Protein 2AVT (pdb70)

Foldseek 3Di:
DWKKKAFLVVVLVQLVLQCLAADPDAPLVQQQKWKWWDDPFFIWIWHHRVFKIKIFTDGVVMGTDDTDMWIDRRVVVSVVSVPADARMWIWAADPQRKIWIDHPPDIDIGHTGHCVSPDDDPDFDPPFWDKDWLVVLLLLLLQALVAAAPDPVDQQLQFWKWWDPPQFWIKTKHHRVFKIKIFIDGHPDGGDIDIFTFRSVLSVSSNVNDDNVFTMWIWTDDPQWIWTGGPGMIMIGGTGDDDRDDCVVQDDDAFQKKFKAFLVQVLVLLVVLCVQLVVDVVRKWKWWFADVWIWIWGADPPPGIDTGTGDTDDMDGHIAIAIAHSVNSNSNSVSAPARMKMWGHHHNQGWIWIDHPVPPTPMIMTGGTDDD/DKKKAFLVVVLVLLVLQCLAADPDAPPVLQQKWKWWDDQFFIWIWHHRPFKIKIFTDGAVMHGDDTDMWIGRRVVVSVVSVPADARMWIWDADPQGKIWIDHDPDIDIDHTHDCVPPDDDDDFDPDQFDKDWLVVLLLLLLQALVAQAPDCPPVLQQFWKWWDPPQFWIKTKHHHVFKIKIFIDGHPDGDDIDIFTFHSSLSVSVNVNDDNVFTIWGWTDDQFKIWTHGDGMIMMGTTRDDDDDDCVVQDDDDFQKKFKAQLVQVLVVLVVQLVQQVVDPQRKWKWWFDVVWIWIWGDDPPGDIDIGTGDTDDMDGHTAIAMAHSVNSNSNSVSAPARMKMKGHHHRQGWIKIDHPVPPGDMIMTGGTDHD

CATH classification: 3.10.150.10 (+1 more: 3.70.10.10)

InterPro domains:
  IPR001001 DNA polymerase III, beta sliding clamp [PIRSF000804] (3-377)
  IPR001001 DNA polymerase III, beta sliding clamp [PTHR30478] (3-377)
  IPR001001 DNA polymerase III, beta sliding clamp [SM00480] (18-373)
  IPR001001 DNA polymerase III, beta sliding clamp [TIGR00663] (3-377)
  IPR001001 DNA polymerase III, beta sliding clamp [cd00140] (3-376)
  IPR022634 DNA polymerase III, beta sliding clamp, N-terminal [PF00712] (3-126)
  IPR022635 DNA polymerase III, beta sliding clamp, C-terminal [PF02768] (254-376)
  IPR022637 DNA polymerase III, beta sliding clamp, central [PF02767] (137-251)
  IPR046938 DNA clamp superfamily [SSF55979] (3-129)
  IPR046938 DNA clamp superfamily [SSF55979] (133-251)
  IPR046938 DNA clamp superfamily [SSF55979] (253-377)

Sequence (743 aa):
MIQFSINRTLFIHALNTTKRAISTKNAIPILSSIKIEVTSTGVTLTGSNGQISIENTIPVGLLITSPGAILLEASFFINIISSLPDISINVKEIEQHQVVLTSGKSEITLKGKDVDQYPRLQEVSTENPLILKTKLLKSIIAETAFAASLQESRPILTGVHIVLSNHKDFKAVATDSHRMSQRLITLDNTSADFMVVLPSKSLREFSAVFTDDIETVEVFFSPSQILFRSEHISFYTRLLEGNYPDTDRLLMTEFETEVVFNTQSLRHAMERAFLISNATQNGTVKLEITQNHISAHVNSPEVGKVNEDLDIVSQSGSDLTISFNPTYLIESLKAIKSETVKIHFLSPVRPFTLTPGDEEESFIQLITPVRTIQFSINRTLFIHALNTTKRAISTKNAIPILSSIKIEVTSTGVTLTGSNGQISIENTIPVGLLITSPGAILLEASFFINIISSLPDISINVKEIEQHQVVLTSGKSEITLKGKDVDQYPRLQEVSTENPLILKTKLLKSIIAETAFAASLQESRPILTGVHIVLSNHKDFKAVATDSHRMSQRLITLDNTSADFMVVLPSKSLREFSAVFTDDIETVEVFFSPSQILFRSEHISFYTRLLEGNYPDTDRLLMTEFETEVVFNTQSLRHAMERAFLISNATQNGTVKLEITQNHISAHVNSPEVGKVNEDLDIVSQSGSDLTISFNPTYLIESLKAIKSETVKIHFLSPVRPFTLTPGDEEESFIQLITPVRT

Solvent-accessible surface area: 35655 Å² total; per-residue (Å²): 134,2,35,2,35,3,39,59,75,72,0,32,118,13,0,73,30,0,46,114,0,9,41,133,182,39,109,102,102,28,13,26,3,0,38,5,51,3,64,94,106,0,0,22,0,6,0,9,49,56,61,6,18,0,49,12,39,8,66,102,76,22,120,30,96,28,81,23,31,1,1,6,78,0,61,54,2,14,77,0,0,58,29,4,49,69,124,67,1,52,6,101,17,57,120,119,63,38,0,24,0,54,1,42,101,1,71,0,7,2,93,6,87,44,36,114,94,17,70,231,45,121,152,11,80,69,134,126,56,15,110,15,136,0,133,53,12,42,14,5,6,66,7,0,7,59,1,7,10,153,127,132,106,111,68,16,11,23,0,0,14,24,23,2,48,106,92,80,46,8,31,0,0,0,8,16,80,99,23,6,0,2,17,70,36,82,24,146,121,106,28,74,74,24,127,22,6,4,9,13,130,2,9,132,21,0,33,50,3,0,78,79,122,34,129,52,2,52,3,3,59,25,128,51,18,9,5,6,65,15,161,88,18,21,0,24,0,110,10,21,142,53,137,22,38,104,4,81,83,98,72,35,132,127,81,107,3,30,0,12,1,53,10,104,52,4,51,72,3,0,58,15,0,65,45,0,3,94,52,67,163,140,11,40,0,87,4,51,4,55,150,128,92,6,2,1,36,10,95,6,120,133,24,7,105,5,70,10,72,16,86,45,84,52,55,60,61,65,73,23,62,2,9,0,40,0,35,46,2,25,54,3,2,166,13,9,171,11,141,34,0,67,1,31,0,42,44,64,64,130,39,1,10,0,34,13,17,66,136,143,57,54,3,48,2,10,0,64,12,61,187,130,19,35,2,41,3,51,55,103,77,0,29,103,6,0,71,12,0,78,116,1,19,43,141,168,29,109,94,101,27,8,34,1,0,39,3,52,4,87,95,102,4,0,27,0,6,0,10,45,37,87,10,12,0,48,12,45,7,70,93,79,19,133,28,99,38,89,26,31,1,1,5,79,0,54,39,1,10,69,0,0,55,30,3,44,70,117,53,2,52,5,103,45,64,126,120,67,40,2,20,0,51,3,47,116,1,74,0,19,2,128,6,92,47,30,126,85,13,74,200,51,118,154,16,45,135,114,140,30,9,102,11,100,3,157,45,3,42,17,2,8,60,5,0,7,56,0,3,12,162,120,146,84,152,76,23,13,27,0,0,12,15,20,4,46,114,89,74,63,5,36,0,0,0,11,21,85,95,22,8,0,2,14,71,36,91,17,130,116,94,26,62,74,24,126,19,8,1,21,7,130,2,2,106,42,0,30,47,2,0,47,124,122,29,141,57,2,57,3,8,46,29,133,46,21,6,9,5,98,16,162,78,20,15,0,21,0,106,8,40,123,60,136,19,61,103,5,79,193,95,55,42,128,130,83,104,2,37,0,11,2,51,9,112,62,5,67,67,3,0,53,13,0,62,45,0,3,94,47,61,167,122,13,39,0,78,4,58,2,59,95,123,126,5,15,1,40,7,103,4,93,159,43,10,96,4,61,8,81,21,98,48,92,51,44,50,48,65,73,22,67,3,9,1,40,0,36,46,2,10,50,2,2,116,10,8,171,8,133,32,0,47,2,48,2,49,28,61,79,107,26,2,13,1,39,7,14,74,134,139,62,50,5,49,2,8,0,60,13,70,185,144

Radius of gyration: 32.24 Å; Cα contacts (8 Å, |Δi|>4): 1764; chains: 2; bounding box: 82×56×84 Å

B-factor: mean 40.74, std 12.85, range [11.73, 91.31]

Organism: Streptococcus pyogenes (NCBI:txid1314)

Structure (mmCIF, N/CA/C/O backbone):
data_2AVT
#
_entry.id   2AVT
#
_cell.length_a   79.036
_cell.length_b   74.666
_cell.length_c   82.779
_cell.angle_alpha   90.00
_cell.angle_beta   118.57
_cell.angle_gamma   90.00
#
_symmetry.space_group_name_H-M   'P 1 21 1'
#
loop_
_entity.id
_entity.type
_entity.pdbx_description
1 polymer 'DNA polymerase III beta subunit'
2 water water
#
loop_
_atom_site.group_PDB
_atom_site.id
_atom_site.type_symbol
_atom_site.label_atom_id
_atom_site.label_alt_id
_atom_site.label_comp_id
_atom_site.label_asym_id
_atom_site.label_entity_id
_atom_site.label_seq_id
_atom_site.pdbx_PDB_ins_code
_atom_site.Cartn_x
_atom_site.Cartn_y
_atom_site.Cartn_z
_atom_site.occupancy
_atom_site.B_iso_or_equiv
_atom_site.auth_seq_id
_atom_site.auth_comp_id
_atom_site.auth_asym_id
_atom_site.auth_atom_id
_atom_site.pdbx_PDB_model_num
ATOM 1 N N . MET A 1 1 ? -39.993 22.691 37.286 1.00 44.30 1 MET A N 1
ATOM 2 C CA . MET A 1 1 ? -38.823 23.546 36.941 1.00 41.01 1 MET A CA 1
ATOM 3 C C . MET A 1 1 ? -37.922 22.879 35.912 1.00 38.12 1 MET A C 1
ATOM 4 O O . MET A 1 1 ? -37.995 21.668 35.700 1.00 37.21 1 MET A O 1
ATOM 9 N N . ILE A 1 2 ? -37.072 23.685 35.281 1.00 34.40 2 ILE A N 1
ATOM 10 C CA . ILE A 1 2 ? -36.158 23.217 34.246 1.00 31.56 2 ILE A CA 1
ATOM 11 C C . ILE A 1 2 ? -35.229 22.101 34.678 1.00 31.35 2 ILE A C 1
ATOM 12 O O . ILE A 1 2 ? -34.736 22.085 35.800 1.00 30.48 2 ILE A O 1
ATOM 17 N N . GLN A 1 3 ? -34.988 21.174 33.758 1.00 32.23 3 GLN A N 1
ATOM 18 C CA . GLN A 1 3 ? -34.066 20.075 33.987 1.00 33.89 3 GLN A CA 1
ATOM 19 C C . GLN A 1 3 ? -33.728 19.371 32.686 1.00 32.76 3 GLN A C 1
ATOM 20 O O . GLN A 1 3 ? -34.582 18.718 32.078 1.00 32.91 3 GLN A O 1
ATOM 26 N N . PHE A 1 4 ? -32.480 19.508 32.258 1.00 29.78 4 PHE A N 1
ATOM 27 C CA . PHE A 1 4 ? -32.033 18.858 31.036 1.00 27.81 4 PHE A CA 1
ATOM 28 C C . PHE A 1 4 ? -30.518 18.712 31.049 1.00 27.31 4 PHE A C 1
ATOM 29 O O . PHE A 1 4 ? -29.822 19.424 31.778 1.00 25.95 4 PHE A O 1
ATOM 37 N N . SER A 1 5 ? -30.026 17.764 30.263 1.00 25.17 5 SER A N 1
ATOM 38 C CA . SER A 1 5 ? -28.601 17.501 30.129 1.00 25.79 5 SER A CA 1
ATOM 39 C C . SER A 1 5 ? -28.299 17.737 28.666 1.00 23.99 5 SER A C 1
ATOM 40 O O . SER A 1 5 ? -29.086 17.367 27.798 1.00 26.28 5 SER A O 1
ATOM 43 N N . ILE A 1 6 ? -27.155 18.330 28.378 1.00 24.08 6 ILE A N 1
ATOM 44 C CA . ILE A 1 6 ? -26.834 18.619 26.999 1.00 23.31 6 ILE A CA 1
ATOM 45 C C . ILE A 1 6 ? -25.353 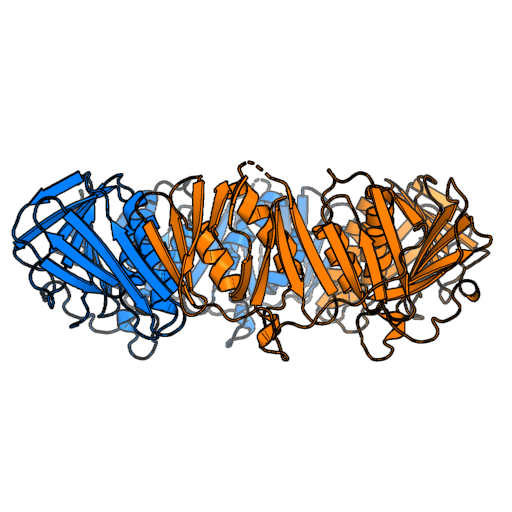18.514 26.750 1.00 24.86 6 ILE A C 1
ATOM 46 O O . ILE A 1 6 ? -24.548 18.618 27.677 1.00 27.38 6 ILE A O 1
ATOM 51 N N . ASN A 1 7 ? -25.001 18.297 25.488 1.00 25.74 7 ASN A N 1
ATOM 52 C CA . ASN A 1 7 ? -23.611 18.210 25.069 1.00 28.00 7 ASN A CA 1
ATOM 53 C C . ASN A 1 7 ? -23.075 19.648 25.116 1.00 29.47 7 ASN A C 1
ATOM 54 O O . ASN A 1 7 ? -23.706 20.561 24.576 1.00 27.70 7 ASN A O 1
ATOM 59 N N . ARG A 1 8 ? -21.923 19.842 25.759 1.00 29.68 8 ARG A N 1
ATOM 60 C CA . ARG A 1 8 ? -21.318 21.172 25.913 1.00 30.59 8 ARG A CA 1
ATOM 61 C C . ARG A 1 8 ? -21.029 21.887 24.590 1.00 30.02 8 ARG A C 1
ATOM 62 O O . ARG A 1 8 ? -21.385 23.057 24.407 1.00 29.83 8 ARG A O 1
ATOM 70 N N . THR A 1 9 ? -20.368 21.197 23.674 1.00 30.09 9 THR A N 1
ATOM 71 C CA . THR A 1 9 ? -20.048 21.788 22.382 1.00 31.78 9 THR A CA 1
ATOM 72 C C . THR A 1 9 ? -21.306 22.218 21.624 1.00 31.94 9 THR A C 1
ATOM 73 O O . THR A 1 9 ? -21.344 23.297 21.042 1.00 31.59 9 THR A O 1
ATOM 77 N N . LEU A 1 10 ? -22.340 21.383 21.645 1.00 32.34 10 LEU A N 1
ATOM 78 C CA . LEU A 1 10 ? -23.593 21.715 20.962 1.00 32.20 10 LEU A CA 1
ATOM 79 C C . LEU A 1 10 ? -24.217 22.978 21.578 1.00 31.85 10 LEU A C 1
ATOM 80 O O . LEU A 1 10 ? -24.627 23.899 20.871 1.00 30.84 10 LEU A O 1
ATOM 85 N N . PHE A 1 11 ? -24.290 22.997 22.905 1.00 28.66 11 PHE A N 1
ATOM 86 C CA . PHE A 1 11 ? -24.869 24.114 23.646 1.00 27.16 11 PHE A CA 1
ATOM 87 C C . PHE A 1 11 ? -24.162 25.424 23.316 1.00 25.63 11 PHE A C 1
ATOM 88 O O . PHE A 1 11 ? -24.811 26.423 23.007 1.00 26.17 11 PHE A O 1
ATOM 96 N N . ILE A 1 12 ? -22.834 25.411 23.381 1.00 25.93 12 ILE A N 1
ATOM 97 C CA . ILE A 1 12 ? -22.029 26.596 23.101 1.00 26.90 12 ILE A CA 1
ATOM 98 C C . ILE A 1 12 ? -22.290 27.155 21.702 1.00 27.81 12 ILE A C 1
ATOM 99 O O . ILE A 1 12 ? -22.485 28.357 21.542 1.00 27.29 12 ILE A O 1
ATOM 104 N N . HIS A 1 13 ? -22.307 26.288 20.693 1.00 28.29 13 HIS A N 1
ATOM 105 C CA . HIS A 1 13 ? -22.552 26.751 19.325 1.00 29.86 13 HIS A CA 1
ATOM 106 C C . HIS A 1 13 ? -23.888 27.479 19.206 1.00 26.41 13 HIS A C 1
ATOM 107 O O . HIS A 1 13 ? -23.952 28.562 18.633 1.00 26.81 13 HIS A O 1
ATOM 114 N N . ALA A 1 14 ? -24.945 26.895 19.761 1.00 23.50 14 ALA A N 1
ATOM 115 C CA . ALA A 1 14 ? -26.272 27.505 19.710 1.00 24.29 14 ALA A CA 1
ATOM 116 C C . ALA A 1 14 ? -26.349 28.808 20.519 1.00 22.51 14 ALA A C 1
ATOM 117 O O . ALA A 1 14 ? -27.056 29.738 20.140 1.00 23.05 14 ALA A O 1
ATOM 119 N N . LEU A 1 15 ? -25.635 28.858 21.641 1.00 22.84 15 LEU A N 1
ATOM 120 C CA . LEU A 1 15 ? -25.618 30.046 22.486 1.00 22.00 15 LEU A CA 1
ATOM 121 C C . LEU A 1 15 ? -24.933 31.208 21.782 1.00 22.12 15 LEU A C 1
ATOM 122 O O . LEU A 1 15 ? -25.424 32.333 21.811 1.00 20.46 15 LEU A O 1
ATOM 127 N N . ASN A 1 16 ? -23.793 30.939 21.156 1.00 23.33 16 ASN A N 1
ATOM 128 C CA . ASN A 1 16 ? -23.057 31.986 20.463 1.00 24.97 16 ASN A CA 1
ATOM 129 C C . ASN A 1 16 ? -23.822 32.534 19.270 1.00 26.94 16 ASN A C 1
ATOM 130 O O . ASN A 1 16 ? -23.612 33.669 18.869 1.00 26.76 16 ASN A O 1
ATOM 135 N N . THR A 1 17 ? -24.701 31.723 18.695 1.00 28.02 17 THR A N 1
ATOM 136 C CA . THR A 1 17 ? -25.497 32.170 17.557 1.00 31.41 17 THR A CA 1
ATOM 137 C C . THR A 1 17 ? -26.560 33.147 18.044 1.00 29.07 17 THR A C 1
ATOM 138 O O . THR A 1 17 ? -26.792 34.196 17.442 1.00 29.92 17 THR A O 1
ATOM 142 N N . THR A 1 18 ? -27.215 32.772 19.136 1.00 26.96 18 THR A N 1
ATOM 143 C CA . THR A 1 18 ? -28.264 33.583 19.731 1.00 26.21 18 THR A CA 1
ATOM 144 C C . THR A 1 18 ? -27.689 34.902 20.256 1.00 26.82 18 THR A C 1
ATOM 145 O O . THR A 1 18 ? -28.331 35.951 20.162 1.00 26.38 18 THR A O 1
ATOM 149 N N . LYS A 1 19 ? -26.480 34.829 20.804 1.00 24.55 19 LYS A N 1
ATOM 150 C CA . LYS A 1 19 ? -25.795 35.993 21.357 1.00 27.87 19 LYS A CA 1
ATOM 151 C C . LYS A 1 19 ? -25.564 37.081 20.294 1.00 27.54 19 LYS A C 1
ATOM 152 O O . LYS A 1 19 ? -25.268 38.230 20.630 1.00 26.27 19 LYS A O 1
ATOM 158 N N . ARG A 1 20 ? -25.692 36.719 19.018 1.00 27.33 20 ARG A N 1
ATOM 159 C CA . ARG A 1 20 ? -25.506 37.686 17.939 1.00 28.73 20 ARG A CA 1
ATOM 160 C C . ARG A 1 20 ? -26.581 38.775 18.035 1.00 27.32 20 ARG A C 1
ATOM 161 O O . ARG A 1 20 ? -26.379 39.896 17.595 1.00 28.92 20 ARG A O 1
ATOM 169 N N . ALA A 1 21 ? -27.726 38.428 18.606 1.00 24.90 21 ALA A N 1
ATOM 170 C CA . ALA A 1 21 ? -28.822 39.381 18.759 1.00 24.86 21 ALA A CA 1
ATOM 171 C C . ALA A 1 21 ? -28.802 40.070 20.123 1.00 24.88 21 ALA A C 1
ATOM 172 O O . ALA A 1 21 ? -29.759 40.759 20.476 1.00 25.00 21 ALA A O 1
ATOM 174 N N . ILE A 1 22 ? -27.723 39.891 20.883 1.00 24.43 22 ILE A N 1
ATOM 175 C CA . ILE A 1 22 ? -27.625 40.492 22.212 1.00 24.87 22 ILE A CA 1
ATOM 176 C C . ILE A 1 22 ? -26.495 41.513 22.297 1.00 26.35 22 ILE A C 1
ATOM 177 O O . ILE A 1 22 ? -25.326 41.181 22.100 1.00 26.42 22 ILE A O 1
ATOM 182 N N . SER A 1 23 ? -26.869 42.764 22.574 1.00 26.15 23 SER A N 1
ATOM 183 C CA . SER A 1 23 ? -25.926 43.876 22.676 1.00 28.34 23 SER A CA 1
ATOM 184 C C . SER A 1 23 ? -25.080 43.843 23.936 1.00 26.95 23 SER A C 1
ATOM 185 O O . SER A 1 23 ? -25.496 43.326 24.965 1.00 28.43 23 SER A O 1
ATOM 188 N N . THR A 1 24 ? -23.898 44.440 23.837 1.00 28.83 24 THR A N 1
ATOM 189 C CA . THR A 1 24 ? -22.959 44.538 24.942 1.00 30.52 24 THR A CA 1
ATOM 190 C C . THR A 1 24 ? -23.521 45.527 25.959 1.00 30.76 24 THR A C 1
ATOM 191 O O . THR A 1 24 ? -23.521 45.270 27.164 1.00 30.85 24 THR A O 1
ATOM 195 N N . LYS A 1 25 ? -23.992 46.668 25.465 1.00 30.14 25 LYS A N 1
ATOM 196 C CA . LYS A 1 25 ? -24.587 47.682 26.327 1.00 30.57 25 LYS A CA 1
ATOM 197 C C . LYS A 1 25 ? -26.089 47.701 26.049 1.00 28.26 25 LYS A C 1
ATOM 198 O O . LYS A 1 25 ? -26.515 47.569 24.905 1.00 28.70 25 LYS A O 1
ATOM 204 N N . ASN A 1 26 ? -26.885 47.860 27.099 1.00 26.99 26 ASN A N 1
ATOM 205 C CA . ASN A 1 26 ? -28.336 47.846 26.965 1.00 25.68 26 ASN A CA 1
ATOM 206 C C . ASN A 1 26 ? -29.089 48.991 27.667 1.00 25.99 26 ASN A C 1
ATOM 207 O O . ASN A 1 26 ? -28.980 49.166 28.883 1.00 24.95 26 ASN A O 1
ATOM 212 N N . ALA A 1 27 ? -29.873 49.750 26.900 1.00 24.30 27 ALA A N 1
ATOM 213 C CA . ALA A 1 27 ? -30.666 50.845 27.466 1.00 22.85 27 ALA A CA 1
ATOM 214 C C . ALA A 1 27 ? -31.793 50.218 28.266 1.00 22.13 27 ALA A C 1
ATOM 215 O O . ALA A 1 27 ? -32.173 50.716 29.329 1.00 22.37 27 ALA A O 1
ATOM 217 N N . ILE A 1 28 ? -32.344 49.133 27.724 1.00 21.26 28 ILE A N 1
ATOM 218 C CA . ILE A 1 28 ? -33.396 48.367 28.383 1.00 21.23 28 ILE A CA 1
ATOM 219 C C . ILE A 1 28 ? -32.551 47.242 28.993 1.00 22.99 28 ILE A C 1
ATOM 220 O O . ILE A 1 28 ? -32.119 46.318 28.289 1.00 21.71 28 ILE A O 1
ATOM 225 N N . PRO A 1 29 ? -32.293 47.315 30.312 1.00 23.47 29 PRO A N 1
ATOM 226 C CA . PRO A 1 29 ? -31.476 46.328 31.032 1.00 23.59 29 PRO A CA 1
ATOM 227 C C . PRO A 1 29 ? -31.749 44.842 30.818 1.00 22.04 29 PRO A C 1
ATOM 228 O O . PRO A 1 29 ? -30.811 44.068 30.657 1.00 23.10 29 PRO A O 1
ATOM 232 N N . ILE A 1 30 ? -33.013 44.441 30.828 1.00 22.05 30 ILE A N 1
ATOM 233 C CA . ILE A 1 30 ? -33.352 43.031 30.662 1.00 21.65 30 ILE A CA 1
ATOM 234 C C . ILE A 1 30 ? -32.901 42.421 29.324 1.00 20.15 30 ILE A C 1
ATOM 235 O O . ILE A 1 30 ? -32.804 41.202 29.203 1.00 20.78 30 ILE A O 1
ATOM 240 N N . LEU A 1 31 ? -32.579 43.252 28.336 1.00 16.65 31 LEU A N 1
ATOM 241 C CA . LEU A 1 31 ? -32.160 42.716 27.040 1.00 18.72 31 LEU A CA 1
ATOM 242 C C . LEU A 1 31 ? -30.743 42.155 27.046 1.00 18.70 31 LEU A C 1
ATOM 243 O O . LEU A 1 31 ? -30.298 41.591 26.049 1.00 18.30 31 LEU A O 1
ATOM 248 N N . SER A 1 32 ? -30.023 42.337 28.152 1.00 17.67 32 SER A N 1
ATOM 249 C CA . SER A 1 32 ? -28.668 41.786 28.273 1.00 18.98 32 SER A CA 1
ATOM 250 C C . SER A 1 32 ? -28.776 40.282 28.566 1.00 18.32 32 SER A C 1
ATOM 251 O O . SER A 1 32 ? -27.791 39.543 28.515 1.00 21.11 32 SER A O 1
ATOM 254 N N . SER A 1 33 ? -29.974 39.822 28.887 1.00 20.86 33 SER A N 1
ATOM 255 C CA . SER A 1 33 ? -30.124 38.419 29.215 1.00 24.96 33 SER A CA 1
ATOM 256 C C . SER A 1 33 ? -30.528 37.514 28.059 1.00 25.86 33 SER A C 1
ATOM 257 O O . SER A 1 33 ? -31.045 37.967 27.022 1.00 21.93 33 SER A O 1
ATOM 260 N N . ILE A 1 34 ? -30.230 36.229 28.218 1.00 21.60 34 ILE A N 1
ATOM 261 C CA . ILE A 1 34 ? -30.637 35.264 27.220 1.00 21.20 34 ILE A CA 1
ATOM 262 C C . ILE A 1 34 ? -31.816 34.547 27.860 1.00 21.62 34 ILE A C 1
ATOM 263 O O . ILE A 1 34 ? -31.814 34.256 29.066 1.00 21.96 34 ILE A O 1
ATOM 268 N N . LYS A 1 35 ? -32.851 34.305 27.069 1.00 20.19 35 LYS A N 1
ATOM 269 C CA . LYS A 1 35 ? -34.037 33.636 27.571 1.00 21.19 35 LYS A CA 1
ATOM 270 C C . LYS A 1 35 ? -33.961 32.175 27.170 1.00 22.11 35 LYS A C 1
ATOM 271 O O . LYS A 1 35 ? -33.698 31.852 26.016 1.00 22.51 35 LYS A O 1
ATOM 277 N N . ILE A 1 36 ? -34.172 31.293 28.138 1.00 23.29 36 ILE A N 1
ATOM 278 C CA . ILE A 1 36 ? -34.106 29.865 27.886 1.00 24.31 36 ILE A CA 1
ATOM 279 C C . ILE A 1 36 ? -35.446 29.222 28.203 1.00 26.85 36 ILE A C 1
ATOM 280 O O . ILE A 1 36 ? -35.912 29.268 29.341 1.00 25.49 36 ILE A O 1
ATOM 285 N N . GLU A 1 37 ? -36.080 28.647 27.190 1.00 26.66 37 GLU A N 1
ATOM 286 C CA . GLU A 1 37 ? -37.357 27.980 27.397 1.00 30.27 37 GLU A CA 1
ATOM 287 C C . GLU A 1 37 ? -37.173 26.513 27.065 1.00 29.28 37 GLU A C 1
ATOM 288 O O . GLU A 1 37 ? -36.756 26.167 25.965 1.00 29.66 37 GLU A O 1
ATOM 294 N N . VAL A 1 38 ? -37.488 25.656 28.024 1.00 29.33 38 VAL A N 1
ATOM 295 C CA . VAL A 1 38 ? -37.339 24.230 27.831 1.00 29.61 38 VAL A CA 1
ATOM 296 C C . VAL A 1 38 ? -38.704 23.584 27.638 1.00 31.11 38 VAL A C 1
ATOM 297 O O . VAL A 1 38 ? -39.578 23.680 28.507 1.00 30.88 38 VAL A O 1
ATOM 301 N N . THR A 1 39 ? -38.892 22.947 26.484 1.00 33.01 39 THR A N 1
ATOM 302 C CA . THR A 1 39 ? -40.151 22.270 26.186 1.00 33.83 39 THR A CA 1
ATOM 303 C C . THR A 1 39 ? -39.891 20.794 25.912 1.00 34.66 39 THR A C 1
ATOM 304 O O . THR A 1 39 ? -38.739 20.348 25.886 1.00 34.95 39 THR A O 1
ATOM 308 N N . SER A 1 40 ? -40.959 20.033 25.702 1.00 36.03 40 SER A N 1
ATOM 309 C CA . SER A 1 40 ? -40.823 18.602 25.457 1.00 36.04 40 SER A CA 1
ATOM 310 C C . SER A 1 40 ? -40.007 18.257 24.217 1.00 34.77 40 SER A C 1
ATOM 311 O O . SER A 1 40 ? -39.342 17.219 24.157 1.00 34.16 40 SER A O 1
ATOM 314 N N . THR A 1 41 ? -40.040 19.137 23.227 1.00 34.47 41 THR A N 1
ATOM 315 C CA . THR A 1 41 ? -39.338 18.866 21.989 1.00 33.42 41 THR A CA 1
ATOM 316 C C . THR A 1 41 ? -37.993 19.557 21.803 1.00 33.45 41 THR A C 1
ATOM 317 O O . THR A 1 41 ? -37.341 19.371 20.777 1.00 33.82 41 THR A O 1
ATOM 321 N N . GLY A 1 42 ? -37.563 20.354 22.776 1.00 32.05 42 GLY A N 1
ATOM 322 C CA . GLY A 1 42 ? -36.277 21.016 22.621 1.00 27.34 42 GLY A CA 1
ATOM 323 C C . GLY A 1 42 ? -36.022 22.172 23.570 1.00 26.07 42 GLY A C 1
ATOM 324 O O . GLY A 1 42 ? -36.862 22.522 24.401 1.00 23.72 42 GLY A O 1
ATOM 325 N N . VAL A 1 43 ? -34.838 22.759 23.442 1.00 25.62 43 VAL A N 1
ATOM 326 C CA . VAL A 1 43 ? -34.446 23.892 24.267 1.00 25.16 43 VAL A CA 1
ATOM 327 C C . VAL A 1 43 ? -34.381 25.114 23.362 1.00 23.49 43 VAL A C 1
ATOM 328 O O . VAL A 1 43 ? -33.557 25.191 22.455 1.00 26.07 43 VAL A O 1
ATOM 332 N N . THR A 1 44 ? -35.266 26.069 23.595 1.00 23.03 44 THR A N 1
ATOM 333 C CA . THR A 1 44 ? -35.283 27.256 22.757 1.00 24.30 44 THR A CA 1
ATOM 334 C C . THR A 1 44 ? -34.590 28.437 23.424 1.00 23.77 44 THR A C 1
ATOM 335 O O . THR A 1 44 ? -34.915 28.811 24.559 1.00 21.40 44 THR A O 1
ATOM 339 N N . LEU A 1 45 ? -33.638 29.014 22.699 1.00 24.56 45 LEU A N 1
ATOM 340 C CA . LEU A 1 45 ? -32.860 30.154 23.183 1.00 23.87 45 LEU A CA 1
ATOM 341 C C . LEU A 1 45 ? -33.296 31.415 22.457 1.00 25.09 45 LEU A C 1
ATOM 342 O O . LEU A 1 45 ? -33.400 31.422 21.221 1.00 24.94 45 LEU A O 1
ATOM 347 N N . THR A 1 46 ? -33.553 32.479 23.218 1.00 23.97 46 THR A N 1
ATOM 348 C CA . THR A 1 46 ? -33.980 33.747 22.626 1.00 24.98 46 THR A CA 1
ATOM 349 C C . THR A 1 46 ? -33.118 34.920 23.080 1.00 24.36 46 THR A C 1
ATOM 350 O O . THR A 1 46 ? -32.794 35.050 24.266 1.00 22.98 46 THR A O 1
ATOM 354 N N . GLY A 1 47 ? -32.749 35.756 22.119 1.00 20.87 47 GLY A N 1
ATOM 355 C CA . GLY A 1 47 ? -31.948 36.936 22.390 1.00 19.68 47 GLY A CA 1
ATOM 356 C C . GLY A 1 47 ? -32.469 38.065 21.512 1.00 20.81 47 GLY A C 1
ATOM 357 O O . GLY A 1 47 ? -32.990 37.805 20.412 1.00 17.02 47 GLY A O 1
ATOM 358 N N . SER A 1 48 ? -32.364 39.305 21.991 1.00 19.40 48 SER A N 1
ATOM 359 C CA . SER A 1 48 ? -32.811 40.470 21.224 1.00 22.91 48 SER A CA 1
ATOM 360 C C . SER A 1 48 ? -32.141 41.740 21.722 1.00 23.47 48 SER A C 1
ATOM 361 O O . SER A 1 48 ? -31.753 41.836 22.893 1.00 21.58 48 SER A O 1
ATOM 364 N N . ASN A 1 49 ? -32.010 42.712 20.824 1.00 22.67 49 ASN A N 1
ATOM 365 C CA . ASN A 1 49 ? -31.354 43.976 21.141 1.00 23.01 49 ASN A CA 1
ATOM 366 C C . ASN A 1 49 ? -32.178 45.183 20.700 1.00 25.53 49 ASN A C 1
ATOM 367 O O . ASN A 1 49 ? -31.630 46.268 20.534 1.00 23.34 49 ASN A O 1
ATOM 372 N N . GLY A 1 50 ? -33.478 44.987 20.498 1.00 26.82 50 GLY A N 1
ATOM 373 C CA . GLY A 1 50 ? -34.325 46.090 20.075 1.00 32.34 50 GLY A CA 1
ATOM 374 C C . GLY A 1 50 ? -34.417 46.255 18.563 1.00 33.22 50 GLY A C 1
ATOM 375 O O . GLY A 1 50 ? -35.355 46.871 18.062 1.00 33.80 50 GLY A O 1
ATOM 376 N N . GLN A 1 51 ? -33.445 45.712 17.835 1.00 33.83 51 GLN A N 1
ATOM 377 C CA . GLN A 1 51 ? -33.438 45.801 16.375 1.00 34.90 51 GLN A CA 1
ATOM 378 C C . GLN A 1 51 ? -33.758 44.414 15.807 1.00 35.25 51 GLN A C 1
ATOM 379 O O . GLN A 1 51 ? -34.625 44.276 14.934 1.00 35.91 51 GLN A O 1
ATOM 385 N N . ILE A 1 52 ? -33.053 43.393 16.301 1.00 30.35 52 ILE A N 1
ATOM 386 C CA . ILE A 1 52 ? -33.289 42.016 15.871 1.00 28.93 52 ILE A CA 1
ATOM 387 C C . ILE A 1 52 ? -33.567 41.122 17.071 1.00 30.64 52 ILE A C 1
ATOM 388 O O . ILE A 1 52 ? -33.270 41.480 18.220 1.00 28.16 52 ILE A O 1
ATOM 393 N N . SER A 1 53 ? -34.158 39.967 16.789 1.00 27.67 53 SER A N 1
ATOM 394 C CA . SER A 1 53 ? -34.461 38.963 17.792 1.00 28.74 53 SER A CA 1
ATOM 395 C C . SER A 1 53 ? -34.159 37.619 17.148 1.00 29.48 53 SER A C 1
ATOM 396 O O . SER A 1 53 ? -34.526 37.378 15.986 1.00 30.74 53 SER A O 1
ATOM 399 N N . ILE A 1 54 ? -33.485 36.755 17.892 1.00 26.67 54 ILE A N 1
ATOM 400 C CA . ILE A 1 54 ? -33.152 35.422 17.408 1.00 26.52 54 ILE A CA 1
ATOM 401 C C . ILE A 1 54 ? -33.713 34.363 18.344 1.00 26.28 54 ILE A C 1
ATOM 402 O O . ILE A 1 54 ? -33.450 34.395 19.547 1.00 26.12 54 ILE A O 1
ATOM 407 N N . GLU A 1 55 ? -34.515 33.454 17.792 1.00 24.97 55 GLU A N 1
ATOM 408 C CA . GLU A 1 55 ? -35.081 32.338 18.548 1.00 26.82 55 GLU A CA 1
ATOM 409 C C . GLU A 1 55 ? -34.451 31.101 17.924 1.00 27.89 55 GLU A C 1
ATOM 410 O O . GLU A 1 55 ? -34.762 30.728 16.789 1.00 28.65 55 GLU A O 1
ATOM 416 N N . ASN A 1 56 ? -33.545 30.483 18.668 1.00 26.91 56 ASN A N 1
ATOM 417 C CA . ASN A 1 56 ? -32.815 29.322 18.183 1.00 26.05 56 ASN A CA 1
ATOM 418 C C . ASN A 1 56 ? -33.129 28.110 19.047 1.00 26.71 56 ASN A C 1
ATOM 419 O O . ASN A 1 56 ? -32.896 28.099 20.262 1.00 23.77 56 ASN A O 1
ATOM 424 N N . THR A 1 57 ? -33.671 27.088 18.398 1.00 25.13 57 THR A N 1
ATOM 425 C CA . THR A 1 57 ? -34.075 25.877 19.077 1.00 25.93 57 THR A CA 1
ATOM 426 C C . THR A 1 57 ? -33.149 24.694 18.864 1.00 25.74 57 THR A C 1
ATOM 427 O O . THR A 1 57 ? -32.747 24.398 17.736 1.00 27.55 57 THR A O 1
ATOM 431 N N . ILE A 1 58 ? -32.810 24.031 19.963 1.00 26.98 58 ILE A N 1
ATOM 432 C CA . ILE A 1 58 ? -31.986 22.831 19.929 1.00 26.38 58 ILE A CA 1
ATOM 433 C C . ILE A 1 58 ? -33.020 21.727 20.135 1.00 27.88 58 ILE A C 1
ATOM 434 O O . ILE A 1 58 ? -33.621 21.617 21.208 1.00 26.95 58 ILE A O 1
ATOM 439 N N . PRO A 1 59 ? -33.264 20.919 19.094 1.00 29.70 59 PRO A N 1
ATOM 440 C CA . PRO A 1 59 ? -34.223 19.809 19.091 1.00 32.09 59 PRO A CA 1
ATOM 441 C C . PRO A 1 59 ? -33.797 18.576 19.882 1.00 32.45 59 PRO A C 1
ATOM 442 O O . PRO A 1 59 ? -32.626 18.217 19.904 1.00 33.67 59 PRO A O 1
ATOM 446 N N . VAL A 1 60 ? -34.755 17.931 20.533 1.00 34.23 60 VAL A N 1
ATOM 447 C CA . VAL A 1 60 ? -34.456 16.715 21.276 1.00 37.36 60 VAL A CA 1
ATOM 448 C C . VAL A 1 60 ? -34.330 15.548 20.304 1.00 37.76 60 VAL A C 1
ATOM 449 O O . VAL A 1 60 ? -33.231 15.208 19.873 1.00 39.78 60 VAL A O 1
ATOM 453 N N . GLY A 1 66 ? -25.623 15.149 22.738 1.00 37.44 66 GLY A N 1
ATOM 454 C CA . GLY A 1 66 ? -27.067 15.064 22.640 1.00 34.63 66 GLY A CA 1
ATOM 455 C C . GLY A 1 66 ? -27.781 16.004 23.590 1.00 34.25 66 GLY A C 1
ATOM 456 O O . GLY A 1 66 ? -27.185 16.916 24.156 1.00 34.40 66 GLY A O 1
ATOM 457 N N . LEU A 1 67 ? -29.075 15.775 23.759 1.00 33.47 67 LEU A N 1
ATOM 458 C CA . LEU A 1 67 ? -29.907 16.590 24.627 1.00 33.60 67 LEU A CA 1
ATOM 459 C C . LEU A 1 67 ? -31.000 15.711 25.195 1.00 34.08 67 LEU A C 1
ATOM 460 O O . LEU A 1 67 ? -31.737 15.070 24.445 1.00 33.38 67 LEU A O 1
ATOM 465 N N . LEU A 1 68 ? -31.098 15.674 26.516 1.00 33.16 68 LEU A N 1
ATOM 466 C CA . LEU A 1 68 ? -32.124 14.892 27.180 1.00 34.13 68 LEU A CA 1
ATOM 467 C C . LEU A 1 68 ? -32.849 15.841 28.117 1.00 33.31 68 LEU A C 1
ATOM 468 O O . LEU A 1 68 ? -32.238 16.433 29.011 1.00 30.32 68 LEU A O 1
ATOM 473 N N . ILE A 1 69 ? -34.150 15.986 27.899 1.00 32.16 69 ILE A N 1
ATOM 474 C CA . ILE A 1 69 ? -34.978 16.869 28.702 1.00 31.24 69 ILE A CA 1
ATOM 475 C C . ILE A 1 69 ? -35.835 16.093 29.687 1.00 32.40 69 ILE A C 1
ATOM 476 O O . ILE A 1 69 ? -36.578 15.182 29.315 1.00 33.08 69 ILE A O 1
ATOM 481 N N . THR A 1 70 ? -35.734 16.485 30.950 1.00 34.01 70 THR A N 1
ATOM 482 C CA . THR A 1 70 ? -36.449 15.844 32.043 1.00 34.47 70 THR A CA 1
ATOM 483 C C . THR A 1 70 ? -37.654 16.622 32.539 1.00 35.41 70 THR A C 1
ATOM 484 O O . THR A 1 70 ? -38.661 16.028 32.923 1.00 34.52 70 THR A O 1
ATOM 488 N N . SER A 1 71 ? -37.549 17.949 32.540 1.00 34.94 71 SER A N 1
ATOM 489 C CA . SER A 1 71 ? -38.640 18.792 33.009 1.00 33.90 71 SER A CA 1
ATOM 490 C C . SER A 1 71 ? -38.646 20.148 32.299 1.00 34.57 71 SER A C 1
ATOM 491 O O . SER A 1 71 ? -37.592 20.721 32.015 1.00 32.12 71 SER A O 1
ATOM 494 N N . PRO A 1 72 ? -39.847 20.665 31.994 1.00 34.77 72 PRO A N 1
ATOM 495 C CA . PRO A 1 72 ? -40.100 21.942 31.313 1.00 36.24 72 PRO A CA 1
ATOM 496 C C . PRO A 1 72 ? -39.802 23.142 32.208 1.00 34.74 72 PRO A C 1
ATOM 497 O O . PRO A 1 72 ? -39.721 23.008 33.426 1.00 35.90 72 PRO A O 1
ATOM 501 N N . GLY A 1 73 ? -39.647 24.314 31.600 1.00 32.79 73 GLY A N 1
ATOM 502 C CA . GLY A 1 73 ? -39.374 25.508 32.377 1.00 31.68 73 GLY A CA 1
ATOM 503 C C . GLY A 1 73 ? -38.890 26.663 31.524 1.00 30.55 73 GLY A C 1
ATOM 504 O O . GLY A 1 73 ? -38.673 26.517 30.321 1.00 29.33 73 GLY A O 1
ATOM 505 N N . ALA A 1 74 ? -38.730 27.822 32.150 1.00 28.33 74 ALA A N 1
ATOM 506 C CA . ALA A 1 74 ? -38.266 29.000 31.440 1.00 27.19 74 ALA A CA 1
ATOM 507 C C . ALA A 1 74 ? -37.516 29.915 32.408 1.00 25.50 74 ALA A C 1
ATOM 508 O O . ALA A 1 74 ? -37.952 30.133 33.538 1.00 28.08 74 ALA A O 1
ATOM 510 N N . ILE A 1 75 ? -36.380 30.443 31.971 1.00 24.56 75 ILE A N 1
ATOM 511 C CA . ILE A 1 75 ? -35.586 31.305 32.833 1.00 21.87 75 ILE A CA 1
ATOM 512 C C . ILE A 1 75 ? -34.736 32.270 32.029 1.00 21.29 75 ILE A C 1
ATOM 513 O O . ILE A 1 75 ? -34.454 32.021 30.855 1.00 21.36 75 ILE A O 1
ATOM 518 N N . LEU A 1 76 ? -34.355 33.378 32.667 1.00 20.20 76 LEU A N 1
ATOM 519 C CA . LEU A 1 76 ? -33.499 34.400 32.077 1.00 18.60 76 LEU A CA 1
ATOM 520 C C . LEU A 1 76 ? -32.163 34.442 32.841 1.00 20.65 76 LEU A C 1
ATOM 521 O O . LEU A 1 76 ? -32.142 34.437 34.072 1.00 20.22 76 LEU A O 1
ATOM 526 N N . LEU A 1 77 ? -31.061 34.519 32.105 1.00 20.58 77 LEU A N 1
ATOM 527 C CA . LEU A 1 77 ? -29.724 34.571 32.687 1.00 21.10 77 LEU A CA 1
ATOM 528 C C . LEU A 1 77 ? -28.927 35.611 31.906 1.00 22.21 77 LEU A C 1
ATOM 529 O O . LEU A 1 77 ? -29.187 35.811 30.714 1.00 22.17 77 LEU A O 1
ATOM 534 N N . GLU A 1 78 ? -27.981 36.291 32.556 1.00 21.25 78 GLU A N 1
ATOM 535 C CA . GLU A 1 78 ? -27.170 37.278 31.837 1.00 22.85 78 GLU A CA 1
ATOM 536 C C . GLU A 1 78 ? -26.435 36.493 30.764 1.00 23.85 78 GLU A C 1
ATOM 537 O O . GLU A 1 78 ? -25.682 35.570 31.069 1.00 22.33 78 GLU A O 1
ATOM 543 N N . ALA A 1 79 ? -26.651 36.863 29.508 1.00 23.37 79 ALA A N 1
ATOM 544 C CA . ALA A 1 79 ? -26.056 36.158 28.375 1.00 23.39 79 ALA A CA 1
ATOM 545 C C . ALA A 1 79 ? -24.537 35.940 28.338 1.00 25.10 79 ALA A C 1
ATOM 546 O O . ALA A 1 79 ? -24.074 34.801 28.374 1.00 22.51 79 ALA A O 1
ATOM 548 N N . SER A 1 80 ? -23.766 37.015 28.213 1.00 24.64 80 SER A N 1
ATOM 549 C CA . SER A 1 80 ? -22.312 36.897 28.142 1.00 27.98 80 SER A CA 1
ATOM 550 C C . SER A 1 80 ? -21.743 36.124 29.320 1.00 29.37 80 SER A C 1
ATOM 551 O O . SER A 1 80 ? -20.853 35.290 29.166 1.00 30.86 80 SER A O 1
ATOM 554 N N . PHE A 1 81 ? -22.274 36.402 30.500 1.00 27.78 81 PHE A N 1
ATOM 555 C CA . PHE A 1 81 ? -21.826 35.735 31.706 1.00 27.12 81 PHE A CA 1
ATOM 556 C C . PHE A 1 81 ? -22.159 34.230 31.661 1.00 26.99 81 PHE A C 1
ATOM 557 O O . PHE A 1 81 ? -21.307 33.380 31.940 1.00 23.79 81 PHE A O 1
ATOM 565 N N . PHE A 1 82 ? -23.389 33.902 31.285 1.00 23.72 82 PHE A N 1
ATOM 566 C CA . PHE A 1 82 ? -23.807 32.509 31.229 1.00 23.45 82 PHE A CA 1
ATOM 567 C C . PHE A 1 82 ? -22.978 31.709 30.243 1.00 23.79 82 PHE A C 1
ATOM 568 O O . PHE A 1 82 ? -22.557 30.585 30.533 1.00 23.38 82 PHE A O 1
ATOM 576 N N . ILE A 1 83 ? -22.757 32.291 29.068 1.00 21.48 83 ILE A N 1
ATOM 577 C CA . ILE A 1 83 ? -21.981 31.641 28.027 1.00 21.82 83 ILE A CA 1
ATOM 578 C C . ILE A 1 83 ? -20.530 31.418 28.436 1.00 21.37 83 ILE A C 1
ATOM 579 O O . ILE A 1 83 ? -19.968 30.366 28.132 1.00 20.15 83 ILE A O 1
ATOM 584 N N . ASN A 1 84 ? -19.911 32.395 29.102 1.00 20.84 84 ASN A N 1
ATOM 585 C CA . ASN A 1 84 ? -18.527 32.204 29.563 1.00 23.35 84 ASN A CA 1
ATOM 586 C C . ASN A 1 84 ? -18.482 31.051 30.583 1.00 20.97 84 ASN A C 1
ATOM 587 O O . ASN A 1 84 ? -17.542 30.261 30.604 1.00 24.21 84 ASN A O 1
ATOM 592 N N . ILE A 1 85 ? -19.494 30.963 31.434 1.00 20.35 85 ILE A N 1
ATOM 593 C CA . ILE A 1 85 ? -19.534 29.879 32.415 1.00 23.72 85 ILE A CA 1
ATOM 594 C C . ILE A 1 85 ? -19.636 28.513 31.717 1.00 24.84 85 ILE A C 1
ATOM 595 O O . ILE A 1 85 ? -18.827 27.612 31.977 1.00 25.65 85 ILE A O 1
ATOM 600 N N . ILE A 1 86 ? -20.600 28.382 30.809 1.00 23.88 86 ILE A N 1
ATOM 601 C CA . ILE A 1 86 ? -20.807 27.144 30.066 1.00 23.47 86 ILE A CA 1
ATOM 602 C C . ILE A 1 86 ? -19.539 26.756 29.324 1.00 24.79 86 ILE A C 1
ATOM 603 O O . ILE A 1 86 ? -19.128 25.596 29.339 1.00 24.14 86 ILE A O 1
ATOM 608 N N . SER A 1 87 ? -18.907 27.734 28.686 1.00 25.90 87 SER A N 1
ATOM 609 C CA . SER A 1 87 ? -17.685 27.470 27.932 1.00 26.44 87 SER A CA 1
ATOM 610 C C . SER A 1 87 ? -16.521 27.069 28.828 1.00 24.90 87 SER A C 1
ATOM 611 O O . SER A 1 87 ? -15.539 26.513 28.349 1.00 24.95 87 SER A O 1
ATOM 614 N N . SER A 1 88 ? -16.622 27.358 30.120 1.00 24.56 88 SER A N 1
ATOM 615 C CA . SER A 1 88 ? -15.544 27.034 31.044 1.00 24.95 88 SER A CA 1
ATOM 616 C C . SER A 1 88 ? -15.718 25.692 31.747 1.00 24.85 88 SER A C 1
ATOM 617 O O . SER A 1 88 ? -14.792 25.235 32.419 1.00 24.04 88 SER A O 1
ATOM 620 N N . LEU A 1 89 ? -16.889 25.068 31.608 1.00 25.36 89 LEU A N 1
ATOM 621 C CA . LEU A 1 89 ? -17.146 23.794 32.287 1.00 25.75 89 LEU A CA 1
ATOM 622 C C . LEU A 1 89 ? -16.243 22.704 31.739 1.00 27.45 89 LEU A C 1
ATOM 623 O O . LEU A 1 89 ? -15.982 22.644 30.537 1.00 26.81 89 LEU A O 1
ATOM 628 N N . PRO A 1 90 ? -15.759 21.820 32.627 1.00 28.32 90 PRO A N 1
ATOM 629 C CA . PRO A 1 90 ? -14.853 20.713 32.316 1.00 31.40 90 PRO A CA 1
ATOM 630 C C . PRO A 1 90 ? -15.298 19.527 31.453 1.00 34.07 90 PRO A C 1
ATOM 631 O O . PRO A 1 90 ? -14.595 19.164 30.516 1.00 35.41 90 PRO A O 1
ATOM 635 N N . ASP A 1 91 ? -16.442 18.923 31.758 1.00 36.35 91 ASP A N 1
ATOM 636 C CA . ASP A 1 91 ? -16.891 17.757 30.997 1.00 39.18 91 ASP A CA 1
ATOM 637 C C . ASP A 1 91 ? -17.697 17.986 29.725 1.00 39.72 91 ASP A C 1
ATOM 638 O O . ASP A 1 91 ? -18.307 19.040 29.523 1.00 38.68 91 ASP A O 1
ATOM 643 N N . ILE A 1 92 ? -17.701 16.960 28.881 1.00 39.13 92 ILE A N 1
ATOM 644 C CA . ILE A 1 92 ? -18.398 16.983 27.605 1.00 40.43 92 ILE A CA 1
ATOM 645 C C . ILE A 1 92 ? -19.891 17.233 27.751 1.00 37.28 92 ILE A C 1
ATOM 646 O O . ILE A 1 92 ? -20.511 17.801 26.858 1.00 37.78 92 ILE A O 1
ATOM 651 N N . SER A 1 93 ? -20.472 16.815 28.869 1.00 33.74 93 SER A N 1
ATOM 652 C CA . SER A 1 93 ? -21.895 17.017 29.078 1.00 34.13 93 SER A CA 1
ATOM 653 C C . SER A 1 93 ? -22.217 17.844 30.311 1.00 32.69 93 SER A C 1
ATOM 654 O O . SER A 1 93 ? -21.544 17.763 31.339 1.00 31.92 93 SER A O 1
ATOM 657 N N . ILE A 1 94 ? -23.272 18.637 30.191 1.00 29.82 94 ILE A N 1
ATOM 658 C CA . ILE A 1 94 ? -23.704 19.512 31.261 1.00 28.50 94 ILE A CA 1
ATOM 659 C C . ILE A 1 94 ? -25.130 19.231 31.672 1.00 27.84 94 ILE A C 1
ATOM 660 O O . ILE A 1 94 ? -26.008 19.045 30.825 1.00 28.77 94 ILE A O 1
ATOM 665 N N . ASN A 1 95 ? -25.357 19.199 32.977 1.00 25.89 95 ASN A N 1
ATOM 666 C CA . ASN A 1 95 ? -26.685 18.979 33.510 1.00 26.16 95 ASN A CA 1
ATOM 667 C C . ASN A 1 95 ? -27.141 20.331 34.032 1.00 25.52 95 ASN A C 1
ATOM 668 O O . ASN A 1 95 ? -26.402 20.999 34.755 1.00 22.56 95 ASN A O 1
ATOM 673 N N . VAL A 1 96 ? -28.346 20.734 33.644 1.00 25.88 96 VAL A N 1
ATOM 674 C CA . VAL A 1 96 ? -28.913 22.015 34.040 1.00 26.67 96 VAL A CA 1
ATOM 675 C C . VAL A 1 96 ? -30.158 21.770 34.863 1.00 28.14 96 VAL A C 1
ATOM 676 O O . VAL A 1 96 ? -31.125 21.201 34.366 1.00 29.02 96 VAL A O 1
ATOM 680 N N . LYS A 1 97 ? -30.136 22.193 36.122 1.00 28.31 97 LYS A N 1
ATOM 681 C CA . LYS A 1 97 ? -31.277 21.984 36.999 1.00 29.46 97 LYS A CA 1
ATOM 682 C C . LYS A 1 97 ? -31.685 23.255 37.716 1.00 28.58 97 LYS A C 1
ATOM 683 O O . LYS A 1 97 ? -30.902 23.828 38.471 1.00 30.06 97 LYS A O 1
ATOM 689 N N . GLU A 1 98 ? -32.913 23.697 37.476 1.00 29.48 98 GLU A N 1
ATOM 690 C CA . GLU A 1 98 ? -33.412 24.896 38.127 1.00 31.05 98 GLU A CA 1
ATOM 691 C C . GLU A 1 98 ? -33.886 24.543 39.523 1.00 32.56 98 GLU A C 1
ATOM 692 O O . GLU A 1 98 ? -34.462 23.476 39.739 1.00 33.27 98 GLU A O 1
ATOM 698 N N . ILE A 1 99 ? -33.624 25.431 40.474 1.00 32.86 99 ILE A N 1
ATOM 699 C CA . ILE A 1 99 ? -34.070 25.229 41.844 1.00 34.31 99 ILE A CA 1
ATOM 700 C C . ILE A 1 99 ? -34.847 26.478 42.217 1.00 36.06 99 ILE A C 1
ATOM 701 O O . ILE A 1 99 ? -35.110 27.318 41.355 1.00 35.77 99 ILE A O 1
ATOM 706 N N . GLU A 1 100 ? -35.210 26.608 43.488 1.00 36.26 100 GLU A N 1
ATOM 707 C CA . GLU A 1 100 ? -35.991 27.745 43.951 1.00 37.54 100 GLU A CA 1
ATOM 708 C C . GLU A 1 100 ? -35.370 29.108 43.709 1.00 36.84 100 GLU A C 1
ATOM 709 O O . GLU A 1 100 ? -34.151 29.251 43.642 1.00 35.48 100 GLU A O 1
ATOM 715 N N . GLN A 1 101 ? -36.239 30.107 43.591 1.00 37.69 101 GLN A N 1
ATOM 716 C CA . GLN A 1 101 ? -35.842 31.494 43.392 1.00 36.98 101 GLN A CA 1
ATOM 717 C C . GLN A 1 101 ? -35.075 31.763 42.100 1.00 35.29 101 GLN A C 1
ATOM 718 O O . GLN A 1 101 ? -34.114 32.527 42.092 1.00 35.52 101 GLN A O 1
ATOM 724 N N . HIS A 1 102 ? -35.515 31.131 41.017 1.00 32.83 102 HIS A N 1
ATOM 725 C CA . HIS A 1 102 ? -34.919 31.292 39.695 1.00 31.96 102 HIS A CA 1
ATOM 726 C C . HIS A 1 102 ? -33.406 31.139 39.649 1.00 30.44 102 HIS A C 1
ATOM 727 O O . HIS A 1 102 ? -32.691 31.992 39.121 1.00 30.03 102 HIS A O 1
ATOM 734 N N . GLN A 1 103 ? -32.931 30.026 40.194 1.00 29.93 103 GLN A N 1
ATOM 735 C CA . GLN A 1 103 ? -31.510 29.710 40.211 1.00 29.89 103 GLN A CA 1
ATOM 736 C C . GLN A 1 103 ? -31.336 28.431 39.422 1.00 26.99 103 GLN A C 1
ATOM 737 O O . GLN A 1 103 ? -32.230 27.587 39.414 1.00 28.54 103 GLN A O 1
ATOM 743 N N . VAL A 1 104 ? -30.209 28.289 38.736 1.00 26.26 104 VAL A N 1
ATOM 744 C CA . VAL A 1 104 ? -29.947 27.058 38.008 1.00 24.91 104 VAL A CA 1
ATOM 745 C C . VAL A 1 104 ? -28.621 26.492 38.469 1.00 25.10 104 VAL A C 1
ATOM 746 O O . VAL A 1 104 ? -27.632 27.215 38.611 1.00 24.81 104 VAL A O 1
ATOM 750 N N . VAL A 1 105 ? -28.614 25.189 38.711 1.00 24.23 105 VAL A N 1
ATOM 751 C CA . VAL A 1 105 ? -27.415 24.495 39.135 1.00 23.16 105 VAL A CA 1
ATOM 752 C C . VAL A 1 105 ? -26.874 23.811 37.894 1.00 24.99 105 VAL A C 1
ATOM 753 O O . VAL A 1 105 ? -27.558 22.978 37.285 1.00 22.22 105 VAL A O 1
ATOM 757 N N . LEU A 1 106 ? -25.652 24.177 37.522 1.00 22.17 106 LEU A N 1
ATOM 758 C CA . LEU A 1 106 ? -24.989 23.618 36.361 1.00 24.13 106 LEU A CA 1
ATOM 759 C C . LEU A 1 106 ? -23.950 22.621 36.882 1.00 27.23 106 LEU A C 1
ATOM 760 O O . LEU A 1 106 ? -23.066 22.995 37.663 1.00 26.37 106 LEU A O 1
ATOM 765 N N . THR A 1 107 ? -24.060 21.364 36.457 1.00 24.86 107 THR A N 1
ATOM 766 C CA . THR A 1 107 ? -23.125 20.333 36.891 1.00 26.38 107 THR A CA 1
ATOM 767 C C . THR A 1 107 ? -22.422 19.713 35.696 1.00 26.98 107 THR A C 1
ATOM 768 O O . THR A 1 107 ? -23.063 19.252 34.740 1.00 28.18 107 THR A O 1
ATOM 772 N N . SER A 1 108 ? -21.098 19.733 35.740 1.00 25.78 108 SER A N 1
ATOM 773 C CA . SER A 1 108 ? -20.280 19.175 34.678 1.00 28.10 108 SER A CA 1
ATOM 774 C C . SER A 1 108 ? -19.054 18.572 35.340 1.00 28.75 108 SER A C 1
ATOM 775 O O . SER A 1 108 ? -18.172 19.293 35.801 1.00 29.31 108 SER A O 1
ATOM 778 N N . GLY A 1 109 ? -19.002 17.247 35.380 1.00 29.10 109 GLY A N 1
ATOM 779 C CA . GLY A 1 109 ? -17.876 16.585 36.008 1.00 28.35 109 GLY A CA 1
ATOM 780 C C . GLY A 1 109 ? -17.954 16.838 37.497 1.00 27.44 109 GLY A C 1
ATOM 781 O O . GLY A 1 109 ? -19.024 16.737 38.094 1.00 28.41 109 GLY A O 1
ATOM 782 N N . LYS A 1 110 ? -16.829 17.204 38.094 1.00 27.68 110 LYS A N 1
ATOM 783 C CA . LYS A 1 110 ? -16.765 17.467 39.526 1.00 27.80 110 LYS A CA 1
ATOM 784 C C . LYS A 1 110 ? -17.078 18.918 39.846 1.00 28.97 110 LYS A C 1
ATOM 785 O O . LYS A 1 110 ? -16.975 19.333 41.001 1.00 28.00 110 LYS A O 1
ATOM 791 N N . SER A 1 111 ? -17.462 19.684 38.827 1.00 27.68 111 SER A N 1
ATOM 792 C CA . SER A 1 111 ? -17.753 21.099 39.010 1.00 29.10 111 SER A CA 1
ATOM 793 C C . SER A 1 111 ? -19.241 21.419 39.085 1.00 27.67 111 SER A C 1
ATOM 794 O O . SER A 1 111 ? -20.021 21.020 38.216 1.00 29.38 111 SER A O 1
ATOM 797 N N . GLU A 1 112 ? -19.630 22.118 40.146 1.00 27.27 112 GLU A N 1
ATOM 798 C CA . GLU A 1 112 ? -21.014 22.530 40.337 1.00 27.57 112 GLU A CA 1
ATOM 799 C C . GLU A 1 112 ? -21.080 24.050 40.499 1.00 28.15 112 GLU A C 1
ATOM 800 O O . GLU A 1 112 ? -20.556 24.610 41.472 1.00 26.85 112 GLU A O 1
ATOM 806 N N . ILE A 1 113 ? -21.730 24.702 39.541 1.00 27.00 113 ILE A N 1
ATOM 807 C CA . ILE A 1 113 ? -21.868 26.159 39.537 1.00 27.19 113 ILE A CA 1
ATOM 808 C C . ILE A 1 113 ? -23.338 26.561 39.554 1.00 26.72 113 ILE A C 1
ATOM 809 O O . ILE A 1 113 ? -24.112 26.175 38.673 1.00 25.36 113 ILE A O 1
ATOM 814 N N . THR A 1 114 ? -23.728 27.320 40.569 1.00 26.42 114 THR A N 1
ATOM 815 C CA . THR A 1 114 ? -25.109 27.769 40.676 1.00 28.18 114 THR A CA 1
ATOM 816 C C . THR A 1 114 ? -25.190 29.239 40.289 1.00 28.30 114 THR A C 1
ATOM 817 O O . THR A 1 114 ? -24.394 30.054 40.759 1.00 29.11 114 THR A O 1
ATOM 821 N N . LEU A 1 115 ? -26.147 29.572 39.424 1.00 27.65 115 LEU A N 1
ATOM 822 C CA . LEU A 1 115 ? -26.330 30.949 38.965 1.00 26.46 115 LEU A CA 1
ATOM 823 C C . LEU A 1 115 ? -27.715 31.487 39.296 1.00 26.27 115 LEU A C 1
ATOM 824 O O . LEU A 1 115 ? -28.704 30.751 39.254 1.00 25.46 115 LEU A O 1
ATOM 829 N N . LYS A 1 116 ? -27.786 32.774 39.625 1.00 23.10 116 LYS A N 1
ATOM 830 C CA . LYS A 1 116 ? -29.073 33.392 39.923 1.00 25.79 116 LYS A CA 1
ATOM 831 C C . LYS A 1 116 ? -29.633 33.942 38.617 1.00 25.81 116 LYS A C 1
ATOM 832 O O . LYS A 1 116 ? -28.914 34.582 37.839 1.00 25.36 116 LYS A O 1
ATOM 838 N N . GLY A 1 117 ? -30.909 33.673 38.367 1.00 26.15 117 GLY A N 1
ATOM 839 C CA . GLY A 1 117 ? -31.536 34.161 37.150 1.00 28.80 117 GLY A CA 1
ATOM 840 C C . GLY A 1 117 ? -32.816 34.935 37.423 1.00 28.80 117 GLY A C 1
ATOM 841 O O . GLY A 1 117 ? -33.108 35.297 38.558 1.00 26.68 117 GLY A O 1
ATOM 842 N N . LYS A 1 118 ? -33.594 35.192 36.382 1.00 30.37 118 LYS A N 1
ATOM 843 C CA . LYS A 1 118 ? -34.834 35.935 36.558 1.00 30.07 118 LYS A CA 1
ATOM 844 C C . LYS A 1 118 ? -35.993 35.247 35.874 1.00 29.98 118 LYS A C 1
ATOM 845 O O . LYS A 1 118 ? -35.802 34.470 34.935 1.00 28.21 118 LYS A O 1
ATOM 851 N N . ASP A 1 119 ? -37.194 35.548 36.356 1.00 30.47 119 ASP A N 1
ATOM 852 C CA . ASP A 1 119 ? -38.427 34.999 35.806 1.00 30.73 119 ASP A CA 1
ATOM 853 C C . ASP A 1 119 ? -38.583 35.538 34.384 1.00 29.21 119 ASP A C 1
ATOM 854 O O . ASP A 1 119 ? -38.354 36.720 34.138 1.00 27.85 119 ASP A O 1
ATOM 859 N N . VAL A 1 120 ? -38.980 34.677 33.456 1.00 29.83 120 VAL A N 1
ATOM 860 C CA . VAL A 1 120 ? -39.137 35.090 32.062 1.00 29.78 120 VAL A CA 1
ATOM 861 C C . VAL A 1 120 ? -40.202 36.154 31.819 1.00 29.87 120 VAL A C 1
ATOM 862 O O . VAL A 1 120 ? -40.164 36.822 30.794 1.00 30.52 120 VAL A O 1
ATOM 866 N N . ASP A 1 121 ? -41.151 36.317 32.737 1.00 30.56 121 ASP A N 1
ATOM 867 C CA . ASP A 1 121 ? -42.181 37.328 32.532 1.00 33.03 121 ASP A CA 1
ATOM 868 C C . ASP A 1 121 ? -41.585 38.729 32.491 1.00 31.81 121 ASP A C 1
ATOM 869 O O . ASP A 1 121 ? -42.263 39.687 32.134 1.00 31.37 121 ASP A O 1
ATOM 874 N N . GLN A 1 122 ? -40.309 38.851 32.838 1.00 29.18 122 GLN A N 1
ATOM 875 C CA . GLN A 1 122 ? -39.658 40.157 32.798 1.00 30.95 122 GLN A CA 1
ATOM 876 C C . GLN A 1 122 ? -39.182 40.486 31.380 1.00 29.53 122 GLN A C 1
ATOM 877 O O . GLN A 1 122 ? -38.850 41.632 31.076 1.00 30.28 122 GLN A O 1
ATOM 883 N N . TYR A 1 123 ? -39.169 39.477 30.513 1.00 28.65 123 TYR A N 1
ATOM 884 C CA . TYR A 1 123 ? -38.714 39.644 29.133 1.00 29.50 123 TYR A CA 1
ATOM 885 C C . TYR A 1 123 ? -39.845 40.098 28.198 1.00 30.48 123 TYR A C 1
ATOM 886 O O . TYR A 1 123 ? -40.967 39.632 28.310 1.00 27.59 123 TYR A O 1
ATOM 895 N N . PRO A 1 124 ? -39.550 41.000 27.252 1.00 33.63 124 PRO A N 1
ATOM 896 C CA . PRO A 1 124 ? -40.590 41.470 26.326 1.00 36.82 124 PRO A CA 1
ATOM 897 C C . PRO A 1 124 ? -41.042 40.361 25.386 1.00 40.18 124 PRO A C 1
ATOM 898 O O . PRO A 1 124 ? -40.244 39.520 24.974 1.00 38.59 124 PRO A O 1
ATOM 902 N N . ARG A 1 125 ? -42.326 40.362 25.045 1.00 43.32 125 ARG A N 1
ATOM 903 C CA . ARG A 1 125 ? -42.862 39.346 24.153 1.00 47.82 125 ARG A CA 1
ATOM 904 C C . ARG A 1 125 ? -42.499 39.645 22.713 1.00 48.44 125 ARG A C 1
ATOM 905 O O . ARG A 1 125 ? -42.255 40.792 22.350 1.00 47.82 125 ARG A O 1
ATOM 913 N N . LEU A 1 126 ? -42.456 38.606 21.891 1.00 50.57 126 LEU A N 1
ATOM 914 C CA . LEU A 1 126 ? -42.109 38.781 20.489 1.00 52.74 126 LEU A CA 1
ATOM 915 C C . LEU A 1 126 ? -43.311 39.300 19.707 1.00 53.72 126 LEU A C 1
ATOM 916 O O . LEU A 1 126 ? -44.442 38.872 19.932 1.00 53.88 126 LEU A O 1
ATOM 921 N N . GLN A 1 127 ? -43.061 40.246 18.808 1.00 55.25 127 GLN A N 1
ATOM 922 C CA . GLN A 1 127 ? -44.112 40.781 17.956 1.00 57.59 127 GLN A CA 1
ATOM 923 C C . GLN A 1 127 ? -44.240 39.684 16.908 1.00 57.24 127 GLN A C 1
ATOM 924 O O . GLN A 1 127 ? -43.428 39.587 16.000 1.00 56.97 127 GLN A O 1
ATOM 930 N N . GLU A 1 128 ? -45.249 38.839 17.057 1.00 57.60 128 GLU A N 1
ATOM 931 C CA . GLU A 1 128 ? -45.454 37.724 16.145 1.00 57.35 128 GLU A CA 1
ATOM 932 C C . GLU A 1 128 ? -45.719 38.130 14.699 1.00 56.10 128 GLU A C 1
ATOM 933 O O . GLU A 1 128 ? -46.258 39.198 14.426 1.00 55.41 128 GLU A O 1
ATOM 939 N N . VAL A 1 129 ? -45.318 37.262 13.775 1.00 55.39 129 VAL A N 1
ATOM 940 C CA . VAL A 1 129 ? -45.517 37.500 12.352 1.00 53.68 129 VAL A CA 1
ATOM 941 C C . VAL A 1 129 ? -46.195 36.277 11.745 1.00 53.92 129 VAL A C 1
ATOM 942 O O . VAL A 1 129 ? -45.748 35.148 11.945 1.00 52.93 129 VAL A O 1
ATOM 946 N N . SER A 1 130 ? -47.281 36.504 11.011 1.00 54.74 130 SER A N 1
ATOM 947 C CA . SER A 1 130 ? -48.019 35.416 10.375 1.00 55.03 130 SER A CA 1
ATOM 948 C C . SER A 1 130 ? -47.109 34.485 9.575 1.00 55.04 130 SER A C 1
ATOM 949 O O . SER A 1 130 ? -46.228 34.938 8.842 1.00 53.34 130 SER A O 1
ATOM 952 N N . THR A 1 131 ? -47.340 33.184 9.718 1.00 55.83 131 THR A N 1
ATOM 953 C CA . THR A 1 131 ? -46.548 32.173 9.031 1.00 57.87 131 THR A CA 1
ATOM 954 C C . THR A 1 131 ? -47.259 31.633 7.790 1.00 59.33 131 THR A C 1
ATOM 955 O O . THR A 1 131 ? -46.993 30.515 7.350 1.00 60.07 131 THR A O 1
ATOM 959 N N . GLU A 1 132 ? -48.163 32.426 7.226 1.00 60.46 132 GLU A N 1
ATOM 960 C CA . GLU A 1 132 ? -48.896 32.005 6.036 1.00 60.83 132 GLU A CA 1
ATOM 961 C C . GLU A 1 132 ? -48.302 32.641 4.781 1.00 60.22 132 GLU A C 1
ATOM 962 O O . GLU A 1 132 ? -47.803 33.762 4.828 1.00 61.31 132 GLU A O 1
ATOM 968 N N . ASN A 1 133 ? -48.349 31.912 3.665 1.00 59.18 133 ASN A N 1
ATOM 969 C CA . ASN A 1 133 ? -47.820 32.395 2.387 1.00 56.78 133 ASN A CA 1
ATOM 970 C C . ASN A 1 133 ? -46.361 32.833 2.473 1.00 53.92 133 ASN A C 1
ATOM 971 O O . ASN A 1 133 ? -46.047 34.017 2.384 1.00 53.49 133 ASN A O 1
ATOM 976 N N . PRO A 1 134 ? -45.449 31.866 2.627 1.00 50.73 134 PRO A N 1
ATOM 977 C CA . PRO A 1 134 ? -44.013 32.109 2.732 1.00 48.94 134 PRO A CA 1
ATOM 978 C C . PRO A 1 134 ? -43.295 32.298 1.405 1.00 47.60 134 PRO A C 1
ATOM 979 O O . PRO A 1 134 ? -43.617 31.640 0.410 1.00 46.42 134 PRO A O 1
ATOM 983 N N . LEU A 1 135 ? -42.329 33.210 1.398 1.00 44.80 135 LEU A N 1
ATOM 984 C CA . LEU A 1 135 ? -41.504 33.448 0.225 1.00 42.80 135 LEU A CA 1
ATOM 985 C C . LEU A 1 135 ? -40.279 32.589 0.508 1.00 42.52 135 LEU A C 1
ATOM 986 O O . LEU A 1 135 ? -39.631 32.750 1.546 1.00 40.55 135 LEU A O 1
ATOM 991 N N . ILE A 1 136 ? -39.964 31.669 -0.394 1.00 39.97 136 ILE A N 1
ATOM 992 C CA . ILE A 1 136 ? -38.823 30.800 -0.180 1.00 40.22 136 ILE A CA 1
ATOM 993 C C . ILE A 1 136 ? -37.591 31.251 -0.956 1.00 39.94 136 ILE A C 1
ATOM 994 O O . ILE A 1 136 ? -37.625 31.364 -2.181 1.00 42.53 136 ILE A O 1
ATOM 999 N N . LEU A 1 137 ? -36.502 31.511 -0.239 1.00 38.24 137 LEU A N 1
ATOM 1000 C CA . LEU A 1 137 ? -35.257 31.940 -0.871 1.00 37.05 137 LEU A CA 1
ATOM 1001 C C . LEU A 1 137 ? -34.089 31.076 -0.428 1.00 36.70 137 LEU A C 1
ATOM 1002 O O . LEU A 1 137 ? -34.024 30.642 0.720 1.00 35.95 137 LEU A O 1
ATOM 1007 N N . LYS A 1 138 ? -33.159 30.826 -1.343 1.00 37.10 138 LYS A N 1
ATOM 1008 C CA . LYS A 1 138 ? -31.992 30.039 -1.003 1.00 37.53 138 LYS A CA 1
ATOM 1009 C C . LYS A 1 138 ? -31.097 30.903 -0.132 1.00 37.86 138 LYS A C 1
ATOM 1010 O O . LYS A 1 138 ? -30.969 32.108 -0.352 1.00 36.97 138 LYS A O 1
ATOM 1016 N N . THR A 1 139 ? -30.486 30.279 0.865 1.00 37.35 139 THR A N 1
ATOM 1017 C CA . THR A 1 139 ? -29.615 30.977 1.792 1.00 37.20 139 THR A CA 1
ATOM 1018 C C . THR A 1 139 ? -28.415 31.605 1.109 1.00 36.36 139 THR A C 1
ATOM 1019 O O . THR A 1 139 ? -28.093 32.770 1.355 1.00 34.84 139 THR A O 1
ATOM 1023 N N . LYS A 1 140 ? -27.747 30.846 0.250 1.00 35.20 140 LYS A N 1
ATOM 1024 C CA . LYS A 1 140 ? -26.583 31.387 -0.425 1.00 35.83 140 LYS A CA 1
ATOM 1025 C C . LYS A 1 140 ? -26.935 32.567 -1.326 1.00 34.40 140 LYS A C 1
ATOM 1026 O O . LYS A 1 140 ? -26.108 33.457 -1.536 1.00 33.29 140 LYS A O 1
ATOM 1032 N N . LEU A 1 141 ? -28.157 32.586 -1.853 1.00 33.34 141 LEU A N 1
ATOM 1033 C CA . LEU A 1 141 ? -28.571 33.699 -2.707 1.00 34.10 141 LEU A CA 1
ATOM 1034 C C . LEU A 1 141 ? -28.787 34.944 -1.848 1.00 32.74 141 LEU A C 1
ATOM 1035 O O . LEU A 1 141 ? -28.351 36.039 -2.197 1.00 33.50 141 LEU A O 1
ATOM 1040 N N . LEU A 1 142 ? -29.466 34.762 -0.723 1.00 30.88 142 LEU A N 1
ATOM 1041 C CA . LEU A 1 142 ? -29.750 35.862 0.181 1.00 33.60 142 LEU A CA 1
ATOM 1042 C C . LEU A 1 142 ? -28.441 36.455 0.701 1.00 32.54 142 LEU A C 1
ATOM 1043 O O . LEU A 1 142 ? -28.273 37.673 0.737 1.00 32.51 142 LEU A O 1
ATOM 1048 N N . LYS A 1 143 ? -27.506 35.591 1.073 1.00 31.88 143 LYS A N 1
ATOM 1049 C CA . LYS A 1 143 ? -26.220 36.049 1.586 1.00 33.37 143 LYS A CA 1
ATOM 1050 C C . LYS A 1 143 ? -25.433 36.811 0.533 1.00 33.32 143 LYS A C 1
ATOM 1051 O O . LYS A 1 143 ? -24.665 37.718 0.860 1.00 32.38 143 LYS A O 1
ATOM 1057 N N . SER A 1 144 ? -25.609 36.423 -0.728 1.00 32.90 144 SER A N 1
ATOM 1058 C CA . SER A 1 144 ? -24.916 37.073 -1.834 1.00 32.36 144 SER A CA 1
ATOM 1059 C C . SER A 1 144 ? -25.434 38.488 -2.024 1.00 31.64 144 SER A C 1
ATOM 1060 O O . SER A 1 144 ? -24.657 39.412 -2.256 1.00 32.86 144 SER A O 1
ATOM 1063 N N . ILE A 1 145 ? -26.751 38.643 -1.933 1.00 31.17 145 ILE A N 1
ATOM 1064 C CA . ILE A 1 145 ? -27.413 39.941 -2.074 1.00 32.95 145 ILE A CA 1
ATOM 1065 C C . ILE A 1 145 ? -26.952 40.887 -0.959 1.00 34.47 145 ILE A C 1
ATOM 1066 O O . ILE A 1 145 ? -26.676 42.067 -1.193 1.00 34.02 145 ILE A O 1
ATOM 1071 N N . ILE A 1 146 ? -26.869 40.351 0.256 1.00 34.84 146 ILE A N 1
ATOM 1072 C CA . ILE A 1 146 ? -26.443 41.121 1.416 1.00 32.78 146 ILE A CA 1
ATOM 1073 C C . ILE A 1 146 ? -25.014 41.642 1.299 1.00 33.97 146 ILE A C 1
ATOM 1074 O O . ILE A 1 146 ? -24.769 42.836 1.480 1.00 32.61 146 ILE A O 1
ATOM 1079 N N . ALA A 1 147 ? -24.073 40.750 0.997 1.00 32.44 147 ALA A N 1
ATOM 1080 C CA . ALA A 1 147 ? -22.678 41.144 0.866 1.00 32.03 147 ALA A CA 1
ATOM 1081 C C . ALA A 1 147 ? -22.476 42.149 -0.271 1.00 34.74 147 ALA A C 1
ATOM 1082 O O . ALA A 1 147 ? -21.459 42.845 -0.314 1.00 34.05 147 ALA A O 1
ATOM 1084 N N . GLU A 1 148 ? -23.441 42.222 -1.187 1.00 34.46 148 GLU A N 1
ATOM 1085 C CA . GLU A 1 148 ? -23.341 43.139 -2.323 1.00 35.97 148 GLU A CA 1
ATOM 1086 C C . GLU A 1 148 ? -24.000 44.499 -2.104 1.00 35.75 148 GLU A C 1
ATOM 1087 O O . GLU A 1 148 ? -23.651 45.464 -2.780 1.00 36.84 148 GLU A O 1
ATOM 1093 N N . THR A 1 149 ? -24.936 44.592 -1.163 1.00 36.29 149 THR A N 1
ATOM 1094 C CA . THR A 1 149 ? -25.633 45.856 -0.947 1.00 38.44 149 THR A CA 1
ATOM 1095 C C . THR A 1 149 ? -25.543 46.492 0.446 1.00 40.53 149 THR A C 1
ATOM 1096 O O . THR A 1 149 ? -25.617 47.715 0.573 1.00 41.29 149 THR A O 1
ATOM 1100 N N . ALA A 1 150 ? -25.385 45.677 1.481 1.00 41.05 150 ALA A N 1
ATOM 1101 C CA . ALA A 1 150 ? -25.323 46.184 2.854 1.00 42.31 150 ALA A CA 1
ATOM 1102 C C . ALA A 1 150 ? -24.360 47.349 3.087 1.00 42.41 150 ALA A C 1
ATOM 1103 O O . ALA A 1 150 ? -24.744 48.373 3.648 1.00 42.29 150 ALA A O 1
ATOM 1105 N N . PHE A 1 151 ? -23.118 47.191 2.648 1.00 43.33 151 PHE A N 1
ATOM 1106 C CA . PHE A 1 151 ? -22.084 48.213 2.824 1.00 45.42 151 PHE A CA 1
ATOM 1107 C C . PHE A 1 151 ? -22.387 49.590 2.226 1.00 47.36 151 PHE A C 1
ATOM 1108 O O . PHE A 1 151 ? -21.838 50.597 2.678 1.00 48.44 151 PHE A O 1
ATOM 1116 N N . ALA A 1 152 ? -23.248 49.643 1.213 1.00 47.95 152 ALA A N 1
ATOM 1117 C CA . ALA A 1 152 ? -23.568 50.911 0.561 1.00 47.80 152 ALA A CA 1
ATOM 1118 C C . ALA A 1 152 ? -24.551 51.798 1.324 1.00 48.93 152 ALA A C 1
ATOM 1119 O O . ALA A 1 152 ? -24.643 52.998 1.057 1.00 50.83 152 ALA A O 1
ATOM 1121 N N . ALA A 1 153 ? -25.288 51.218 2.265 1.00 48.65 153 ALA A N 1
ATOM 1122 C CA . ALA A 1 153 ? -26.251 51.989 3.040 1.00 49.44 153 ALA A CA 1
ATOM 1123 C C . ALA A 1 153 ? -25.554 53.058 3.875 1.00 50.97 153 ALA A C 1
ATOM 1124 O O . ALA A 1 153 ? -24.354 52.973 4.144 1.00 50.21 153 ALA A O 1
ATOM 1126 N N . SER A 1 154 ? -26.318 54.066 4.281 1.00 53.01 154 SER A N 1
ATOM 1127 C CA . SER A 1 154 ? -25.783 55.159 5.085 1.00 55.63 154 SER A CA 1
ATOM 1128 C C . SER A 1 154 ? -25.763 54.823 6.576 1.00 56.90 154 SER A C 1
ATOM 1129 O O . SER A 1 154 ? -26.634 54.113 7.081 1.00 57.01 154 SER A O 1
ATOM 1132 N N . LEU A 1 155 ? -24.759 55.350 7.271 1.00 59.71 155 LEU A N 1
ATOM 1133 C CA . LEU A 1 155 ? -24.598 55.142 8.707 1.00 60.72 155 LEU A CA 1
ATOM 1134 C C . LEU A 1 155 ? -25.209 56.318 9.457 1.00 62.20 155 LEU A C 1
ATOM 1135 O O . LEU A 1 155 ? -25.659 56.185 10.597 1.00 63.28 155 LEU A O 1
ATOM 1140 N N . GLN A 1 156 ? -25.213 57.471 8.798 1.00 63.40 156 GLN A N 1
ATOM 1141 C CA . GLN A 1 156 ? -25.747 58.702 9.360 1.00 64.58 156 GLN A CA 1
ATOM 1142 C C . GLN A 1 156 ? -27.190 58.539 9.818 1.00 64.71 156 GLN A C 1
ATOM 1143 O O . GLN A 1 156 ? -28.083 58.289 9.010 1.00 65.17 156 GLN A O 1
ATOM 1149 N N . GLU A 1 157 ? -27.418 58.686 11.119 1.00 65.12 157 GLU A N 1
ATOM 1150 C CA . GLU A 1 157 ? -28.759 58.556 11.678 1.00 65.09 157 GLU A CA 1
ATOM 1151 C C . GLU A 1 157 ? -29.665 59.711 11.274 1.00 64.70 157 GLU A C 1
ATOM 1152 O O . GLU A 1 157 ? -30.887 59.609 11.381 1.00 64.60 157 GLU A O 1
ATOM 1158 N N . SER A 1 158 ? -29.067 60.804 10.810 1.00 63.94 158 SER A N 1
ATOM 1159 C CA . SER A 1 158 ? -29.839 61.971 10.395 1.00 63.54 158 SER A CA 1
ATOM 1160 C C . SER A 1 158 ? -30.994 61.547 9.491 1.00 63.00 158 SER A C 1
ATOM 1161 O O . SER A 1 158 ? -32.094 62.090 9.582 1.00 62.38 158 SER A O 1
ATOM 1164 N N . ARG A 1 159 ? -30.736 60.576 8.619 1.00 62.56 159 ARG A N 1
ATOM 1165 C CA . ARG A 1 159 ? -31.768 60.074 7.714 1.00 62.51 159 ARG A CA 1
ATOM 1166 C C . ARG A 1 159 ? -31.848 58.555 7.818 1.00 60.92 159 ARG A C 1
ATOM 1167 O O . ARG A 1 159 ? -31.073 57.835 7.188 1.00 60.48 159 ARG A O 1
ATOM 1175 N N . PRO A 1 160 ? -32.800 58.057 8.618 1.00 59.42 160 PRO A N 1
ATOM 1176 C CA . PRO A 1 160 ? -33.063 56.637 8.874 1.00 58.31 160 PRO A CA 1
ATOM 1177 C C . PRO A 1 160 ? -33.146 55.744 7.632 1.00 56.77 160 PRO A C 1
ATOM 1178 O O . PRO A 1 160 ? -32.388 54.788 7.498 1.00 56.44 160 PRO A O 1
ATOM 1182 N N . ILE A 1 161 ? -34.071 56.062 6.729 1.00 55.79 161 ILE A N 1
ATOM 1183 C CA . ILE A 1 161 ? -34.267 55.272 5.516 1.00 54.85 161 ILE A CA 1
ATOM 1184 C C . ILE A 1 161 ? -33.007 54.892 4.739 1.00 51.97 161 ILE A C 1
ATOM 1185 O O . ILE A 1 161 ? -32.931 53.788 4.207 1.00 52.50 161 ILE A O 1
ATOM 1190 N N . LEU A 1 162 ? -32.020 55.783 4.668 1.00 48.64 162 LEU A N 1
ATOM 1191 C CA . LEU A 1 162 ? -30.791 55.476 3.940 1.00 46.26 162 LEU A CA 1
ATOM 1192 C C . LEU A 1 162 ? -29.907 54.490 4.693 1.00 45.56 162 LEU A C 1
ATOM 1193 O O . LEU A 1 162 ? -28.939 53.963 4.145 1.00 42.97 162 LEU A O 1
ATOM 1198 N N . THR A 1 163 ? -30.244 54.251 5.955 1.00 44.48 163 THR A N 1
ATOM 1199 C CA . THR A 1 163 ? -29.482 53.338 6.793 1.00 43.97 163 THR A CA 1
ATOM 1200 C C . THR A 1 163 ? -29.765 51.888 6.413 1.00 42.36 163 THR A C 1
ATOM 1201 O O . THR A 1 163 ? -28.981 50.994 6.714 1.00 42.65 163 THR A O 1
ATOM 1205 N N . GLY A 1 164 ? -30.884 51.659 5.741 1.00 41.49 164 GLY A N 1
ATOM 1206 C CA . GLY A 1 164 ? -31.226 50.300 5.364 1.00 40.83 164 GLY A CA 1
ATOM 1207 C C . GLY A 1 164 ? -31.039 49.946 3.903 1.00 39.16 164 GLY A C 1
ATOM 1208 O O . GLY A 1 164 ? -30.566 50.751 3.101 1.00 39.96 164 GLY A O 1
ATOM 1209 N N . VAL A 1 165 ? -31.399 48.712 3.571 1.00 37.45 165 VAL A N 1
ATOM 1210 C CA . VAL A 1 165 ? -31.312 48.213 2.206 1.00 36.53 165 VAL A CA 1
ATOM 1211 C C . VAL A 1 165 ? -32.749 48.153 1.721 1.00 33.72 165 VAL A C 1
ATOM 1212 O O . VAL A 1 165 ? -33.599 47.567 2.385 1.00 33.81 165 VAL A O 1
ATOM 1216 N N . HIS A 1 166 ? -33.036 48.790 0.592 1.00 35.20 166 HIS A N 1
ATOM 1217 C CA . HIS A 1 166 ? -34.398 48.766 0.053 1.00 35.83 166 HIS A CA 1
ATOM 1218 C C . HIS A 1 166 ? -34.580 47.472 -0.729 1.00 34.33 166 HIS A C 1
ATOM 1219 O O . HIS A 1 166 ? -33.845 47.213 -1.677 1.00 34.55 166 HIS A O 1
ATOM 1226 N N . ILE A 1 167 ? -35.545 46.657 -0.319 1.00 36.08 167 ILE A N 1
ATOM 1227 C CA . ILE A 1 167 ? -35.825 45.387 -0.997 1.00 37.35 167 ILE A CA 1
ATOM 1228 C C . ILE A 1 167 ? -37.264 45.458 -1.498 1.00 37.10 167 ILE A C 1
ATOM 1229 O O . ILE A 1 167 ? -38.184 45.665 -0.705 1.00 34.55 167 ILE A O 1
ATOM 1234 N N . VAL A 1 168 ? -37.455 45.282 -2.805 1.00 37.20 168 VAL A N 1
ATOM 1235 C CA . VAL A 1 168 ? -38.793 45.359 -3.396 1.00 40.21 168 VAL A CA 1
ATOM 1236 C C . VAL A 1 168 ? -39.114 44.252 -4.400 1.00 40.15 168 VAL A C 1
ATOM 1237 O O . VAL A 1 168 ? -38.287 43.907 -5.241 1.00 40.30 168 VAL A O 1
ATOM 1241 N N . LEU A 1 169 ? -40.318 43.699 -4.304 1.00 40.88 169 LEU A N 1
ATOM 1242 C CA . LEU A 1 169 ? -40.755 42.673 -5.246 1.00 42.17 169 LEU A CA 1
ATOM 1243 C C . LEU A 1 169 ? -41.919 43.274 -6.029 1.00 42.57 169 LEU A C 1
ATOM 1244 O O . LEU A 1 169 ? -42.973 43.556 -5.459 1.00 42.85 169 LEU A O 1
ATOM 1249 N N . SER A 1 170 ? -41.716 43.474 -7.328 1.00 43.02 170 SER A N 1
ATOM 1250 C CA . SER A 1 170 ? -42.737 44.058 -8.196 1.00 44.51 170 SER A CA 1
ATOM 1251 C C . SER A 1 170 ? -43.254 43.068 -9.249 1.00 44.88 170 SER A C 1
ATOM 1252 O O . SER A 1 170 ? -42.534 42.170 -9.682 1.00 44.88 170 SER A O 1
ATOM 1255 N N . ASN A 1 171 ? -44.504 43.257 -9.659 1.00 45.92 171 ASN A N 1
ATOM 1256 C CA . ASN A 1 171 ? -45.140 42.393 -10.650 1.00 46.45 171 ASN A CA 1
ATOM 1257 C C . ASN A 1 171 ? -45.040 40.928 -10.232 1.00 46.07 171 ASN A C 1
ATOM 1258 O O . ASN A 1 171 ? -44.908 40.037 -11.074 1.00 44.54 171 ASN A O 1
ATOM 1263 N N . HIS A 1 172 ? -45.088 40.698 -8.923 1.00 44.98 172 HIS A N 1
ATOM 1264 C CA . HIS A 1 172 ? -45.032 39.358 -8.346 1.00 44.02 172 HIS A CA 1
ATOM 1265 C C . HIS A 1 172 ? -43.810 38.536 -8.737 1.00 41.57 172 HIS A C 1
ATOM 1266 O O . HIS A 1 172 ? -43.769 37.338 -8.462 1.00 42.24 172 HIS A O 1
ATOM 1273 N N . LYS A 1 173 ? -42.809 39.148 -9.357 1.00 38.95 173 LYS A N 1
ATOM 1274 C CA . LYS A 1 173 ? -41.661 38.352 -9.769 1.00 39.77 173 LYS A CA 1
ATOM 1275 C C . LYS A 1 173 ? -40.352 39.116 -9.897 1.00 39.30 173 LYS A C 1
ATOM 1276 O O . LYS A 1 173 ? -39.277 38.516 -9.872 1.00 39.57 173 LYS A O 1
ATOM 1282 N N . ASP A 1 174 ? -40.433 40.432 -10.052 1.00 39.80 174 ASP A N 1
ATOM 1283 C CA . ASP A 1 174 ? -39.229 41.236 -10.191 1.00 40.18 174 ASP A CA 1
ATOM 1284 C C . ASP A 1 174 ? -38.713 41.655 -8.810 1.00 40.32 174 ASP A C 1
ATOM 1285 O O . ASP A 1 174 ? -39.349 42.447 -8.113 1.00 38.99 174 ASP A O 1
ATOM 1290 N N . PHE A 1 175 ? -37.559 41.110 -8.434 1.00 39.92 175 P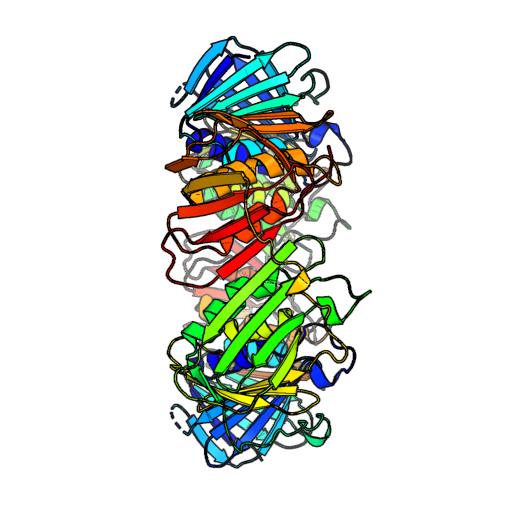HE A N 1
ATOM 1291 C CA . PHE A 1 175 ? -36.931 41.370 -7.135 1.00 39.33 175 PHE A CA 1
ATOM 1292 C C . PHE A 1 175 ? -35.823 42.424 -7.217 1.00 38.82 175 PHE A C 1
ATOM 1293 O O . PHE A 1 175 ? -34.902 42.300 -8.027 1.00 37.90 175 PHE A O 1
ATOM 1301 N N . LYS A 1 176 ? -35.903 43.459 -6.382 1.00 36.86 176 LYS A N 1
ATOM 1302 C CA . LYS A 1 176 ? -34.854 44.480 -6.376 1.00 37.04 176 LYS A CA 1
ATOM 1303 C C . LYS A 1 176 ? -34.328 44.755 -4.960 1.00 35.56 176 LYS A C 1
ATOM 1304 O O . LYS A 1 176 ? -35.095 44.928 -4.019 1.00 34.72 176 LYS A O 1
ATOM 1310 N N . ALA A 1 177 ? -33.009 44.774 -4.824 1.00 35.70 177 ALA A N 1
ATOM 1311 C CA . ALA A 1 177 ? -32.369 45.068 -3.550 1.00 34.90 177 ALA A CA 1
ATOM 1312 C C . ALA A 1 177 ? -31.417 46.214 -3.844 1.00 34.33 177 ALA A C 1
ATOM 1313 O O . ALA A 1 177 ? -30.502 46.063 -4.655 1.00 33.09 177 ALA A O 1
ATOM 1315 N N . VAL A 1 178 ? -31.642 47.362 -3.207 1.00 32.68 178 VAL A N 1
ATOM 1316 C CA . VAL A 1 178 ? -30.778 48.520 -3.418 1.00 34.99 178 VAL A CA 1
ATOM 1317 C C . VAL A 1 178 ? -30.444 49.250 -2.119 1.00 34.00 178 VAL A C 1
ATOM 1318 O O . VAL A 1 178 ? -31.250 49.299 -1.190 1.00 34.44 178 VAL A O 1
ATOM 1322 N N . ALA A 1 179 ? -29.241 49.812 -2.067 1.00 35.57 179 ALA A N 1
ATOM 1323 C CA . ALA A 1 179 ? -28.781 50.564 -0.902 1.00 37.48 179 ALA A CA 1
ATOM 1324 C C . ALA A 1 179 ? -27.880 51.681 -1.406 1.00 39.62 179 ALA A C 1
ATOM 1325 O O . ALA A 1 179 ? -27.150 51.504 -2.378 1.00 37.96 179 ALA A O 1
ATOM 1327 N N . THR A 1 180 ? -27.936 52.827 -0.735 1.00 41.57 180 THR A N 1
ATOM 1328 C CA . THR A 1 180 ? -27.138 53.977 -1.118 1.00 43.97 180 THR A CA 1
ATOM 1329 C C . THR A 1 180 ? -26.898 54.932 0.048 1.00 46.20 180 THR A C 1
ATOM 1330 O O . THR A 1 180 ? -27.649 54.961 1.026 1.00 45.39 180 THR A O 1
ATOM 1334 N N . ASP A 1 181 ? -25.825 55.704 -0.075 1.00 49.89 181 ASP A N 1
ATOM 1335 C CA . ASP A 1 181 ? -25.433 56.693 0.921 1.00 54.17 181 ASP A CA 1
ATOM 1336 C C . ASP A 1 181 ? -25.419 58.054 0.218 1.00 55.92 181 ASP A C 1
ATOM 1337 O O . ASP A 1 181 ? -24.717 58.964 0.643 1.00 57.39 181 ASP A O 1
ATOM 1342 N N . SER A 1 182 ? -26.192 58.173 -0.865 1.00 56.80 182 SER A N 1
ATOM 1343 C CA . SER A 1 182 ? -26.285 59.401 -1.659 1.00 57.15 182 SER A CA 1
ATOM 1344 C C . SER A 1 182 ? -24.897 59.910 -2.011 1.00 56.75 182 SER A C 1
ATOM 1345 O O . SER A 1 182 ? -24.645 61.112 -2.109 1.00 58.94 182 SER A O 1
ATOM 1348 N N . HIS A 1 183 ? -23.994 58.958 -2.181 1.00 55.95 183 HIS A N 1
ATOM 1349 C CA . HIS A 1 183 ? -22.615 59.217 -2.563 1.00 54.25 183 HIS A CA 1
ATOM 1350 C C . HIS A 1 183 ? -22.274 58.087 -3.533 1.00 54.00 183 HIS A C 1
ATOM 1351 O O . HIS A 1 183 ? -21.646 58.297 -4.572 1.00 52.53 183 HIS A O 1
ATOM 1358 N N . ARG A 1 184 ? -22.727 56.892 -3.162 1.00 52.57 184 ARG A N 1
ATOM 1359 C CA . ARG A 1 184 ? -22.530 55.666 -3.917 1.00 51.38 184 ARG A CA 1
ATOM 1360 C C . ARG A 1 184 ? -23.771 54.798 -3.712 1.00 48.91 184 ARG A C 1
ATOM 1361 O O . ARG A 1 184 ? -24.505 54.969 -2.747 1.00 48.79 184 ARG A O 1
ATOM 1369 N N . MET A 1 185 ? -23.977 53.856 -4.621 1.00 45.88 185 MET A N 1
ATOM 1370 C CA . MET A 1 185 ? -25.155 53.004 -4.600 1.00 43.68 185 MET A CA 1
ATOM 1371 C C . MET A 1 185 ? -24.847 51.625 -5.150 1.00 40.91 185 MET A C 1
ATOM 1372 O O . MET A 1 185 ? -23.961 51.478 -5.983 1.00 36.91 185 MET A O 1
ATOM 1377 N N . SER A 1 186 ? -25.597 50.634 -4.682 1.00 39.96 186 SER A N 1
ATOM 1378 C CA . SER A 1 186 ? -25.436 49.254 -5.113 1.00 40.14 186 SER A CA 1
ATOM 1379 C C . SER A 1 186 ? -26.819 48.649 -5.319 1.00 39.05 186 SER A C 1
ATOM 1380 O O . SER A 1 186 ? -27.699 48.775 -4.452 1.00 40.48 186 SER A O 1
ATOM 1383 N N . GLN A 1 187 ? -27.007 47.997 -6.467 1.00 36.91 187 GLN A N 1
ATOM 1384 C CA . GLN A 1 187 ? -28.292 47.384 -6.815 1.00 35.20 187 GLN A CA 1
ATOM 1385 C C . GLN A 1 187 ? -28.205 45.964 -7.389 1.00 34.38 187 GLN A C 1
ATOM 1386 O O . GLN A 1 187 ? -27.356 45.659 -8.229 1.00 31.33 187 GLN A O 1
ATOM 1392 N N . ARG A 1 188 ? -29.119 45.111 -6.939 1.00 34.78 188 ARG A N 1
ATOM 1393 C CA . ARG A 1 188 ? -29.179 43.731 -7.398 1.00 35.07 188 ARG A CA 1
ATOM 1394 C C . ARG A 1 188 ? -30.601 43.431 -7.867 1.00 34.83 188 ARG A C 1
ATOM 1395 O O . ARG A 1 188 ? -31.559 43.600 -7.115 1.00 34.41 188 ARG A O 1
ATOM 1403 N N . LEU A 1 189 ? -30.732 42.994 -9.116 1.00 33.80 189 LEU A N 1
ATOM 1404 C CA . LEU A 1 189 ? -32.039 42.656 -9.670 1.00 34.67 189 LEU A CA 1
ATOM 1405 C C . LEU A 1 189 ? -32.090 41.161 -9.923 1.00 33.93 189 LEU A C 1
ATOM 1406 O O . LEU A 1 189 ? -31.130 40.568 -10.404 1.00 34.19 189 LEU A O 1
ATOM 1411 N N . ILE A 1 190 ? -33.216 40.557 -9.590 1.00 35.44 190 ILE A N 1
ATOM 1412 C CA . ILE A 1 190 ? -33.395 39.132 -9.787 1.00 37.72 190 ILE A CA 1
ATOM 1413 C C . ILE A 1 190 ? -34.835 38.913 -10.202 1.00 36.63 190 ILE A C 1
ATOM 1414 O O . ILE A 1 190 ? -35.719 39.663 -9.790 1.00 36.29 190 ILE A O 1
ATOM 1419 N N . THR A 1 191 ? -35.064 37.914 -11.049 1.00 37.04 191 THR A N 1
ATOM 1420 C CA . THR A 1 191 ? -36.420 37.581 -11.475 1.00 37.47 191 THR A CA 1
ATOM 1421 C C . THR A 1 191 ? -36.703 36.245 -10.818 1.00 36.66 191 THR A C 1
ATOM 1422 O O . THR A 1 191 ? -35.968 35.281 -11.031 1.00 38.94 191 THR A O 1
ATOM 1426 N N . LEU A 1 192 ? -37.751 36.180 -10.008 1.00 37.56 192 LEU A N 1
ATOM 1427 C CA . LEU A 1 192 ? -38.094 34.937 -9.326 1.00 39.16 192 LEU A CA 1
ATOM 1428 C C . LEU A 1 192 ? -38.604 33.898 -10.325 1.00 41.06 192 LEU A C 1
ATOM 1429 O O . LEU A 1 192 ? -39.216 34.250 -11.336 1.00 39.27 192 LEU A O 1
ATOM 1434 N N . ASP A 1 193 ? -38.350 32.623 -10.043 1.00 42.59 193 ASP A N 1
ATOM 1435 C CA . ASP A 1 193 ? -38.817 31.560 -10.922 1.00 44.57 193 ASP A CA 1
ATOM 1436 C C . ASP A 1 193 ? -40.305 31.344 -10.692 1.00 45.73 193 ASP A C 1
ATOM 1437 O O . ASP A 1 193 ? -41.040 30.980 -11.608 1.00 47.21 193 ASP A O 1
ATOM 1442 N N . ASN A 1 194 ? -40.745 31.572 -9.461 1.00 46.20 194 ASN A N 1
ATOM 1443 C CA . ASN A 1 194 ? -42.153 31.420 -9.116 1.00 47.56 194 ASN A CA 1
ATOM 1444 C C . ASN A 1 194 ? -42.709 32.740 -8.609 1.00 47.71 194 ASN A C 1
ATOM 1445 O O . ASN A 1 194 ? -42.079 33.418 -7.799 1.00 49.36 194 ASN A O 1
ATOM 1450 N N . THR A 1 195 ? -43.888 33.106 -9.092 1.00 46.77 195 THR A N 1
ATOM 1451 C CA . THR A 1 195 ? -44.504 34.354 -8.671 1.00 47.73 195 THR A CA 1
ATOM 1452 C C . THR A 1 195 ? -44.823 34.332 -7.177 1.00 47.72 195 THR A C 1
ATOM 1453 O O . THR A 1 195 ? -45.193 33.295 -6.619 1.00 46.26 195 THR A O 1
ATOM 1457 N N . SER A 1 196 ? -44.670 35.487 -6.534 1.00 47.84 196 SER A N 1
ATOM 1458 C CA . SER A 1 196 ? -44.933 35.610 -5.104 1.00 47.78 196 SER A CA 1
ATOM 1459 C C . SER A 1 196 ? -45.513 36.993 -4.809 1.00 46.82 196 SER A C 1
ATOM 1460 O O . SER A 1 196 ? -45.279 37.942 -5.560 1.00 47.01 196 SER A O 1
ATOM 1463 N N . ALA A 1 197 ? -46.274 37.102 -3.723 1.00 45.79 197 ALA A N 1
ATOM 1464 C CA . ALA A 1 197 ? -46.889 38.370 -3.335 1.00 45.77 197 ALA A CA 1
ATOM 1465 C C . ALA A 1 197 ? -45.881 39.520 -3.353 1.00 45.13 197 ALA A C 1
ATOM 1466 O O . ALA A 1 197 ? -44.721 39.345 -2.980 1.00 46.29 197 ALA A O 1
ATOM 1468 N N . ASP A 1 198 ? -46.322 40.694 -3.797 1.00 44.75 198 ASP A N 1
ATOM 1469 C CA . ASP A 1 198 ? -45.448 41.859 -3.852 1.00 44.92 198 ASP A CA 1
ATOM 1470 C C . ASP A 1 198 ? -45.100 42.337 -2.440 1.00 44.60 198 ASP A C 1
ATOM 1471 O O . ASP A 1 198 ? -45.825 42.062 -1.487 1.00 44.03 198 ASP A O 1
ATOM 1476 N N . PHE A 1 199 ? -43.985 43.055 -2.321 1.00 43.72 199 PHE A N 1
ATOM 1477 C CA . PHE A 1 199 ? -43.527 43.575 -1.036 1.00 43.38 199 PHE A CA 1
ATOM 1478 C C . PHE A 1 199 ? -42.580 44.730 -1.309 1.00 42.86 199 PHE A C 1
ATOM 1479 O O . PHE A 1 199 ? -42.016 44.837 -2.399 1.00 41.68 199 PHE A O 1
ATOM 1487 N N . MET A 1 200 ? -42.404 45.594 -0.314 1.00 43.06 200 MET A N 1
ATOM 1488 C CA . MET A 1 200 ? -41.506 46.735 -0.439 1.00 43.37 200 MET A CA 1
ATOM 1489 C C . MET A 1 200 ? -41.114 47.220 0.946 1.00 41.94 200 MET A C 1
ATOM 1490 O O . MET A 1 200 ? -41.897 47.885 1.621 1.00 41.20 200 MET A O 1
ATOM 1495 N N . VAL A 1 201 ? -39.898 46.895 1.365 1.00 40.88 201 VAL A N 1
ATOM 1496 C CA . VAL A 1 201 ? -39.434 47.280 2.688 1.00 37.89 201 VAL A CA 1
ATOM 1497 C C . VAL A 1 201 ? -38.014 47.808 2.681 1.00 36.95 201 VAL A C 1
ATOM 1498 O O . VAL A 1 201 ? -37.322 47.790 1.661 1.00 36.38 201 VAL A O 1
ATOM 1502 N N . VAL A 1 202 ? -37.591 48.289 3.842 1.00 34.18 202 VAL A N 1
ATOM 1503 C CA . VAL A 1 202 ? -36.250 48.808 4.027 1.00 33.89 202 VAL A CA 1
ATOM 1504 C C . VAL A 1 202 ? -35.767 48.127 5.300 1.00 33.86 202 VAL A C 1
ATOM 1505 O O . VAL A 1 202 ? -36.387 48.258 6.355 1.00 33.31 202 VAL A O 1
ATOM 1509 N N . LEU A 1 203 ? -34.675 47.381 5.185 1.00 34.37 203 LEU A N 1
ATOM 1510 C CA . LEU A 1 203 ? -34.128 46.644 6.316 1.00 34.34 203 LEU A CA 1
ATOM 1511 C C . LEU A 1 203 ? -32.783 47.208 6.744 1.00 32.70 203 LEU A C 1
ATOM 1512 O O . LEU A 1 203 ? -31.866 47.338 5.926 1.00 30.76 203 LEU A O 1
ATOM 1517 N N . PRO A 1 204 ? -32.644 47.547 8.038 1.00 31.54 204 PRO A N 1
ATOM 1518 C CA . PRO A 1 204 ? -31.394 48.101 8.571 1.00 31.49 204 PRO A CA 1
ATOM 1519 C C . PRO A 1 204 ? -30.243 47.219 8.109 1.00 32.45 204 PRO A C 1
ATOM 1520 O O . PRO A 1 204 ? -30.286 46.000 8.279 1.00 33.59 204 PRO A O 1
ATOM 1524 N N . SER A 1 205 ? -29.223 47.825 7.516 1.00 32.64 205 SER A N 1
ATOM 1525 C CA . SER A 1 205 ? -28.097 47.064 7.002 1.00 34.42 205 SER A CA 1
ATOM 1526 C C . SER A 1 205 ? -27.389 46.184 8.020 1.00 36.11 205 SER A C 1
ATOM 1527 O O . SER A 1 205 ? -26.957 45.076 7.689 1.00 34.69 205 SER A O 1
ATOM 1530 N N . LYS A 1 206 ? -27.255 46.659 9.254 1.00 36.14 206 LYS A N 1
ATOM 1531 C CA . LYS A 1 206 ? -26.572 45.856 10.257 1.00 36.46 206 LYS A CA 1
ATOM 1532 C C . LYS A 1 206 ? -27.344 44.574 10.511 1.00 33.94 206 LYS A C 1
ATOM 1533 O O . LYS A 1 206 ? -26.757 43.517 10.715 1.00 33.09 206 LYS A O 1
ATOM 1539 N N . SER A 1 207 ? -28.665 44.675 10.492 1.00 32.64 207 SER A N 1
ATOM 1540 C CA . SER A 1 207 ? -29.512 43.520 10.723 1.00 33.59 207 SER A CA 1
ATOM 1541 C C . SER A 1 207 ? -29.287 42.445 9.659 1.00 34.03 207 SER A C 1
ATOM 1542 O O . SER A 1 207 ? -29.415 41.256 9.935 1.00 32.48 207 SER A O 1
ATOM 1545 N N . LEU A 1 208 ? -28.945 42.866 8.445 1.00 34.39 208 LEU A N 1
ATOM 1546 C CA . LEU A 1 208 ? -28.706 41.925 7.358 1.00 34.63 208 LEU A CA 1
ATOM 1547 C C . LEU A 1 208 ? -27.359 41.233 7.523 1.00 35.28 208 LEU A C 1
ATOM 1548 O O . LEU A 1 208 ? -27.227 40.039 7.226 1.00 33.90 208 LEU A O 1
ATOM 1553 N N . ARG A 1 209 ? -26.360 41.975 7.994 1.00 34.30 209 ARG A N 1
ATOM 1554 C CA . ARG A 1 209 ? -25.041 41.385 8.217 1.00 35.85 209 ARG A CA 1
ATOM 1555 C C . ARG A 1 209 ? -25.175 40.263 9.250 1.00 33.46 209 ARG A C 1
ATOM 1556 O O . ARG A 1 209 ? -24.504 39.236 9.157 1.00 33.58 209 ARG A O 1
ATOM 1564 N N . GLU A 1 210 ? -26.045 40.465 10.233 1.00 31.86 210 GLU A N 1
ATOM 1565 C CA . GLU A 1 210 ? -26.260 39.461 11.267 1.00 32.57 210 GLU A CA 1
ATOM 1566 C C . GLU A 1 210 ? -26.952 38.219 10.689 1.00 31.58 210 GLU A C 1
ATOM 1567 O O . GLU A 1 210 ? -26.725 37.104 11.160 1.00 28.48 210 GLU A O 1
ATOM 1573 N N . PHE A 1 211 ? -27.796 38.414 9.676 1.0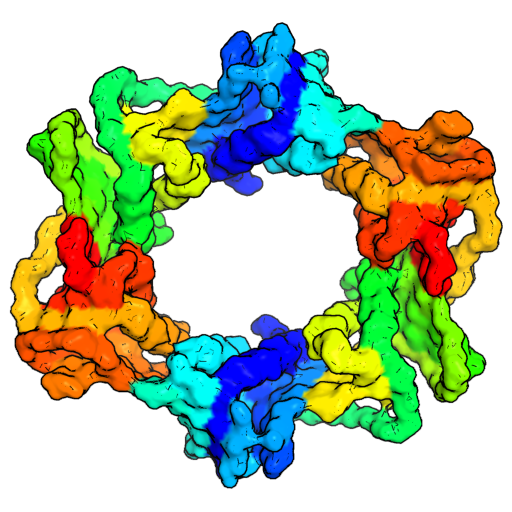0 30.74 211 PHE A N 1
ATOM 1574 C CA . PHE A 1 211 ? -28.482 37.294 9.034 1.00 32.06 211 PHE A CA 1
ATOM 1575 C C . PHE A 1 211 ? -27.437 36.306 8.523 1.00 32.57 211 PHE A C 1
ATOM 1576 O O . PHE A 1 211 ? -27.531 35.101 8.762 1.00 32.33 211 PHE A O 1
ATOM 1584 N N . SER A 1 212 ? -26.444 36.833 7.814 1.00 33.74 212 SER A N 1
ATOM 1585 C CA . SER A 1 212 ? -25.379 36.018 7.242 1.00 35.18 212 SER A CA 1
ATOM 1586 C C . SER A 1 212 ? -24.585 35.264 8.294 1.00 35.28 212 SER A C 1
ATOM 1587 O O . SER A 1 212 ? -24.148 34.131 8.069 1.00 34.09 212 SER A O 1
ATOM 1590 N N . ALA A 1 213 ? -24.399 35.895 9.446 1.00 34.01 213 ALA A N 1
ATOM 1591 C CA . ALA A 1 213 ? -23.645 35.275 10.523 1.00 35.02 213 ALA A CA 1
ATOM 1592 C C . ALA A 1 213 ? -24.453 34.212 11.254 1.00 34.88 213 ALA A C 1
ATOM 1593 O O . ALA A 1 213 ? -23.896 33.226 11.730 1.00 37.84 213 ALA A O 1
ATOM 1595 N N . VAL A 1 214 ? -25.763 34.401 11.328 1.00 32.45 214 VAL A N 1
ATOM 1596 C CA . VAL A 1 214 ? -26.626 33.467 12.043 1.00 33.80 214 VAL A CA 1
ATOM 1597 C C . VAL A 1 214 ? -27.018 32.200 11.280 1.00 34.40 214 VAL A C 1
ATOM 1598 O O . VAL A 1 214 ? -27.044 31.111 11.857 1.00 34.00 214 VAL A O 1
ATOM 1602 N N . PHE A 1 215 ? -27.347 32.339 9.998 1.00 33.03 215 PHE A N 1
ATOM 1603 C CA . PHE A 1 215 ? -27.723 31.182 9.199 1.00 34.41 215 PHE A CA 1
ATOM 1604 C C . PHE A 1 215 ? -26.492 30.579 8.525 1.00 35.49 215 PHE A C 1
ATOM 1605 O O . PHE A 1 215 ? -25.926 31.165 7.601 1.00 35.53 215 PHE A O 1
ATOM 1613 N N . THR A 1 216 ? -26.072 29.413 9.012 1.00 36.08 216 THR A N 1
ATOM 1614 C CA . THR A 1 216 ? -24.908 28.728 8.461 1.00 35.80 216 THR A CA 1
ATOM 1615 C C . THR A 1 216 ? -25.212 28.130 7.092 1.00 36.00 216 THR A C 1
ATOM 1616 O O . THR A 1 216 ? -26.363 27.846 6.756 1.00 34.00 216 THR A O 1
ATOM 1620 N N . ASP A 1 217 ? -24.161 27.937 6.310 1.00 38.53 217 ASP A N 1
ATOM 1621 C CA . ASP A 1 217 ? -24.289 27.429 4.953 1.00 41.26 217 ASP A CA 1
ATOM 1622 C C . ASP A 1 217 ? -24.902 26.049 4.792 1.00 42.44 217 ASP A C 1
ATOM 1623 O O . ASP A 1 217 ? -25.385 25.713 3.712 1.00 42.38 217 ASP A O 1
ATOM 1628 N N . ASP A 1 218 ? -24.904 25.251 5.853 1.00 42.89 218 ASP A N 1
ATOM 1629 C CA . ASP A 1 218 ? -25.505 23.929 5.764 1.00 45.48 218 ASP A CA 1
ATOM 1630 C C . ASP A 1 218 ? -27.025 24.072 5.622 1.00 44.28 218 ASP A C 1
ATOM 1631 O O . ASP A 1 218 ? -27.725 23.108 5.312 1.00 44.45 218 ASP A O 1
ATOM 1636 N N . ILE A 1 219 ? -27.528 25.285 5.842 1.00 42.81 219 ILE A N 1
ATOM 1637 C CA . ILE A 1 219 ? -28.958 25.562 5.717 1.00 42.39 219 ILE A CA 1
ATOM 1638 C C . ILE A 1 219 ? -29.248 26.020 4.292 1.00 43.31 219 ILE A C 1
ATOM 1639 O O . ILE A 1 219 ? -28.962 27.163 3.923 1.00 43.21 219 ILE A O 1
ATOM 1644 N N . GLU A 1 220 ? -29.823 25.120 3.502 1.00 43.27 220 GLU A N 1
ATOM 1645 C CA . GLU A 1 220 ? -30.136 25.373 2.096 1.00 42.97 220 GLU A CA 1
ATOM 1646 C C . GLU A 1 220 ? -31.017 26.599 1.814 1.00 40.79 220 GLU A C 1
ATOM 1647 O O . GLU A 1 220 ? -30.655 27.458 1.004 1.00 38.34 220 GLU A O 1
ATOM 1653 N N . THR A 1 221 ? -32.174 26.680 2.466 1.00 38.71 221 THR A N 1
ATOM 1654 C CA . THR A 1 221 ? -33.079 27.806 2.247 1.00 37.20 221 THR A CA 1
ATOM 1655 C C . THR A 1 221 ? -33.778 28.273 3.515 1.00 35.98 221 THR A C 1
ATOM 1656 O O . THR A 1 221 ? -33.733 27.612 4.549 1.00 35.42 221 THR A O 1
ATOM 1660 N N . VAL A 1 222 ? -34.439 29.420 3.411 1.00 34.18 222 VAL A N 1
ATOM 1661 C CA . VAL A 1 222 ? -35.197 29.976 4.518 1.00 33.92 222 VAL A CA 1
ATOM 1662 C C . VAL A 1 222 ? -36.531 30.484 3.988 1.00 34.78 222 VAL A C 1
ATOM 1663 O O . VAL A 1 222 ? -36.672 30.785 2.801 1.00 33.39 222 VAL A O 1
ATOM 1667 N N . GLU A 1 223 ? -37.511 30.559 4.878 1.00 35.75 223 GLU A N 1
ATOM 1668 C CA . GLU A 1 223 ? -38.825 31.070 4.542 1.00 35.94 223 GLU A CA 1
ATOM 1669 C C . GLU A 1 223 ? -38.841 32.510 5.042 1.00 37.51 223 GLU A C 1
ATOM 1670 O O . GLU A 1 223 ? -38.411 32.782 6.161 1.00 36.73 223 GLU A O 1
ATOM 1676 N N . VAL A 1 224 ? -39.332 33.430 4.219 1.00 36.85 224 VAL A N 1
ATOM 1677 C CA . VAL A 1 224 ? -39.386 34.840 4.592 1.00 36.29 224 VAL A CA 1
ATOM 1678 C C . VAL A 1 224 ? -40.838 35.300 4.731 1.00 38.19 224 VAL A C 1
ATOM 1679 O O . VAL A 1 224 ? -41.633 35.148 3.802 1.00 38.35 224 VAL A O 1
ATOM 1683 N N . PHE A 1 225 ? -41.183 35.849 5.895 1.00 37.82 225 PHE A N 1
ATOM 1684 C CA . PHE A 1 225 ? -42.535 36.338 6.149 1.00 37.45 225 PHE A CA 1
ATOM 1685 C C . PHE A 1 225 ? -42.496 37.836 6.424 1.00 39.19 225 PHE A C 1
ATOM 1686 O O . PHE A 1 225 ? -41.545 38.338 7.030 1.00 37.65 225 PHE A O 1
ATOM 1694 N N . PHE A 1 226 ? -43.526 38.551 5.978 1.00 39.33 226 PHE A N 1
ATOM 1695 C CA . PHE A 1 226 ? -43.572 39.992 6.184 1.00 39.73 226 PHE A CA 1
ATOM 1696 C C . PHE A 1 226 ? -44.737 40.457 7.038 1.00 41.40 226 PHE A C 1
ATOM 1697 O O . PHE A 1 226 ? -45.788 39.822 7.094 1.00 40.98 226 PHE A O 1
ATOM 1705 N N . SER A 1 227 ? -44.519 41.583 7.706 1.00 42.55 227 SER A N 1
ATOM 1706 C CA . SER A 1 227 ? -45.524 42.236 8.529 1.00 42.45 227 SER A CA 1
ATOM 1707 C C . SER A 1 227 ? -45.155 43.688 8.282 1.00 42.89 227 SER A C 1
ATOM 1708 O O . SER A 1 227 ? -44.115 43.970 7.681 1.00 43.14 227 SER A O 1
ATOM 1711 N N . PRO A 1 228 ? -45.990 44.634 8.724 1.00 43.23 228 PRO A N 1
ATOM 1712 C CA . PRO A 1 228 ? -45.634 46.036 8.481 1.00 42.24 228 PRO A CA 1
ATOM 1713 C C . PRO A 1 228 ? -44.397 46.503 9.250 1.00 42.56 228 PRO A C 1
ATOM 1714 O O . PRO A 1 228 ? -43.579 47.265 8.725 1.00 40.71 228 PRO A O 1
ATOM 1718 N N . SER A 1 229 ? -44.257 46.036 10.487 1.00 41.75 229 SER A N 1
ATOM 1719 C CA . SER A 1 229 ? -43.139 46.455 11.327 1.00 43.67 229 SER A CA 1
ATOM 1720 C C . SER A 1 229 ? -41.877 45.602 11.264 1.00 43.12 229 SER A C 1
ATOM 1721 O O . SER A 1 229 ? -40.792 46.078 11.591 1.00 43.84 229 SER A O 1
ATOM 1724 N N . GLN A 1 230 ? -42.003 44.348 10.853 1.00 42.59 230 GLN A N 1
ATOM 1725 C CA . GLN A 1 230 ? -40.826 43.495 10.770 1.00 42.85 230 GLN A CA 1
ATOM 1726 C C . GLN A 1 230 ? -40.902 42.373 9.750 1.00 42.67 230 GLN A C 1
ATOM 1727 O O . GLN A 1 230 ? -41.965 42.065 9.198 1.00 42.84 230 GLN A O 1
ATOM 1733 N N . ILE A 1 231 ? -39.746 41.771 9.503 1.00 39.28 231 ILE A N 1
ATOM 1734 C CA . ILE A 1 231 ? -39.633 40.664 8.576 1.00 36.72 231 ILE A CA 1
ATOM 1735 C C . ILE A 1 231 ? -39.059 39.490 9.369 1.00 36.20 231 ILE A C 1
ATOM 1736 O O . ILE A 1 231 ? -38.200 39.672 10.240 1.00 32.47 231 ILE A O 1
ATOM 1741 N N . LEU A 1 232 ? -39.572 38.296 9.095 1.00 34.02 232 LEU A N 1
ATOM 1742 C CA . LEU A 1 232 ? -39.126 37.089 9.770 1.00 32.35 232 LEU A CA 1
ATOM 1743 C C . LEU A 1 232 ? -38.453 36.141 8.783 1.00 33.50 232 LEU A C 1
ATOM 1744 O O . LEU A 1 232 ? -39.042 35.782 7.762 1.00 31.83 232 LEU A O 1
ATOM 1749 N N . PHE A 1 233 ? -37.208 35.774 9.071 1.00 32.13 233 PHE A N 1
ATOM 1750 C CA . PHE A 1 233 ? -36.487 34.815 8.247 1.00 32.17 233 PHE A CA 1
ATOM 1751 C C . PHE A 1 233 ? -36.516 33.548 9.089 1.00 32.72 233 PHE A C 1
ATOM 1752 O O . PHE A 1 233 ? -36.131 33.579 10.262 1.00 31.74 233 PHE A O 1
ATOM 1760 N N . ARG A 1 234 ? -36.960 32.438 8.508 1.00 32.70 234 ARG A N 1
ATOM 1761 C CA . ARG A 1 234 ? -37.067 31.199 9.259 1.00 33.90 234 ARG A CA 1
ATOM 1762 C C . ARG A 1 234 ? -36.534 29.936 8.584 1.00 35.29 234 ARG A C 1
ATOM 1763 O O . ARG A 1 234 ? -36.813 29.668 7.411 1.00 35.45 234 ARG A O 1
ATOM 1771 N N . SER A 1 235 ? -35.759 29.171 9.347 1.00 33.93 235 SER A N 1
ATOM 1772 C CA . SER A 1 235 ? -35.208 27.900 8.899 1.00 34.07 235 SER A CA 1
ATOM 1773 C C . SER A 1 235 ? -35.902 26.872 9.779 1.00 34.26 235 SER A C 1
ATOM 1774 O O . SER A 1 235 ? -36.860 27.201 10.477 1.00 35.33 235 SER A O 1
ATOM 1777 N N . GLU A 1 236 ? -35.430 25.636 9.770 1.00 35.99 236 GLU A N 1
ATOM 1778 C CA . GLU A 1 236 ? -36.057 24.610 10.592 1.00 36.12 236 GLU A CA 1
ATOM 1779 C C . GLU A 1 236 ? -35.976 24.893 12.095 1.00 33.01 236 GLU A C 1
ATOM 1780 O O . GLU A 1 236 ? -36.947 24.713 12.817 1.00 30.95 236 GLU A O 1
ATOM 1786 N N . HIS A 1 237 ? -34.827 25.351 12.570 1.00 31.03 237 HIS A N 1
ATOM 1787 C CA . HIS A 1 237 ? -34.691 25.602 14.003 1.00 32.39 237 HIS A CA 1
ATOM 1788 C C . HIS A 1 237 ? -34.395 27.040 14.386 1.00 31.28 237 HIS A C 1
ATOM 1789 O O . HIS A 1 237 ? -34.260 27.351 15.571 1.00 30.07 237 HIS A O 1
ATOM 1796 N N . ILE A 1 238 ? -34.305 27.920 13.391 1.00 30.80 238 ILE A N 1
ATOM 1797 C CA . ILE A 1 238 ? -34.002 29.318 13.659 1.00 28.13 238 ILE A CA 1
ATOM 1798 C C . ILE A 1 238 ? -35.023 30.313 13.135 1.00 30.03 238 ILE A C 1
ATOM 1799 O O . ILE A 1 238 ? -35.415 30.269 11.963 1.00 30.28 238 ILE A O 1
ATOM 1804 N N . SER A 1 239 ? -35.461 31.209 14.012 1.00 28.43 239 SER A N 1
ATOM 1805 C CA . SER A 1 239 ? -36.383 32.265 13.612 1.00 27.13 239 SER A CA 1
ATOM 1806 C C . SER A 1 239 ? -35.642 33.568 13.882 1.00 26.80 239 SER A C 1
ATOM 1807 O O . SER A 1 239 ? -35.251 33.865 15.014 1.00 25.23 239 SER A O 1
ATOM 1810 N N . PHE A 1 240 ? -35.425 34.327 12.822 1.00 26.04 240 PHE A N 1
ATOM 1811 C CA . PHE A 1 240 ? -34.701 35.588 12.895 1.00 26.61 240 PHE A CA 1
ATOM 1812 C C . PHE A 1 240 ? -35.648 36.736 12.507 1.00 26.47 240 PHE A C 1
ATOM 1813 O O . PHE A 1 240 ? -36.105 36.814 11.357 1.00 26.33 240 PHE A O 1
ATOM 1821 N N . TYR A 1 241 ? -35.948 37.611 13.467 1.00 26.02 241 TYR A N 1
ATOM 1822 C CA . TYR A 1 241 ? -36.825 38.760 13.222 1.00 26.11 241 TYR A CA 1
ATOM 1823 C C . TYR A 1 241 ? -36.013 40.038 13.132 1.00 29.23 241 TYR A C 1
ATOM 1824 O O . TYR A 1 241 ? -34.986 40.182 13.798 1.00 27.58 241 TYR A O 1
ATOM 1833 N N . THR A 1 242 ? -36.487 40.978 12.323 1.00 31.11 242 THR A N 1
ATOM 1834 C CA . THR A 1 242 ? -35.807 42.250 12.176 1.00 33.93 242 THR A CA 1
ATOM 1835 C C . THR A 1 242 ? -36.805 43.391 12.087 1.00 36.44 242 THR A C 1
ATOM 1836 O O . THR A 1 242 ? -37.805 43.295 11.374 1.00 34.26 242 THR A O 1
ATOM 1840 N N . ARG A 1 243 ? -36.524 44.469 12.817 1.00 36.29 243 ARG A N 1
ATOM 1841 C CA . ARG A 1 243 ? -37.376 45.652 12.811 1.00 38.21 243 ARG A CA 1
ATOM 1842 C C . ARG A 1 243 ? -37.195 46.347 11.464 1.00 35.54 243 ARG A C 1
ATOM 1843 O O . ARG A 1 243 ? -36.090 46.383 10.927 1.00 34.64 243 ARG A O 1
ATOM 1851 N N . LEU A 1 244 ? -38.280 46.893 10.923 1.00 35.28 244 LEU A N 1
ATOM 1852 C CA . LEU A 1 244 ? -38.229 47.574 9.632 1.00 35.75 244 LEU A CA 1
ATOM 1853 C C . LEU A 1 244 ? -38.140 49.091 9.755 1.00 37.29 244 LEU A C 1
ATOM 1854 O O . LEU A 1 244 ? -38.694 49.685 10.683 1.00 36.53 244 LEU A O 1
ATOM 1859 N N . LEU A 1 245 ? -37.438 49.711 8.812 1.00 37.53 245 LEU A N 1
ATOM 1860 C CA . LEU A 1 245 ? -37.320 51.160 8.801 1.00 40.19 245 LEU A CA 1
ATOM 1861 C C . LEU A 1 245 ? -38.539 51.687 8.049 1.00 42.37 245 LEU A C 1
ATOM 1862 O O . LEU A 1 245 ? -38.766 51.332 6.896 1.00 43.16 245 LEU A O 1
ATOM 1867 N N . GLU A 1 246 ? -39.343 52.507 8.715 1.00 46.29 246 GLU A N 1
ATOM 1868 C CA . GLU A 1 246 ? -40.535 53.055 8.079 1.00 50.10 246 GLU A CA 1
ATOM 1869 C C . GLU A 1 246 ? -40.195 54.307 7.295 1.00 50.49 246 GLU A C 1
ATOM 1870 O O . GLU A 1 246 ? -39.179 54.960 7.549 1.00 50.50 246 GLU A O 1
ATOM 1876 N N . GLY A 1 247 ? -41.054 54.639 6.339 1.00 50.97 247 GLY A N 1
ATOM 1877 C CA . GLY A 1 247 ? -40.822 55.814 5.535 1.00 51.95 247 GLY A CA 1
ATOM 1878 C C . GLY A 1 247 ? -40.763 55.495 4.059 1.00 53.07 247 GLY A C 1
ATOM 1879 O O . GLY A 1 247 ? -40.782 54.334 3.646 1.00 54.29 247 GLY A O 1
ATOM 1880 N N . ASN A 1 248 ? -40.690 56.556 3.267 1.00 53.76 248 ASN A N 1
ATOM 1881 C CA . ASN A 1 248 ? -40.626 56.473 1.817 1.00 53.86 248 ASN A CA 1
ATOM 1882 C C . ASN A 1 248 ? -39.162 56.432 1.389 1.00 52.72 248 ASN A C 1
ATOM 1883 O O . ASN A 1 248 ? -38.441 57.410 1.571 1.00 53.14 248 ASN A O 1
ATOM 1888 N N . TYR A 1 249 ? -38.714 55.317 0.827 1.00 51.53 249 TYR A N 1
ATOM 1889 C CA . TYR A 1 249 ? -37.328 55.232 0.381 1.00 49.64 249 TYR A CA 1
ATOM 1890 C C . TYR A 1 249 ? -37.220 56.092 -0.877 1.00 50.42 249 TYR A C 1
ATOM 1891 O O . TYR A 1 249 ? -38.159 56.151 -1.668 1.00 50.18 249 TYR A O 1
ATOM 1900 N N . PRO A 1 250 ? -36.084 56.776 -1.077 1.00 50.89 250 PRO A N 1
ATOM 1901 C CA . PRO A 1 250 ? -35.919 57.623 -2.262 1.00 52.22 250 PRO A CA 1
ATOM 1902 C C . PRO A 1 250 ? -36.024 56.876 -3.590 1.00 53.51 250 PRO A C 1
ATOM 1903 O O . PRO A 1 250 ? -35.799 55.667 -3.659 1.00 53.17 250 PRO A O 1
ATOM 1907 N N . ASP A 1 251 ? -36.387 57.611 -4.638 1.00 54.00 251 ASP A N 1
ATOM 1908 C CA . ASP A 1 251 ? -36.519 57.046 -5.976 1.00 54.33 251 ASP A CA 1
ATOM 1909 C C . ASP A 1 251 ? -35.110 56.825 -6.509 1.00 53.82 251 ASP A C 1
ATOM 1910 O O . ASP A 1 251 ? -34.453 57.762 -6.958 1.00 53.58 251 ASP A O 1
ATOM 1915 N N . THR A 1 252 ? -34.650 55.581 -6.460 1.00 53.10 252 THR A N 1
ATOM 1916 C CA . THR A 1 252 ? -33.308 55.253 -6.914 1.00 52.17 252 THR A CA 1
ATOM 1917 C C . THR A 1 252 ? -33.243 54.786 -8.372 1.00 52.22 252 THR A C 1
ATOM 1918 O O . THR A 1 252 ? -32.180 54.804 -8.987 1.00 50.15 252 THR A O 1
ATOM 1922 N N . ASP A 1 253 ? -34.375 54.363 -8.928 1.00 54.17 253 ASP A N 1
ATOM 1923 C CA . ASP A 1 253 ? -34.388 53.925 -10.321 1.00 56.35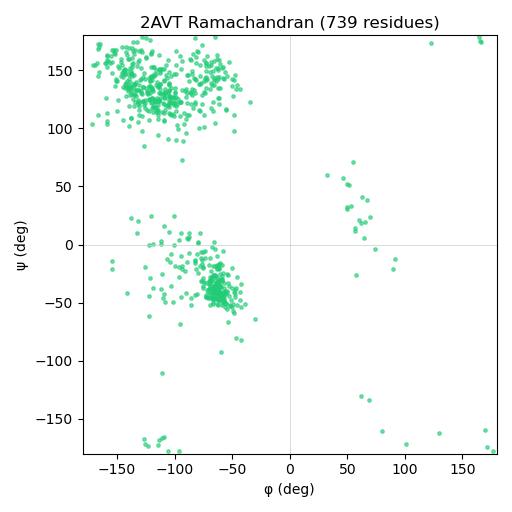 253 ASP A CA 1
ATOM 1924 C C . ASP A 1 253 ? -34.005 55.119 -11.188 1.00 56.98 253 ASP A C 1
ATOM 1925 O O . ASP A 1 253 ? -33.295 54.982 -12.185 1.00 56.12 253 ASP A O 1
ATOM 1930 N N . ARG A 1 254 ? -34.475 56.294 -10.777 1.00 58.09 254 ARG A N 1
ATOM 1931 C CA . ARG A 1 254 ? -34.217 57.539 -11.489 1.00 59.11 254 ARG A CA 1
ATOM 1932 C C . ARG A 1 254 ? -32.748 57.945 -11.468 1.00 59.80 254 ARG A C 1
ATOM 1933 O O . ARG A 1 254 ? -32.387 58.993 -12.001 1.00 59.88 254 ARG A O 1
ATOM 1935 N N . LEU A 1 255 ? -31.903 57.116 -10.860 1.00 60.03 255 LEU A N 1
ATOM 1936 C CA . LEU A 1 255 ? -30.475 57.408 -10.776 1.00 60.26 255 LEU A CA 1
ATOM 1937 C C . LEU A 1 255 ? -29.640 56.574 -11.741 1.00 60.53 255 LEU A C 1
ATOM 1938 O O . LEU A 1 255 ? -28.474 56.883 -11.985 1.00 60.16 255 LEU A O 1
ATOM 1943 N N . LEU A 1 256 ? -30.228 55.512 -12.283 1.00 61.13 256 LEU A N 1
ATOM 1944 C CA . LEU A 1 256 ? -29.505 54.655 -13.215 1.00 62.64 256 LEU A CA 1
ATOM 1945 C C . LEU A 1 256 ? -29.115 55.447 -14.461 1.00 64.14 256 LEU A C 1
ATOM 1946 O O . LEU A 1 256 ? -29.927 56.190 -15.015 1.00 63.97 256 LEU A O 1
ATOM 1951 N N . MET A 1 257 ? -27.868 55.285 -14.896 1.00 65.40 257 MET A N 1
ATOM 1952 C CA . MET A 1 257 ? -27.372 56.002 -16.063 1.00 66.71 257 MET A CA 1
ATOM 1953 C C . MET A 1 257 ? -27.692 55.284 -17.369 1.00 66.94 257 MET A C 1
ATOM 1954 O O . MET A 1 257 ? -27.437 54.090 -17.520 1.00 66.97 257 MET A O 1
ATOM 1959 N N . THR A 1 258 ? -28.255 56.032 -18.312 1.00 67.22 258 THR A N 1
ATOM 1960 C CA . THR A 1 258 ? -28.624 55.497 -19.617 1.00 67.16 258 THR A CA 1
ATOM 1961 C C . THR A 1 258 ? -27.400 54.947 -20.345 1.00 66.70 258 THR A C 1
ATOM 1962 O O . THR A 1 258 ? -27.036 53.783 -20.174 1.00 67.45 258 THR A O 1
ATOM 1966 N N . GLU A 1 259 ? -26.763 55.789 -21.152 1.00 65.20 259 GLU A N 1
ATOM 1967 C CA . GLU A 1 259 ? -25.586 55.368 -21.904 1.00 63.63 259 GLU A CA 1
ATOM 1968 C C . GLU A 1 259 ? -24.283 55.724 -21.209 1.00 61.02 259 GLU A C 1
ATOM 1969 O O . GLU A 1 259 ? -24.275 56.263 -20.104 1.00 60.79 259 GLU A O 1
ATOM 1975 N N . PHE A 1 260 ? -23.180 55.413 -21.878 1.00 57.92 260 PHE A N 1
ATOM 1976 C CA . PHE A 1 260 ? -21.849 55.693 -21.368 1.00 55.12 260 PHE A CA 1
ATOM 1977 C C . PHE A 1 260 ? -20.953 56.034 -22.548 1.00 54.35 260 PHE A C 1
ATOM 1978 O O . PHE A 1 260 ? -21.145 55.522 -23.649 1.00 53.69 260 PHE A O 1
ATOM 1986 N N . GLU A 1 261 ? -19.983 56.910 -22.315 1.00 53.74 261 GLU A N 1
ATOM 1987 C CA . GLU A 1 261 ? -19.069 57.342 -23.365 1.00 53.28 261 GLU A CA 1
ATOM 1988 C C . GLU A 1 261 ? -17.744 56.609 -23.307 1.00 52.03 261 GLU A C 1
ATOM 1989 O O . GLU A 1 261 ? -16.987 56.596 -24.281 1.00 51.70 261 GLU A O 1
ATOM 1995 N N . THR A 1 262 ? -17.464 56.008 -22.157 1.00 49.50 262 THR A N 1
ATOM 1996 C CA . THR A 1 262 ? -16.217 55.290 -21.964 1.00 47.95 262 THR A CA 1
ATOM 1997 C C . THR A 1 262 ? -16.434 53.999 -21.188 1.00 46.94 262 THR A C 1
ATOM 1998 O O . THR A 1 262 ? -17.296 53.924 -20.314 1.00 47.02 262 THR A O 1
ATOM 2002 N N . GLU A 1 263 ? -15.649 52.985 -21.525 1.00 45.85 263 GLU A N 1
ATOM 2003 C CA . GLU A 1 263 ? -15.725 51.695 -20.859 1.00 45.77 263 GLU A CA 1
ATOM 2004 C C . GLU A 1 263 ? -14.331 51.128 -20.718 1.00 45.33 263 GLU A C 1
ATOM 2005 O O . GLU A 1 263 ? -13.537 51.179 -21.655 1.00 45.58 263 GLU A O 1
ATOM 2011 N N . VAL A 1 264 ? -14.034 50.589 -19.541 1.00 44.17 264 VAL A N 1
ATOM 2012 C CA . VAL A 1 264 ? -12.737 49.977 -19.297 1.00 43.14 264 VAL A CA 1
ATOM 2013 C C . VAL A 1 264 ? -12.959 48.718 -18.476 1.00 42.56 264 VAL A C 1
ATOM 2014 O O . VAL A 1 264 ? -13.824 48.681 -17.604 1.00 43.70 264 VAL A O 1
ATOM 2018 N N . VAL A 1 265 ? -12.185 47.681 -18.768 1.00 43.26 265 VAL A N 1
ATOM 2019 C CA . VAL A 1 265 ? -12.297 46.425 -18.042 1.00 44.76 265 VAL A CA 1
ATOM 2020 C C . VAL A 1 265 ? -10.974 46.181 -17.334 1.00 44.94 265 VAL A C 1
ATOM 2021 O O . VAL A 1 265 ? -9.921 46.159 -17.971 1.00 44.71 265 VAL A O 1
ATOM 2025 N N . PHE A 1 266 ? -11.031 46.014 -16.015 1.00 45.01 266 PHE A N 1
ATOM 2026 C CA . PHE A 1 266 ? -9.824 45.775 -15.228 1.00 43.60 266 PHE A CA 1
ATOM 2027 C C . PHE A 1 266 ? -9.904 44.456 -14.488 1.00 43.44 266 PHE A C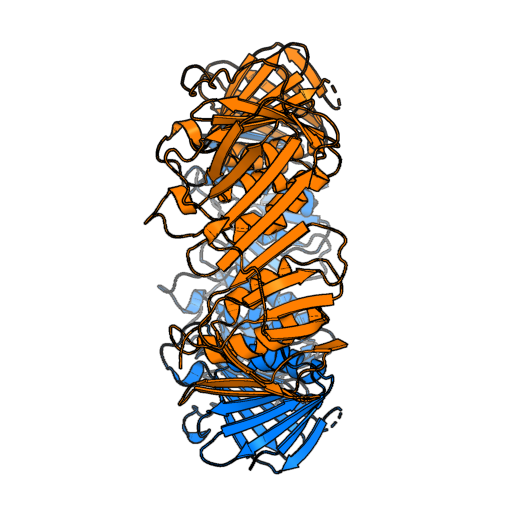 1
ATOM 2028 O O . PHE A 1 266 ? -10.975 43.877 -14.318 1.00 45.19 266 PHE A O 1
ATOM 2036 N N . ASN A 1 267 ? -8.751 43.997 -14.028 1.00 44.36 267 ASN A N 1
ATOM 2037 C CA . ASN A 1 267 ? -8.688 42.795 -13.220 1.00 44.45 267 ASN A CA 1
ATOM 2038 C C . ASN A 1 267 ? -9.191 43.337 -11.875 1.00 44.97 267 ASN A C 1
ATOM 2039 O O . ASN A 1 267 ? -8.608 44.274 -11.321 1.00 45.31 267 ASN A O 1
ATOM 2044 N N . THR A 1 268 ? -10.281 42.774 -11.367 1.00 44.00 268 THR A N 1
ATOM 2045 C CA . THR A 1 268 ? -10.870 43.236 -10.114 1.00 43.48 268 THR A CA 1
ATOM 2046 C C . THR A 1 268 ? -9.878 43.462 -8.968 1.00 44.19 268 THR A C 1
ATOM 2047 O O . THR A 1 268 ? -9.854 44.538 -8.362 1.00 42.06 268 THR A O 1
ATOM 2051 N N . GLN A 1 269 ? -9.054 42.456 -8.691 1.00 45.04 269 GLN A N 1
ATOM 2052 C CA . GLN A 1 269 ? -8.087 42.524 -7.601 1.00 46.55 269 GLN A CA 1
ATOM 2053 C C . GLN A 1 269 ? -6.950 43.533 -7.762 1.00 46.94 269 GLN A C 1
ATOM 2054 O O . GLN A 1 269 ? -6.654 44.280 -6.830 1.00 46.76 269 GLN A O 1
ATOM 2060 N N . SER A 1 270 ? -6.308 43.556 -8.927 1.00 46.82 270 SER A N 1
ATOM 2061 C CA . SER A 1 270 ? -5.203 44.483 -9.146 1.00 46.74 270 SER A CA 1
ATOM 2062 C C . SER A 1 270 ? -5.660 45.932 -9.030 1.00 46.79 270 SER A C 1
ATOM 2063 O O . SER A 1 270 ? -4.924 46.777 -8.522 1.00 47.56 270 SER A O 1
ATOM 2066 N N . LEU A 1 271 ? -6.873 46.219 -9.492 1.00 45.67 271 LEU A N 1
ATOM 2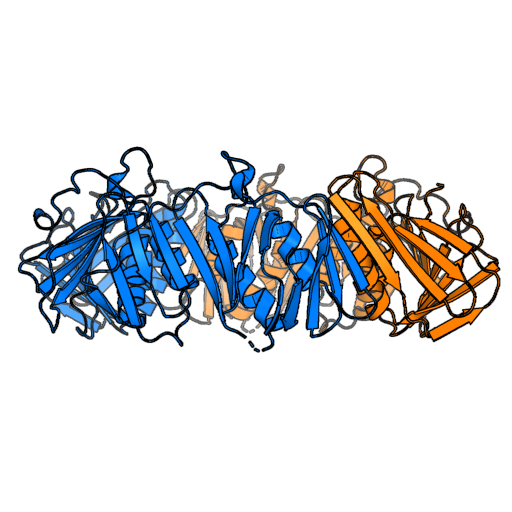067 C CA . LEU A 1 271 ? -7.403 47.579 -9.416 1.00 44.67 271 LEU A CA 1
ATOM 2068 C C . LEU A 1 271 ? -7.688 47.962 -7.966 1.00 44.23 271 LEU A C 1
ATOM 2069 O O . LEU A 1 271 ? -7.513 49.122 -7.565 1.00 41.89 271 LEU A O 1
ATOM 2074 N N . ARG A 1 272 ? -8.137 46.985 -7.183 1.00 43.96 272 ARG A N 1
ATOM 2075 C CA . ARG A 1 272 ? -8.431 47.225 -5.776 1.00 44.22 272 ARG A CA 1
ATOM 2076 C C . ARG A 1 272 ? -7.129 47.553 -5.055 1.00 43.51 272 ARG A C 1
ATOM 2077 O O . ARG A 1 272 ? -7.078 48.487 -4.256 1.00 43.44 272 ARG A O 1
ATOM 2085 N N . HIS A 1 273 ? -6.077 46.793 -5.353 1.00 43.13 273 HIS A N 1
ATOM 2086 C CA . HIS A 1 273 ? -4.777 47.014 -4.732 1.00 44.09 273 HIS A CA 1
ATOM 2087 C C . HIS A 1 273 ? -4.239 48.401 -5.069 1.00 44.75 273 HIS A C 1
ATOM 2088 O O . HIS A 1 273 ? -3.660 49.079 -4.216 1.00 43.97 273 HIS A O 1
ATOM 2095 N N . ALA A 1 274 ? -4.432 48.821 -6.316 1.00 44.76 274 ALA A N 1
ATOM 2096 C CA . ALA A 1 274 ? -3.969 50.130 -6.761 1.00 45.02 274 ALA A CA 1
ATOM 2097 C C . ALA A 1 274 ? -4.690 51.221 -5.985 1.00 44.56 274 ALA A C 1
ATOM 2098 O O . ALA A 1 274 ? -4.066 52.156 -5.484 1.00 45.82 274 ALA A O 1
ATOM 2100 N N . MET A 1 275 ? -6.007 51.090 -5.885 1.00 43.24 275 MET A N 1
ATOM 2101 C CA . MET A 1 275 ? -6.824 52.062 -5.178 1.00 43.06 275 MET A CA 1
ATOM 2102 C C . MET A 1 275 ? -6.533 52.093 -3.679 1.00 44.05 275 MET A C 1
ATOM 2103 O O . MET A 1 275 ? -6.711 53.127 -3.032 1.00 43.36 275 MET A O 1
ATOM 2108 N N . GLU A 1 276 ? -6.102 50.966 -3.122 1.00 43.61 276 GLU A N 1
ATOM 2109 C CA . GLU A 1 276 ? -5.790 50.927 -1.697 1.00 44.73 276 GLU A CA 1
ATOM 2110 C C . GLU A 1 276 ? -4.571 51.816 -1.426 1.00 45.12 276 GLU A C 1
ATOM 2111 O O . GLU A 1 276 ? -4.507 52.491 -0.400 1.00 47.17 276 GLU A O 1
ATOM 2117 N N . ARG A 1 277 ? -3.619 51.833 -2.357 1.00 44.90 277 ARG A N 1
ATOM 2118 C CA . ARG A 1 277 ? -2.434 52.669 -2.211 1.00 45.38 277 ARG A CA 1
ATOM 2119 C C . ARG A 1 277 ? -2.840 54.128 -2.357 1.00 47.15 277 ARG A C 1
ATOM 2120 O O . ARG A 1 277 ? -2.314 55.006 -1.671 1.00 47.17 277 ARG A O 1
ATOM 2128 N N . ALA A 1 278 ? -3.770 54.380 -3.270 1.00 47.31 278 ALA A N 1
ATOM 2129 C CA . ALA A 1 278 ? -4.249 55.730 -3.510 1.00 48.70 278 ALA A CA 1
ATOM 2130 C C . ALA A 1 278 ? -4.891 56.268 -2.242 1.00 49.37 278 ALA A C 1
ATOM 2131 O O . ALA A 1 278 ? -4.773 57.452 -1.929 1.00 49.93 278 ALA A O 1
ATOM 2133 N N . PHE A 1 279 ? -5.567 55.387 -1.511 1.00 50.41 279 PHE A N 1
ATOM 2134 C CA . PHE A 1 279 ? -6.234 55.771 -0.276 1.00 49.78 279 PHE A CA 1
ATOM 2135 C C . PHE A 1 279 ? -5.233 56.143 0.816 1.00 49.83 279 PHE A C 1
ATOM 2136 O O . PHE A 1 279 ? -5.468 57.069 1.588 1.00 50.50 279 PHE A O 1
ATOM 2144 N N . LEU A 1 280 ? -4.116 55.424 0.878 1.00 49.11 280 LEU A N 1
ATOM 2145 C CA . LEU A 1 280 ? -3.099 55.699 1.890 1.00 50.49 280 LEU A CA 1
ATOM 2146 C C . LEU A 1 280 ? -2.554 57.123 1.824 1.00 51.41 280 LEU A C 1
ATOM 2147 O O . LEU A 1 280 ? -1.947 57.605 2.783 1.00 52.64 280 LEU A O 1
ATOM 2152 N N . ILE A 1 281 ? -2.772 57.801 0.701 1.00 51.05 281 ILE A N 1
ATOM 2153 C CA . ILE A 1 281 ? -2.286 59.167 0.554 1.00 50.50 281 ILE A CA 1
ATOM 2154 C C . ILE A 1 281 ? -3.433 60.168 0.561 1.00 50.67 281 ILE A C 1
ATOM 2155 O O . ILE A 1 281 ? -3.349 61.221 1.199 1.00 50.89 281 ILE A O 1
ATOM 2160 N N . SER A 1 282 ? -4.510 59.832 -0.139 1.00 49.50 282 SER A N 1
ATOM 2161 C CA . SER A 1 282 ? -5.667 60.711 -0.215 1.00 49.54 282 SER A CA 1
ATOM 2162 C C . SER A 1 282 ? -6.341 60.822 1.147 1.00 51.44 282 SER A C 1
ATOM 2163 O O . SER A 1 282 ? -7.003 61.820 1.447 1.00 50.13 282 SER A O 1
ATOM 2166 N N . ASN A 1 283 ? -6.172 59.792 1.969 1.00 52.58 283 ASN A N 1
ATOM 2167 C CA . ASN A 1 283 ? -6.781 59.774 3.291 1.00 55.50 283 ASN A CA 1
ATOM 2168 C C . ASN A 1 283 ? -6.146 60.825 4.201 1.00 57.12 283 ASN A C 1
ATOM 2169 O O . ASN A 1 283 ? -6.762 61.273 5.172 1.00 56.44 283 ASN A O 1
ATOM 2174 N N . ALA A 1 284 ? -4.917 61.219 3.875 1.00 58.97 284 ALA A N 1
ATOM 2175 C CA . ALA A 1 284 ? -4.208 62.223 4.658 1.00 61.76 284 ALA A CA 1
ATOM 2176 C C . ALA A 1 284 ? -5.006 63.515 4.639 1.00 64.03 284 ALA A C 1
ATOM 2177 O O . ALA A 1 284 ? -5.188 64.164 5.670 1.00 64.59 284 ALA A O 1
ATOM 2179 N N . THR A 1 285 ? -5.488 63.877 3.455 1.00 66.70 285 THR A N 1
ATOM 2180 C CA . THR A 1 285 ? -6.272 65.094 3.276 1.00 69.53 285 THR A CA 1
ATOM 2181 C C . THR A 1 285 ? -7.767 64.798 3.282 1.00 71.16 285 THR A C 1
ATOM 2182 O O . THR A 1 285 ? -8.260 64.027 2.460 1.00 72.17 285 THR A O 1
ATOM 2186 N N . GLN A 1 286 ? -8.485 65.414 4.214 1.00 72.45 286 GLN A N 1
ATOM 2187 C CA . GLN A 1 286 ? -9.925 65.219 4.314 1.00 73.00 286 GLN A CA 1
ATOM 2188 C C . GLN A 1 286 ? -10.530 65.422 2.930 1.00 72.07 286 GLN A C 1
ATOM 2189 O O . GLN A 1 286 ? -10.087 66.291 2.176 1.00 71.99 286 GLN A O 1
ATOM 2195 N N . ASN A 1 287 ? -11.533 64.616 2.596 1.00 70.94 287 ASN A N 1
ATOM 2196 C CA . ASN A 1 287 ? -12.180 64.706 1.292 1.00 69.20 287 ASN A CA 1
ATOM 2197 C C . ASN A 1 287 ? -11.174 64.419 0.181 1.00 66.75 287 ASN A C 1
ATOM 2198 O O . ASN A 1 287 ? -11.402 64.763 -0.978 1.00 67.86 287 ASN A O 1
ATOM 2203 N N . GLY A 1 288 ? -10.059 63.794 0.544 1.00 63.56 288 GLY A N 1
ATOM 2204 C CA . GLY A 1 288 ? -9.038 63.471 -0.438 1.00 59.69 288 GLY A CA 1
ATOM 2205 C C . GLY A 1 288 ? -9.609 62.631 -1.563 1.00 57.97 288 GLY A C 1
ATOM 2206 O O . GLY A 1 288 ? -10.528 61.840 -1.351 1.00 58.26 288 GLY A O 1
ATOM 2207 N N . THR A 1 289 ? -9.065 62.792 -2.763 1.00 55.21 289 THR A N 1
ATOM 2208 C CA . THR A 1 289 ? -9.556 62.041 -3.909 1.00 53.62 289 THR A CA 1
ATOM 2209 C C . THR A 1 289 ? -8.434 61.489 -4.773 1.00 52.68 289 THR A C 1
ATOM 2210 O O . THR A 1 289 ? -7.273 61.875 -4.637 1.00 51.58 289 THR A O 1
ATOM 2214 N N . VAL A 1 290 ? -8.797 60.569 -5.657 1.00 51.69 290 VAL A N 1
ATOM 2215 C CA . VAL A 1 290 ? -7.841 59.981 -6.584 1.00 51.35 290 VAL A CA 1
ATOM 2216 C C . VAL A 1 290 ? -8.237 60.517 -7.954 1.00 51.32 290 VAL A C 1
ATOM 2217 O O . VAL A 1 290 ? -9.408 60.817 -8.192 1.00 52.38 290 VAL A O 1
ATOM 2221 N N . LYS A 1 291 ? -7.263 60.646 -8.847 1.00 52.83 291 LYS A N 1
ATOM 2222 C CA . LYS A 1 291 ? -7.507 61.170 -10.186 1.00 52.22 291 LYS A CA 1
ATOM 2223 C C . LYS A 1 291 ? -7.232 60.107 -11.237 1.00 51.80 291 LYS A C 1
ATOM 2224 O O . LYS A 1 291 ? -6.100 59.655 -11.397 1.00 51.70 291 LYS A O 1
ATOM 2230 N N . LEU A 1 292 ? -8.273 59.712 -11.958 1.00 51.85 292 LEU A N 1
ATOM 2231 C CA . LEU A 1 292 ? -8.128 58.694 -12.985 1.00 52.11 292 LEU A CA 1
ATOM 2232 C C . LEU A 1 292 ? -8.017 59.352 -14.356 1.00 51.72 292 LEU A C 1
ATOM 2233 O O . LEU A 1 292 ? -8.923 60.065 -14.784 1.00 50.85 292 LEU A O 1
ATOM 2238 N N . GLU A 1 293 ? -6.894 59.114 -15.028 1.00 52.37 293 GLU A N 1
ATOM 2239 C CA . GLU A 1 293 ? -6.646 59.673 -16.354 1.00 53.03 293 GLU A CA 1
ATOM 2240 C C . GLU A 1 293 ? -6.710 58.585 -17.418 1.00 53.85 293 GLU A C 1
ATOM 2241 O O . GLU A 1 293 ? -5.813 57.748 -17.532 1.00 54.23 293 GLU A O 1
ATOM 2247 N N . ILE A 1 294 ? -7.785 58.614 -18.200 1.00 53.91 294 ILE A N 1
ATOM 2248 C CA . ILE A 1 294 ? -8.012 57.634 -19.251 1.00 54.35 294 ILE A CA 1
ATOM 2249 C C . ILE A 1 294 ? -7.760 58.194 -20.646 1.00 55.70 294 ILE A C 1
ATOM 2250 O O . ILE A 1 294 ? -8.425 59.136 -21.079 1.00 54.97 294 ILE A O 1
ATOM 2255 N N . THR A 1 295 ? -6.793 57.611 -21.344 1.00 57.20 295 THR A N 1
ATOM 2256 C CA . THR A 1 295 ? -6.464 58.021 -22.702 1.00 59.71 295 THR A CA 1
ATOM 2257 C C . THR A 1 295 ? -6.182 56.764 -23.511 1.00 61.39 295 THR A C 1
ATOM 2258 O O . THR A 1 295 ? -6.067 55.676 -22.946 1.00 61.91 295 THR A O 1
ATOM 2262 N N . GLN A 1 296 ? -6.078 56.910 -24.829 1.00 63.52 296 GLN A N 1
ATOM 2263 C CA . GLN A 1 296 ? -5.807 55.771 -25.699 1.00 64.97 296 GLN A CA 1
ATOM 2264 C C . GLN A 1 296 ? -4.645 54.921 -25.194 1.00 65.51 296 GLN A C 1
ATOM 2265 O O . GLN A 1 296 ? -3.491 55.355 -25.194 1.00 65.22 296 GLN A O 1
ATOM 2271 N N . ASN A 1 297 ? -4.961 53.707 -24.758 1.00 66.61 297 ASN A N 1
ATOM 2272 C CA . ASN A 1 297 ? -3.952 52.779 -24.263 1.00 68.45 297 ASN A CA 1
ATOM 2273 C C . ASN A 1 297 ? -3.040 53.394 -23.200 1.00 68.82 297 ASN A C 1
ATOM 2274 O O . ASN A 1 297 ? -1.814 53.321 -23.296 1.00 69.77 297 ASN A O 1
ATOM 2279 N N . HIS A 1 298 ? -3.648 53.998 -22.186 1.00 68.64 298 HIS A N 1
ATOM 2280 C CA . HIS A 1 298 ? -2.897 54.619 -21.105 1.00 67.90 298 HIS A CA 1
ATOM 2281 C C . HIS A 1 298 ? -3.850 55.042 -19.993 1.00 66.81 298 HIS A C 1
ATOM 2282 O O . HIS A 1 298 ? -4.570 56.035 -20.116 1.00 67.25 298 HIS A O 1
ATOM 2289 N N . ILE A 1 299 ? -3.861 54.267 -18.915 1.00 65.25 299 ILE A N 1
ATOM 2290 C CA . ILE A 1 299 ? -4.710 54.555 -17.766 1.00 63.42 299 ILE A CA 1
ATOM 2291 C C . ILE A 1 299 ? -3.799 54.710 -16.549 1.00 61.16 299 ILE A C 1
ATOM 2292 O O . ILE A 1 299 ? -2.938 53.864 -16.302 1.00 60.00 299 ILE A O 1
ATOM 2297 N N . SER A 1 300 ? -3.981 55.792 -15.798 1.00 58.10 300 SER A N 1
ATOM 2298 C CA . SER A 1 300 ? -3.148 56.034 -14.628 1.00 55.99 300 SER A CA 1
ATOM 2299 C C . SER A 1 300 ? -3.898 56.674 -13.464 1.00 54.48 300 SER A C 1
ATOM 2300 O O . SER A 1 300 ? -4.858 57.417 -13.660 1.00 54.39 300 SER A O 1
ATOM 2303 N N . ALA A 1 301 ? -3.447 56.370 -12.251 1.00 53.67 301 ALA A N 1
ATOM 2304 C CA . ALA A 1 301 ? -4.044 56.905 -11.033 1.00 52.98 301 ALA A CA 1
ATOM 2305 C C . ALA A 1 301 ? -3.102 57.947 -10.445 1.00 52.16 301 ALA A C 1
ATOM 2306 O O . ALA A 1 301 ? -1.884 57.796 -10.492 1.00 50.63 301 ALA A O 1
ATOM 2308 N N . HIS A 1 302 ? -3.670 59.006 -9.882 1.00 52.79 302 HIS A N 1
ATOM 2309 C CA . HIS A 1 302 ? -2.861 60.071 -9.322 1.00 52.38 302 HIS A CA 1
ATOM 2310 C C . HIS A 1 302 ? -3.459 60.661 -8.054 1.00 52.21 302 HIS A C 1
ATOM 2311 O O . HIS A 1 302 ? -4.667 60.885 -7.955 1.00 51.78 302 HIS A O 1
ATOM 2318 N N . VAL A 1 303 ? -2.593 60.906 -7.080 1.00 51.83 303 VAL A N 1
ATOM 2319 C CA . VAL A 1 303 ? -3.004 61.500 -5.819 1.00 50.95 303 VAL A CA 1
ATOM 2320 C C . VAL A 1 303 ? -1.894 62.452 -5.419 1.00 50.91 303 VAL A C 1
ATOM 2321 O O . VAL A 1 303 ? -0.714 62.154 -5.613 1.00 49.88 303 VAL A O 1
ATOM 2325 N N . ASN A 1 304 ? -2.260 63.603 -4.875 1.00 52.33 304 ASN A N 1
ATOM 2326 C CA . ASN A 1 304 ? -1.243 64.556 -4.467 1.00 54.60 304 ASN A CA 1
ATOM 2327 C C . ASN A 1 304 ? -1.592 65.222 -3.151 1.00 55.83 304 ASN A C 1
ATOM 2328 O O . ASN A 1 304 ? -2.431 66.121 -3.105 1.00 56.39 304 ASN A O 1
ATOM 2333 N N . SER A 1 305 ? -0.952 64.768 -2.079 1.00 57.10 305 SER A N 1
ATOM 2334 C CA . SER A 1 305 ? -1.184 65.338 -0.760 1.00 58.99 305 SER A CA 1
ATOM 2335 C C . SER A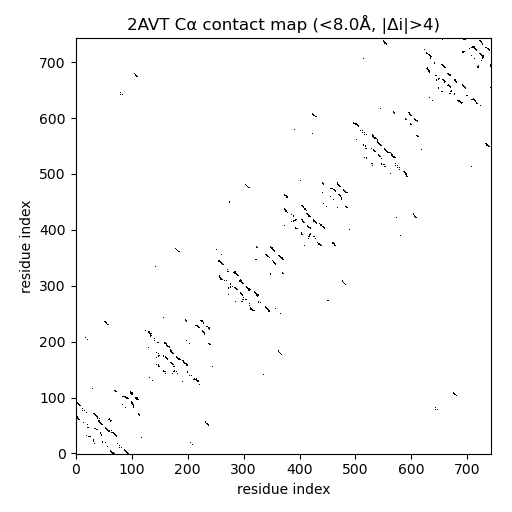 1 305 ? -0.035 66.284 -0.440 1.00 60.70 305 SER A C 1
ATOM 2336 O O . SER A 1 305 ? 1.108 65.857 -0.266 1.00 60.67 305 SER A O 1
ATOM 2339 N N . PRO A 1 306 ? -0.328 67.589 -0.379 1.00 62.11 306 PRO A N 1
ATOM 2340 C CA . PRO A 1 306 ? 0.641 68.647 -0.087 1.00 63.38 306 PRO A CA 1
ATOM 2341 C C . PRO A 1 306 ? 1.582 68.376 1.093 1.00 64.27 306 PRO A C 1
ATOM 2342 O O . PRO A 1 306 ? 2.708 68.872 1.114 1.00 65.40 306 PRO A O 1
ATOM 2346 N N . GLU A 1 307 ? 1.135 67.588 2.066 1.00 64.75 307 GLU A N 1
ATOM 2347 C CA . GLU A 1 307 ? 1.974 67.287 3.225 1.00 65.46 307 GLU A CA 1
ATOM 2348 C C . GLU A 1 307 ? 2.761 65.981 3.145 1.00 64.46 307 GLU A C 1
ATOM 2349 O O . GLU A 1 307 ? 3.991 65.993 3.051 1.00 64.16 307 GLU A O 1
ATOM 2355 N N . VAL A 1 308 ? 2.044 64.861 3.185 1.00 63.34 308 VAL A N 1
ATOM 2356 C CA . VAL A 1 308 ? 2.662 63.537 3.172 1.00 62.42 308 VAL A CA 1
ATOM 2357 C C . VAL A 1 308 ? 3.323 63.072 1.874 1.00 60.72 308 VAL A C 1
ATOM 2358 O O . VAL A 1 308 ? 4.430 62.536 1.908 1.00 60.21 308 VAL A O 1
ATOM 2362 N N . GLY A 1 309 ? 2.665 63.258 0.734 1.00 60.02 309 GLY A N 1
ATOM 2363 C CA . GLY A 1 309 ? 3.277 62.815 -0.508 1.00 58.54 309 GLY A CA 1
ATOM 2364 C C . GLY A 1 309 ? 2.419 62.804 -1.760 1.00 57.56 309 GLY A C 1
ATOM 2365 O O . GLY A 1 309 ? 1.390 63.476 -1.834 1.00 57.75 309 GLY A O 1
ATOM 2366 N N . LYS A 1 310 ? 2.852 62.027 -2.750 1.00 57.01 310 LYS A N 1
ATOM 2367 C CA . LYS A 1 310 ? 2.155 61.927 -4.030 1.00 56.70 310 LYS A CA 1
ATOM 2368 C C . LYS A 1 310 ? 2.064 60.496 -4.542 1.00 56.35 310 LYS A C 1
ATOM 2369 O O . LYS A 1 310 ? 2.840 59.629 -4.136 1.00 55.42 310 LYS A O 1
ATOM 2375 N N . VAL A 1 311 ? 1.120 60.268 -5.455 1.00 56.07 311 VAL A N 1
ATOM 2376 C CA . VAL A 1 311 ? 0.919 58.953 -6.056 1.00 56.15 311 VAL A CA 1
ATOM 2377 C C . VAL A 1 311 ? 0.753 59.044 -7.571 1.00 56.28 311 VAL A C 1
ATOM 2378 O O . VAL A 1 311 ? -0.136 59.737 -8.069 1.00 55.93 311 VAL A O 1
ATOM 2382 N N . ASN A 1 312 ? 1.621 58.334 -8.287 1.00 56.19 312 ASN A N 1
ATOM 2383 C CA . ASN A 1 312 ? 1.605 58.271 -9.746 1.00 56.09 312 ASN A CA 1
ATOM 2384 C C . ASN A 1 312 ? 1.694 56.788 -10.094 1.00 55.62 312 ASN A C 1
ATOM 2385 O O . ASN A 1 312 ? 2.760 56.179 -9.982 1.00 55.26 312 ASN A O 1
ATOM 2390 N N . GLU A 1 313 ? 0.579 56.204 -10.520 1.00 54.83 313 GLU A N 1
ATOM 2391 C CA . GLU A 1 313 ? 0.573 54.783 -10.833 1.00 55.36 313 GLU A CA 1
ATOM 2392 C C . GLU A 1 313 ? -0.146 54.389 -12.123 1.00 54.94 313 GLU A C 1
ATOM 2393 O O . GLU A 1 313 ? -1.319 54.705 -12.315 1.00 54.65 313 GLU A O 1
ATOM 2399 N N . ASP A 1 314 ? 0.572 53.684 -12.993 1.00 55.42 314 ASP A N 1
ATOM 2400 C CA . ASP A 1 314 ? 0.023 53.198 -14.260 1.00 55.65 314 ASP A CA 1
ATOM 2401 C C . ASP A 1 314 ? -0.860 51.987 -13.955 1.00 55.38 314 ASP A C 1
ATOM 2402 O O . ASP A 1 314 ? -0.423 51.057 -13.282 1.00 54.58 314 ASP A O 1
ATOM 2407 N N . LEU A 1 315 ? -2.093 51.994 -14.453 1.00 54.77 315 LEU A N 1
ATOM 2408 C CA . LEU A 1 315 ? -3.009 50.885 -14.212 1.00 54.53 315 LEU A CA 1
ATOM 2409 C C . LEU A 1 315 ? -3.108 49.917 -15.390 1.00 55.72 315 LEU A C 1
ATOM 2410 O O . LEU A 1 315 ? -3.374 50.320 -16.520 1.00 55.87 315 LEU A O 1
ATOM 2415 N N . ASP A 1 316 ? -2.887 48.635 -15.113 1.00 56.66 316 ASP A N 1
ATOM 2416 C CA . ASP A 1 316 ? -2.978 47.600 -16.138 1.00 57.17 316 ASP A CA 1
ATOM 2417 C C . ASP A 1 316 ? -4.464 47.382 -16.423 1.00 56.29 316 ASP A C 1
ATOM 2418 O O . ASP A 1 316 ? -5.282 47.403 -15.503 1.00 55.36 316 ASP A O 1
ATOM 2423 N N . ILE A 1 317 ? -4.822 47.185 -17.689 1.00 55.54 317 ILE A N 1
ATOM 2424 C CA . ILE A 1 317 ? -6.226 46.977 -18.027 1.00 54.70 317 ILE A CA 1
ATOM 2425 C C . ILE A 1 317 ? -6.464 45.747 -18.897 1.00 53.77 317 ILE A C 1
ATOM 2426 O O . ILE A 1 317 ? -5.529 45.169 -19.454 1.00 53.53 317 ILE A O 1
ATOM 2431 N N . VAL A 1 318 ? -7.732 45.362 -19.008 1.00 52.91 318 VAL A N 1
ATOM 2432 C CA . VAL A 1 318 ? -8.123 44.211 -19.810 1.00 52.19 318 VAL A CA 1
ATOM 2433 C C . VAL A 1 318 ? -8.516 44.676 -21.209 1.00 52.05 318 VAL A C 1
ATOM 2434 O O . VAL A 1 318 ? -8.107 44.088 -22.207 1.00 52.29 318 VAL A O 1
ATOM 2438 N N . SER A 1 319 ? -9.306 45.742 -21.274 1.00 51.86 319 SER A N 1
ATOM 2439 C CA . SER A 1 319 ? -9.745 46.289 -22.550 1.00 51.96 319 SER A CA 1
ATOM 2440 C C . SER A 1 319 ? -10.395 47.646 -22.321 1.00 52.85 319 SER A C 1
ATOM 2441 O O . SER A 1 319 ? -10.912 47.925 -21.236 1.00 52.73 319 SER A O 1
ATOM 2444 N N . GLN A 1 320 ? -10.368 48.493 -23.342 1.00 52.66 320 GLN A N 1
ATOM 2445 C CA . GLN A 1 320 ? -10.967 49.811 -23.223 1.00 53.30 320 GLN A CA 1
ATOM 2446 C C . GLN A 1 320 ? -11.652 50.200 -24.524 1.00 54.03 320 GLN A C 1
ATOM 2447 O O . GLN A 1 320 ? -11.447 49.569 -25.563 1.00 52.39 320 GLN A O 1
ATOM 2453 N N . SER A 1 321 ? -12.479 51.238 -24.451 1.00 54.00 321 SER A N 1
ATOM 2454 C CA . SER A 1 321 ? -13.204 51.734 -25.609 1.00 53.64 321 SER A CA 1
ATOM 2455 C C . SER A 1 321 ? -13.879 53.043 -25.231 1.00 53.26 321 SER A C 1
ATOM 2456 O O . SER A 1 321 ? -14.178 53.287 -24.060 1.00 52.13 321 SER A O 1
ATOM 2459 N N . GLY A 1 322 ? -14.119 53.885 -26.227 1.00 52.65 322 GLY A N 1
ATOM 2460 C CA . GLY A 1 322 ? -14.751 55.160 -25.958 1.00 53.38 322 GLY A CA 1
ATOM 2461 C C . GLY A 1 322 ? -13.733 56.282 -25.936 1.00 52.92 322 GLY A C 1
ATOM 2462 O O . GLY A 1 322 ? -12.564 56.077 -26.264 1.00 51.93 322 GLY A O 1
ATOM 2463 N N . SER A 1 323 ? -14.180 57.466 -25.533 1.00 53.50 323 SER A N 1
ATOM 2464 C CA . SER A 1 323 ? -13.323 58.642 -25.484 1.00 55.28 323 SER A CA 1
ATOM 2465 C C . SER A 1 323 ? -12.452 58.735 -24.237 1.00 55.90 323 SER A C 1
ATOM 2466 O O . SER A 1 323 ? -12.707 58.080 -23.221 1.00 55.43 323 SER A O 1
ATOM 2469 N N . ASP A 1 324 ? -11.415 59.560 -24.333 1.00 55.22 324 ASP A N 1
ATOM 2470 C CA . ASP A 1 324 ? -10.500 59.783 -23.227 1.00 54.07 324 ASP A CA 1
ATOM 2471 C C . ASP A 1 324 ? -11.277 60.483 -22.120 1.00 53.34 324 ASP A C 1
ATOM 2472 O O . ASP A 1 324 ? -12.308 61.108 -22.375 1.00 51.69 324 ASP A O 1
ATOM 2477 N N . LEU A 1 325 ? -10.783 60.381 -20.890 1.00 51.73 325 LEU A N 1
ATOM 2478 C CA . LEU A 1 325 ? -11.461 61.003 -19.762 1.00 50.15 325 LEU A CA 1
ATOM 2479 C C . LEU A 1 325 ? -10.587 61.082 -18.518 1.00 47.95 325 LEU A C 1
ATOM 2480 O O . LEU A 1 325 ? -9.728 60.232 -18.282 1.00 47.51 325 LEU A O 1
ATOM 2485 N N . THR A 1 326 ? -10.816 62.122 -17.729 1.00 46.48 326 THR A N 1
ATOM 2486 C CA . THR A 1 326 ? -10.100 62.327 -16.483 1.00 43.35 326 THR A CA 1
ATOM 2487 C C . THR A 1 326 ? -11.196 62.484 -15.452 1.00 42.25 326 THR A C 1
ATOM 2488 O O . THR A 1 326 ? -12.053 63.353 -15.594 1.00 42.09 326 THR A O 1
ATOM 2492 N N . ILE A 1 327 ? -11.198 61.636 -14.430 1.00 39.96 327 ILE A N 1
ATOM 2493 C CA . ILE A 1 327 ? -12.231 61.740 -13.410 1.00 38.38 327 ILE A CA 1
ATOM 2494 C C . ILE A 1 327 ? -11.666 61.580 -11.994 1.00 37.48 327 ILE A C 1
ATOM 2495 O O . ILE A 1 327 ? -10.690 60.860 -11.772 1.00 36.27 327 ILE A O 1
ATOM 2500 N N . SER A 1 328 ? -12.275 62.287 -11.048 1.00 38.25 328 SER A N 1
ATOM 2501 C CA . SER A 1 328 ? -11.840 62.258 -9.655 1.00 38.62 328 SER A CA 1
ATOM 2502 C C . SER A 1 328 ? -12.964 61.779 -8.750 1.00 38.03 328 SER A C 1
ATOM 2503 O O . SER A 1 328 ? -14.102 62.228 -8.867 1.00 37.36 328 SER A O 1
ATOM 2506 N N . PHE A 1 329 ? -12.629 60.892 -7.823 1.00 38.27 329 PHE A N 1
ATOM 2507 C CA . PHE A 1 329 ? -13.621 60.337 -6.918 1.00 39.56 329 PHE A CA 1
ATOM 2508 C C . PHE A 1 329 ? -12.958 59.865 -5.620 1.00 40.43 329 PHE A C 1
ATOM 2509 O O . PHE A 1 329 ? -11.745 59.675 -5.564 1.00 40.77 329 PHE A O 1
ATOM 2517 N N . ASN A 1 330 ? -13.754 59.677 -4.576 1.00 41.95 330 ASN A N 1
ATOM 2518 C CA . ASN A 1 330 ? -13.215 59.202 -3.309 1.00 43.37 330 ASN A CA 1
ATOM 2519 C C . ASN A 1 330 ? -12.907 57.710 -3.445 1.00 41.87 330 ASN A C 1
ATOM 2520 O O . ASN A 1 330 ? -13.813 56.894 -3.544 1.00 43.78 330 ASN A O 1
ATOM 2525 N N . PRO A 1 331 ? -11.618 57.340 -3.441 1.00 41.25 331 PRO A N 1
ATOM 2526 C CA . PRO A 1 331 ? -11.129 55.959 -3.568 1.00 41.52 331 PRO A CA 1
ATOM 2527 C C . PRO A 1 331 ? -11.804 54.890 -2.689 1.00 41.70 331 PRO A C 1
ATOM 2528 O O . PRO A 1 331 ? -12.079 53.783 -3.163 1.00 40.29 331 PRO A O 1
ATOM 2532 N N . THR A 1 332 ? -12.056 55.206 -1.419 1.00 40.97 332 THR A N 1
ATOM 2533 C CA . THR A 1 332 ? -12.694 54.249 -0.508 1.00 41.31 332 THR A CA 1
ATOM 2534 C C . THR A 1 332 ? -13.953 53.640 -1.121 1.00 41.15 332 THR A C 1
ATOM 2535 O O . THR A 1 332 ? -14.243 52.463 -0.933 1.00 39.67 332 THR A O 1
ATOM 2539 N N . TYR A 1 333 ? -14.692 54.459 -1.859 1.00 42.31 333 TYR A N 1
ATOM 2540 C CA . TYR A 1 333 ? -15.916 54.026 -2.511 1.00 42.12 333 TYR A CA 1
ATOM 2541 C C . TYR A 1 333 ? -15.640 52.952 -3.565 1.00 41.18 333 TYR A C 1
ATOM 2542 O O . TYR A 1 333 ? -16.347 51.948 -3.641 1.00 40.86 333 TYR A O 1
ATOM 2551 N N . LEU A 1 334 ? -14.604 53.165 -4.371 1.00 40.57 334 LEU A N 1
ATOM 2552 C CA . LEU A 1 334 ? -14.243 52.207 -5.404 1.00 39.03 334 LEU A CA 1
ATOM 2553 C C . LEU A 1 334 ? -13.704 50.938 -4.758 1.00 39.79 334 LEU A C 1
ATOM 2554 O O . LEU A 1 334 ? -14.030 49.822 -5.179 1.00 39.50 334 LEU A O 1
ATOM 2559 N N . ILE A 1 335 ? -12.878 51.113 -3.729 1.00 38.22 335 ILE A N 1
ATOM 2560 C CA . ILE A 1 335 ? -12.301 49.984 -3.014 1.00 36.89 335 ILE A CA 1
ATOM 2561 C C . ILE A 1 335 ? -13.405 49.058 -2.512 1.00 34.90 335 ILE A C 1
ATOM 2562 O O . ILE A 1 335 ? -13.365 47.852 -2.734 1.00 33.88 335 ILE A O 1
ATOM 2567 N N . GLU A 1 336 ? -14.401 49.628 -1.849 1.00 36.30 336 GLU A N 1
ATOM 2568 C CA . GLU A 1 336 ? -15.507 48.845 -1.330 1.00 37.53 336 GLU A CA 1
ATOM 2569 C C . GLU A 1 336 ? -16.356 48.202 -2.439 1.00 37.92 336 GLU A C 1
ATOM 2570 O O . GLU A 1 336 ? -16.852 47.082 -2.281 1.00 35.10 336 GLU A O 1
ATOM 2576 N N . SER A 1 337 ? -16.517 48.900 -3.562 1.00 37.09 337 SER A N 1
ATOM 2577 C CA . SER A 1 337 ? -17.285 48.355 -4.680 1.00 36.12 337 SER A CA 1
ATOM 2578 C C . SER A 1 337 ? -16.557 47.150 -5.266 1.00 35.20 337 SER A C 1
ATOM 2579 O O . SER A 1 337 ? -17.178 46.153 -5.629 1.00 35.39 337 SER A O 1
ATOM 2582 N N . LEU A 1 338 ? -15.235 47.245 -5.351 1.00 34.00 338 LEU A N 1
ATOM 2583 C CA . LEU A 1 338 ? -14.433 46.159 -5.896 1.00 35.69 338 LEU A CA 1
ATOM 2584 C C . LEU A 1 338 ? -14.417 44.949 -4.956 1.00 36.93 338 LEU A C 1
ATOM 2585 O O . LEU A 1 338 ? -14.387 43.800 -5.399 1.00 35.99 338 LEU A O 1
ATOM 2590 N N . LYS A 1 339 ? -14.453 45.207 -3.654 1.00 37.47 339 LYS A N 1
ATOM 2591 C CA . LYS A 1 339 ? -14.442 44.123 -2.686 1.00 38.62 339 LYS A CA 1
ATOM 2592 C C . LYS A 1 339 ? -15.712 43.298 -2.864 1.00 37.48 339 LYS A C 1
ATOM 2593 O O . LYS A 1 339 ? -15.705 42.081 -2.675 1.00 36.66 339 LYS A O 1
ATOM 2599 N N . ALA A 1 340 ? -16.796 43.966 -3.253 1.00 35.51 340 ALA A N 1
ATOM 2600 C CA . ALA A 1 340 ? -18.083 43.304 -3.462 1.00 34.83 340 ALA A CA 1
ATOM 2601 C C . ALA A 1 340 ? -18.201 42.517 -4.776 1.00 34.71 340 ALA A C 1
ATOM 2602 O O . ALA A 1 340 ? -19.192 41.827 -4.996 1.00 34.34 340 ALA A O 1
ATOM 2604 N N . ILE A 1 341 ? -17.201 42.616 -5.643 1.00 34.30 341 ILE A N 1
ATOM 2605 C CA . ILE A 1 341 ? -17.233 41.906 -6.922 1.00 33.96 341 ILE A CA 1
ATOM 2606 C C . ILE A 1 341 ? -16.418 40.620 -6.858 1.00 33.70 341 ILE A C 1
ATOM 2607 O O . ILE A 1 341 ? -15.205 40.656 -6.690 1.00 33.57 341 ILE A O 1
ATOM 2612 N N . LYS A 1 342 ? -17.089 39.481 -6.987 1.00 36.27 342 LYS A N 1
ATOM 2613 C CA . LYS A 1 342 ? -16.409 38.193 -6.928 1.00 39.33 342 LYS A CA 1
ATOM 2614 C C . LYS A 1 342 ? -15.720 37.806 -8.229 1.00 40.55 342 LYS A C 1
ATOM 2615 O O . LYS A 1 342 ? -14.772 37.019 -8.216 1.00 41.99 342 LYS A O 1
ATOM 2621 N N . SER A 1 343 ? -16.188 38.351 -9.347 1.00 40.67 343 SER A N 1
ATOM 2622 C CA . SER A 1 343 ? -15.609 38.019 -10.649 1.00 41.83 343 SER A CA 1
ATOM 2623 C C . SER A 1 343 ? -14.177 38.508 -10.839 1.00 42.76 343 SER A C 1
ATOM 2624 O O . SER A 1 343 ? -13.774 39.538 -10.292 1.00 42.73 343 SER A O 1
ATOM 2627 N N . GLU A 1 344 ? -13.415 37.762 -11.631 1.00 42.10 344 GLU A N 1
ATOM 2628 C CA . GLU A 1 344 ? -12.032 38.107 -11.895 1.00 42.87 344 GLU A CA 1
ATOM 2629 C C . GLU A 1 344 ? -11.905 39.490 -12.527 1.00 41.60 344 GLU A C 1
ATOM 2630 O O . GLU A 1 344 ? -10.919 40.186 -12.308 1.00 41.47 344 GLU A O 1
ATOM 2636 N N . THR A 1 345 ? -12.906 39.902 -13.298 1.00 41.28 345 THR A N 1
ATOM 2637 C CA . THR A 1 345 ? -12.846 41.209 -13.946 1.00 40.64 345 THR A CA 1
ATOM 2638 C C . THR A 1 345 ? -14.045 42.085 -13.614 1.00 38.98 345 THR A C 1
ATOM 2639 O O . THR A 1 345 ? -15.086 41.593 -13.178 1.00 38.68 345 THR A O 1
ATOM 2643 N N . VAL A 1 346 ? -13.883 43.388 -13.824 1.00 36.94 346 VAL A N 1
ATOM 2644 C CA . VAL A 1 346 ? -14.948 44.354 -13.579 1.00 36.23 346 VAL A CA 1
ATOM 2645 C C . VAL A 1 346 ? -15.042 45.303 -14.767 1.00 37.54 346 VAL A C 1
ATOM 2646 O O . VAL A 1 346 ? -14.026 45.716 -15.325 1.00 39.78 346 VAL A O 1
ATOM 2650 N N . LYS A 1 347 ? -16.267 45.639 -15.150 1.00 38.29 347 LYS A N 1
ATOM 2651 C CA . LYS A 1 347 ? -16.513 46.529 -16.275 1.00 40.33 347 LYS A CA 1
ATOM 2652 C C . LYS A 1 347 ? -16.950 47.894 -15.756 1.00 39.58 347 LYS A C 1
ATOM 2653 O O . LYS A 1 347 ? -17.963 48.003 -15.071 1.00 38.01 347 LYS A O 1
ATOM 2659 N N . ILE A 1 348 ? -16.192 48.936 -16.080 1.00 39.74 348 ILE A N 1
ATOM 2660 C CA . ILE A 1 348 ? -16.546 50.267 -15.614 1.00 41.38 348 ILE A CA 1
ATOM 2661 C C . ILE A 1 348 ? -17.001 51.161 -16.761 1.00 42.10 348 ILE A C 1
ATOM 2662 O O . ILE A 1 348 ? -16.323 51.271 -17.784 1.00 43.79 348 ILE A O 1
ATOM 2667 N N . HIS A 1 349 ? -18.155 51.796 -16.579 1.00 42.50 349 HIS A N 1
ATOM 2668 C CA . HIS A 1 349 ? -18.730 52.683 -17.584 1.00 43.64 349 HIS A CA 1
ATOM 2669 C C . HIS A 1 349 ? -18.785 54.123 -17.099 1.00 44.45 349 HIS A C 1
ATOM 2670 O O . HIS A 1 349 ? -19.437 54.420 -16.094 1.00 44.00 349 HIS A O 1
ATOM 2677 N N . PHE A 1 350 ? -18.117 55.016 -17.825 1.00 45.07 350 PHE A N 1
ATOM 2678 C CA . PHE A 1 350 ? -18.091 56.435 -17.463 1.00 45.16 350 PHE A CA 1
ATOM 2679 C C . PHE A 1 350 ? -18.829 57.331 -18.455 1.00 45.36 350 PHE A C 1
ATOM 2680 O O . PHE A 1 350 ? -18.900 57.040 -19.650 1.00 43.43 350 PHE A O 1
ATOM 2688 N N . LEU A 1 351 ? -19.359 58.434 -17.936 1.00 46.60 351 LEU A N 1
ATOM 2689 C CA . LEU A 1 351 ? -20.016 59.445 -18.749 1.00 48.21 351 LEU A CA 1
ATOM 2690 C C . LEU A 1 351 ? -19.077 60.647 -18.695 1.00 48.54 351 LEU A C 1
ATOM 2691 O O . LEU A 1 351 ? -17.972 60.595 -19.243 1.00 48.57 351 LEU A O 1
ATOM 2696 N N . SER A 1 352 ? -19.500 61.712 -18.016 1.00 48.96 352 SER A N 1
ATOM 2697 C CA . SER A 1 352 ? -18.682 62.923 -17.900 1.00 48.60 352 SER A CA 1
ATOM 2698 C C . SER A 1 352 ? -17.942 62.962 -16.564 1.00 48.78 352 SER A C 1
ATOM 2699 O O . SER A 1 352 ? -18.255 62.208 -15.642 1.00 47.95 352 SER A O 1
ATOM 2702 N N . PRO A 1 353 ? -16.948 63.855 -16.442 1.00 48.66 353 PRO A N 1
ATOM 2703 C CA . PRO A 1 353 ? -16.171 63.984 -15.207 1.00 48.04 353 PRO A CA 1
ATOM 2704 C C . PRO A 1 353 ? -17.037 64.214 -13.971 1.00 47.51 353 PRO A C 1
ATOM 2705 O O . PRO A 1 353 ? -16.635 63.879 -12.862 1.00 49.55 353 PRO A O 1
ATOM 2709 N N . VAL A 1 354 ? -18.226 64.778 -14.165 1.00 46.29 354 VAL A N 1
ATOM 2710 C CA . VAL A 1 354 ? -19.124 65.060 -13.051 1.00 45.15 354 VAL A CA 1
ATOM 2711 C C . VAL A 1 354 ? -20.357 64.151 -13.003 1.00 45.37 354 VAL A C 1
ATOM 2712 O O . VAL A 1 354 ? -21.335 64.450 -12.319 1.00 46.42 354 VAL A O 1
ATOM 2716 N N . ARG A 1 355 ? -20.321 63.039 -13.725 1.00 44.65 355 ARG A N 1
ATOM 2717 C CA . ARG A 1 355 ? -21.457 62.125 -13.706 1.00 43.89 355 ARG A CA 1
ATOM 2718 C C . ARG A 1 355 ? -21.088 60.805 -13.044 1.00 41.47 355 ARG A C 1
ATOM 2719 O O . ARG A 1 355 ? -19.943 60.355 -13.106 1.00 36.88 355 ARG A O 1
ATOM 2727 N N . PRO A 1 356 ? -22.056 60.177 -12.376 1.00 41.60 356 PRO A N 1
ATOM 2728 C CA . PRO A 1 356 ? -21.798 58.900 -11.711 1.00 42.64 356 PRO A CA 1
ATOM 2729 C C . PRO A 1 356 ? -21.356 57.837 -12.710 1.00 43.29 356 PRO A C 1
ATOM 2730 O O . PRO A 1 356 ? -21.941 57.715 -13.788 1.00 45.61 356 PRO A O 1
ATOM 2734 N N . PHE A 1 357 ? -20.313 57.089 -12.363 1.00 43.75 357 PHE A N 1
ATOM 2735 C CA . PHE A 1 357 ? -19.824 56.019 -13.222 1.00 44.63 357 PHE A CA 1
ATOM 2736 C C . PHE A 1 357 ? -20.247 54.682 -12.621 1.00 45.99 357 PHE A C 1
ATOM 2737 O O . PHE A 1 357 ? -20.208 54.501 -11.404 1.00 46.51 357 PHE A O 1
ATOM 2745 N N . THR A 1 358 ? -20.667 53.756 -13.481 1.00 46.59 358 THR A N 1
ATOM 2746 C CA . THR A 1 358 ? -21.143 52.450 -13.033 1.00 45.40 358 THR A CA 1
ATOM 2747 C C . THR A 1 358 ? -20.127 51.328 -13.132 1.00 45.26 358 THR A C 1
ATOM 2748 O O . THR A 1 358 ? -19.210 51.356 -13.958 1.00 45.92 358 THR A O 1
ATOM 2752 N N . LEU A 1 359 ? -20.321 50.322 -12.287 1.00 43.29 359 LEU A N 1
ATOM 2753 C CA . LEU A 1 359 ? -19.447 49.165 -12.250 1.00 41.23 359 LEU A CA 1
ATOM 2754 C C . LEU A 1 359 ? -20.330 47.915 -12.275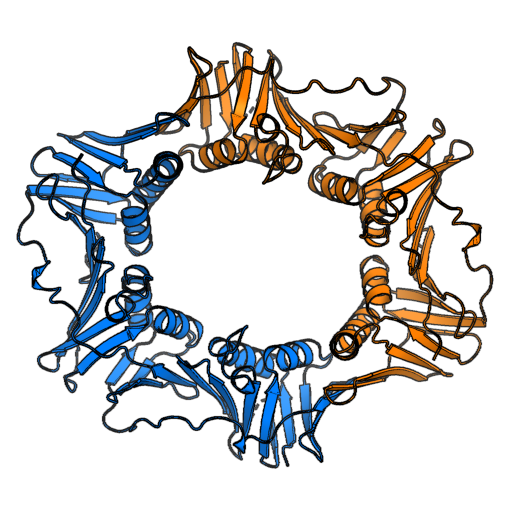 1.00 40.50 359 LEU A C 1
ATOM 2755 O O . LEU A 1 359 ? -21.362 47.860 -11.610 1.00 38.94 359 LEU A O 1
ATOM 2760 N N . THR A 1 360 ? -19.930 46.922 -13.059 1.00 40.09 360 THR A N 1
ATOM 2761 C CA . THR A 1 360 ? -20.680 45.673 -13.141 1.00 40.05 360 THR A CA 1
ATOM 2762 C C . THR A 1 360 ? -19.672 44.550 -13.274 1.00 39.62 360 THR A C 1
ATOM 2763 O O . THR A 1 360 ? -18.604 44.728 -13.862 1.00 38.42 360 THR A O 1
ATOM 2767 N N . PRO A 1 361 ? -19.992 43.379 -12.714 1.00 41.64 361 PRO A N 1
ATOM 2768 C CA . PRO A 1 361 ? -19.100 42.215 -12.774 1.00 42.88 361 PRO A CA 1
ATOM 2769 C C . PRO A 1 361 ? -18.717 41.889 -14.214 1.00 44.34 361 PRO A C 1
ATOM 2770 O O . PRO A 1 361 ? -19.521 42.062 -15.126 1.00 46.82 361 PRO A O 1
ATOM 2774 N N . GLY A 1 362 ? -17.489 41.424 -14.417 1.00 45.82 362 GLY A N 1
ATOM 2775 C CA . GLY A 1 362 ? -17.031 41.105 -15.760 1.00 46.99 362 GLY A CA 1
ATOM 2776 C C . GLY A 1 362 ? -17.596 39.832 -16.365 1.00 48.22 362 GLY A C 1
ATOM 2777 O O . GLY A 1 362 ? -17.789 39.750 -17.580 1.00 49.29 362 GLY A O 1
ATOM 2778 N N . ASP A 1 363 ? -17.865 38.838 -15.526 1.00 47.90 363 ASP A N 1
ATOM 2779 C CA . ASP A 1 363 ? -18.397 37.562 -15.991 1.00 48.53 363 ASP A CA 1
ATOM 2780 C C . ASP A 1 363 ? -19.899 37.630 -16.251 1.00 49.55 363 ASP A C 1
ATOM 2781 O O . ASP A 1 363 ? -20.514 36.631 -16.604 1.00 49.38 363 ASP A O 1
ATOM 2786 N N . GLU A 1 364 ? -20.482 38.807 -16.063 1.00 51.88 364 GLU A N 1
ATOM 2787 C CA . GLU A 1 364 ? -21.914 39.008 -16.257 1.00 54.23 364 GLU A CA 1
ATOM 2788 C C . GLU A 1 364 ? -22.779 37.795 -15.925 1.00 55.42 364 GLU A C 1
ATOM 2789 O O . GLU A 1 364 ? -23.496 37.279 -16.779 1.00 56.03 364 GLU A O 1
ATOM 2795 N N . GLU A 1 365 ? -22.706 37.340 -14.679 1.00 55.60 365 GLU A N 1
ATOM 2796 C CA . GLU A 1 365 ? -23.507 36.206 -14.236 1.00 56.06 365 GLU A CA 1
ATOM 2797 C C . GLU A 1 365 ? -24.618 36.723 -13.335 1.00 55.17 365 GLU A C 1
ATOM 2798 O O . GLU A 1 365 ? -25.569 36.007 -13.011 1.00 55.88 365 GLU A O 1
ATOM 2804 N N . GLU A 1 366 ? -24.487 37.980 -12.936 1.00 52.59 366 GLU A N 1
ATOM 2805 C CA . GLU A 1 366 ? -25.470 38.614 -12.077 1.00 50.06 366 GLU A CA 1
ATOM 2806 C C . GLU A 1 366 ? -25.842 39.978 -12.632 1.00 47.72 366 GLU A C 1
ATOM 2807 O O . GLU A 1 366 ? -25.056 40.598 -13.342 1.00 47.65 366 GLU A O 1
ATOM 2813 N N . SER A 1 367 ? -27.051 40.428 -12.320 1.00 45.42 367 SER A N 1
ATOM 2814 C CA . SER A 1 367 ? -27.498 41.751 -12.724 1.00 43.31 367 SER A CA 1
ATOM 2815 C C . SER A 1 367 ? -27.140 42.600 -11.504 1.00 41.57 367 SER A C 1
ATOM 2816 O O . SER A 1 367 ? -28.003 43.005 -10.726 1.00 40.23 367 SER A O 1
ATOM 2819 N N . PHE A 1 368 ? -25.845 42.830 -11.335 1.00 39.74 368 PHE A N 1
ATOM 2820 C CA . PHE A 1 368 ? -25.321 43.589 -10.210 1.00 38.73 368 PHE A CA 1
ATOM 2821 C C . PHE A 1 368 ? -24.693 44.881 -10.717 1.00 36.40 368 PHE A C 1
ATOM 2822 O O . PHE A 1 368 ? -23.666 44.867 -11.384 1.00 36.89 368 PHE A O 1
ATOM 2830 N N . ILE A 1 369 ? -25.331 45.996 -10.394 1.00 34.96 369 ILE A N 1
ATOM 2831 C CA . ILE A 1 369 ? -24.853 47.302 -10.812 1.00 36.26 369 ILE A CA 1
ATOM 2832 C C . ILE A 1 369 ? -24.552 48.192 -9.611 1.00 35.92 369 ILE A C 1
ATOM 2833 O O . ILE A 1 369 ? -25.352 48.273 -8.678 1.00 35.15 369 ILE A O 1
ATOM 2838 N N . GLN A 1 370 ? -23.394 48.843 -9.635 1.00 36.23 370 GLN A N 1
ATOM 2839 C CA . GLN A 1 370 ? -23.006 49.763 -8.571 1.00 36.96 370 GLN A CA 1
ATOM 2840 C C . GLN A 1 370 ? -22.754 51.123 -9.210 1.00 37.30 370 GLN A C 1
ATOM 2841 O O . GLN A 1 370 ? -22.230 51.208 -10.321 1.00 36.58 370 GLN A O 1
ATOM 2847 N N . LEU A 1 371 ? -23.131 52.178 -8.493 1.00 38.31 371 LEU A N 1
ATOM 2848 C CA . LEU A 1 371 ? -23.001 53.551 -8.975 1.00 40.31 371 LEU A CA 1
ATOM 2849 C C . LEU A 1 371 ? -22.153 54.377 -7.994 1.00 39.97 371 LEU A C 1
ATOM 2850 O O . LEU A 1 371 ? -22.391 54.344 -6.790 1.00 39.25 371 LEU A O 1
ATOM 2855 N N . ILE A 1 372 ? -21.169 55.109 -8.511 1.00 39.93 372 ILE A N 1
ATOM 2856 C CA . ILE A 1 372 ? -20.302 55.941 -7.678 1.00 40.51 372 ILE A CA 1
ATOM 2857 C C . ILE A 1 372 ? -20.242 57.373 -8.197 1.00 41.82 372 ILE A C 1
ATOM 2858 O O . ILE A 1 372 ? -19.887 57.612 -9.354 1.00 41.20 372 ILE A O 1
ATOM 2863 N N . THR A 1 373 ? -20.586 58.324 -7.339 1.00 41.96 373 THR A N 1
ATOM 2864 C CA . THR A 1 373 ? -20.560 59.729 -7.717 1.00 42.01 373 THR A CA 1
ATOM 2865 C C . THR A 1 373 ? -19.143 60.273 -7.595 1.00 42.81 373 THR A C 1
ATOM 2866 O O . THR A 1 373 ? -18.477 60.090 -6.577 1.00 43.24 373 THR A O 1
ATOM 2870 N N . PRO A 1 374 ? -18.659 60.945 -8.647 1.00 43.51 374 PRO A N 1
ATOM 2871 C CA . PRO A 1 374 ? -17.315 61.524 -8.679 1.00 43.23 374 PRO A CA 1
ATOM 2872 C C . PRO A 1 374 ? -17.221 62.883 -7.985 1.00 42.91 374 PRO A C 1
ATOM 2873 O O . PRO A 1 374 ? -18.217 63.425 -7.504 1.00 41.42 374 PRO A O 1
ATOM 2877 N N . VAL A 1 375 ? -16.012 63.427 -7.949 1.00 44.49 375 VAL A N 1
ATOM 2878 C CA . VAL A 1 375 ? -15.764 64.719 -7.321 1.00 47.71 375 VAL A CA 1
ATOM 2879 C C . VAL A 1 375 ? -15.344 65.757 -8.363 1.00 48.86 375 VAL A C 1
ATOM 2880 O O . VAL A 1 375 ? -14.372 65.555 -9.095 1.00 48.71 375 VAL A O 1
ATOM 2884 N N . ARG A 1 376 ? -16.081 66.861 -8.439 1.00 51.73 376 ARG A N 1
ATOM 2885 C CA . ARG A 1 376 ? -15.743 67.916 -9.394 1.00 55.24 376 ARG A CA 1
ATOM 2886 C C . ARG A 1 376 ? -14.398 68.512 -9.001 1.00 55.87 376 ARG A C 1
ATOM 2887 O O . ARG A 1 376 ? -14.307 69.264 -8.032 1.00 55.58 376 ARG A O 1
ATOM 2895 N N . THR A 1 377 ? -13.356 68.161 -9.749 1.00 56.86 377 THR A N 1
ATOM 2896 C CA . THR A 1 377 ? -12.011 68.653 -9.477 1.00 57.10 377 THR A CA 1
ATOM 2897 C C . THR A 1 377 ? -11.920 70.154 -9.733 1.00 57.69 377 THR A C 1
ATOM 2898 O O . THR A 1 377 ? -12.338 70.963 -8.903 1.00 58.50 377 THR A O 1
ATOM 2900 N N . ILE B 1 2 ? 20.000 59.479 -0.529 1.00 50.25 2 ILE B N 1
ATOM 2901 C CA . ILE B 1 2 ? 19.732 58.054 -0.355 1.00 50.64 2 ILE B CA 1
ATOM 2902 C C . ILE B 1 2 ? 19.271 57.379 -1.646 1.00 49.97 2 ILE B C 1
ATOM 2903 O O . ILE B 1 2 ? 18.467 57.933 -2.397 1.00 48.62 2 ILE B O 1
ATOM 2908 N N . GLN B 1 3 ? 19.780 56.172 -1.885 1.00 50.62 3 GLN B N 1
ATOM 2909 C CA . GLN B 1 3 ? 19.415 55.387 -3.059 1.00 51.12 3 GLN B CA 1
ATOM 2910 C C . GLN B 1 3 ? 19.725 53.916 -2.807 1.00 50.28 3 GLN B C 1
ATOM 2911 O O . GLN B 1 3 ? 20.883 53.537 -2.667 1.00 49.94 3 GLN B O 1
ATOM 2917 N N . PHE B 1 4 ? 18.685 53.092 -2.729 1.00 50.42 4 PHE B N 1
ATOM 2918 C CA . PHE B 1 4 ? 18.866 51.660 -2.503 1.00 51.37 4 PHE B CA 1
ATOM 2919 C C . PHE B 1 4 ? 17.624 50.867 -2.911 1.00 51.38 4 PHE B C 1
ATOM 2920 O O . PHE B 1 4 ? 16.517 51.407 -2.958 1.00 52.48 4 PHE B O 1
ATOM 2928 N N . SER B 1 5 ? 17.823 49.590 -3.220 1.00 52.13 5 SER B N 1
ATOM 2929 C CA . SER B 1 5 ? 16.735 48.702 -3.636 1.00 52.13 5 SER B CA 1
ATOM 2930 C C . SER B 1 5 ? 16.709 47.488 -2.714 1.00 51.06 5 SER B C 1
ATOM 2931 O O . SER B 1 5 ? 17.741 46.867 -2.469 1.00 51.66 5 SER B O 1
ATOM 2934 N N . ILE B 1 6 ? 15.528 47.136 -2.217 1.00 50.15 6 ILE B N 1
ATOM 2935 C CA . ILE B 1 6 ? 15.423 46.018 -1.290 1.00 49.88 6 ILE B CA 1
ATOM 2936 C C . ILE B 1 6 ? 14.160 45.177 -1.445 1.00 49.72 6 ILE B C 1
ATOM 2937 O O . ILE B 1 6 ? 13.106 45.676 -1.845 1.00 48.32 6 ILE B O 1
ATOM 2942 N N . ASN B 1 7 ? 14.283 43.892 -1.120 1.00 50.09 7 ASN B N 1
ATOM 2943 C CA . ASN B 1 7 ? 13.160 42.968 -1.179 1.00 51.36 7 ASN B CA 1
ATOM 2944 C C . ASN B 1 7 ? 12.104 43.467 -0.189 1.00 52.85 7 ASN B C 1
ATOM 2945 O O . ASN B 1 7 ? 12.400 43.673 0.990 1.00 53.42 7 ASN B O 1
ATOM 2950 N N . ARG B 1 8 ? 10.878 43.656 -0.668 1.00 53.65 8 ARG B N 1
ATOM 2951 C CA . ARG B 1 8 ? 9.790 44.160 0.170 1.00 55.12 8 ARG B CA 1
ATOM 2952 C C . ARG B 1 8 ? 9.533 43.375 1.448 1.00 54.65 8 ARG B C 1
ATOM 2953 O O . ARG B 1 8 ? 9.529 43.946 2.537 1.00 54.27 8 ARG B O 1
ATOM 2961 N N . THR B 1 9 ? 9.295 42.075 1.314 1.00 54.70 9 THR B N 1
ATOM 2962 C CA . THR B 1 9 ? 9.031 41.229 2.472 1.00 54.53 9 THR B CA 1
ATOM 2963 C C . THR B 1 9 ? 10.075 41.446 3.567 1.00 53.89 9 THR B C 1
ATOM 2964 O O . THR B 1 9 ? 9.738 41.803 4.698 1.00 52.28 9 THR B O 1
ATOM 2968 N N . LEU B 1 10 ? 11.342 41.236 3.217 1.00 53.03 10 LEU B N 1
ATOM 2969 C CA . LEU B 1 10 ? 12.451 41.409 4.153 1.00 52.28 10 LEU B CA 1
ATOM 2970 C C . LEU B 1 10 ? 12.444 42.790 4.803 1.00 51.24 10 LEU B C 1
ATOM 2971 O O . LEU B 1 10 ? 12.837 42.941 5.959 1.00 51.18 10 LEU B O 1
ATOM 2976 N N . PHE B 1 11 ? 11.998 43.792 4.050 1.00 48.75 11 PHE B N 1
ATOM 2977 C CA . PHE B 1 11 ? 11.950 45.166 4.533 1.00 47.69 11 PHE B CA 1
ATOM 2978 C C . PHE B 1 11 ? 10.796 45.375 5.515 1.00 48.45 11 PHE B C 1
ATOM 2979 O O . PHE B 1 11 ? 10.917 46.133 6.478 1.00 47.08 11 PHE B O 1
ATOM 2987 N N . ILE B 1 12 ? 9.679 44.698 5.274 1.00 47.89 12 ILE B N 1
ATOM 2988 C CA . ILE B 1 12 ? 8.523 44.827 6.147 1.00 48.30 12 ILE B CA 1
ATOM 2989 C C . ILE B 1 12 ? 8.771 44.196 7.513 1.00 48.09 12 ILE B C 1
ATOM 2990 O O . ILE B 1 12 ? 8.240 44.655 8.524 1.00 46.52 12 ILE B O 1
ATOM 2995 N N . HIS B 1 13 ? 9.582 43.145 7.540 1.00 49.65 13 HIS B N 1
ATOM 2996 C CA . HIS B 1 13 ? 9.889 42.461 8.789 1.00 51.02 13 HIS B CA 1
ATOM 2997 C C . HIS B 1 13 ? 10.744 43.357 9.686 1.00 49.39 13 HIS B C 1
ATOM 2998 O O . HIS B 1 13 ? 10.418 43.577 10.856 1.00 48.90 13 HIS B O 1
ATOM 3005 N N . ALA B 1 14 ? 11.833 43.874 9.127 1.00 47.00 14 ALA B N 1
ATOM 3006 C CA . ALA B 1 14 ? 12.731 44.755 9.860 1.00 44.14 14 ALA B CA 1
ATOM 3007 C C . ALA B 1 14 ? 11.958 45.968 10.362 1.00 43.36 14 ALA B C 1
ATOM 3008 O O . ALA B 1 14 ? 12.150 46.417 11.494 1.00 42.23 14 ALA B O 1
ATOM 3010 N N . LEU B 1 15 ? 11.079 46.493 9.513 1.00 41.86 15 LEU B N 1
ATOM 3011 C CA . LEU B 1 15 ? 10.277 47.656 9.872 1.00 41.76 15 LEU B CA 1
ATOM 3012 C C . LEU B 1 15 ? 9.295 47.336 11.000 1.00 41.29 15 LEU B C 1
ATOM 3013 O O . LEU B 1 15 ? 9.120 48.142 11.913 1.00 39.90 15 LEU B O 1
ATOM 3018 N N . ASN B 1 16 ? 8.655 46.168 10.941 1.00 41.48 16 ASN B N 1
ATOM 3019 C CA . ASN B 1 16 ? 7.696 45.790 11.982 1.00 41.51 16 ASN B CA 1
ATOM 3020 C C . ASN B 1 16 ? 8.381 45.691 13.335 1.00 40.29 16 ASN B C 1
ATOM 3021 O O . ASN B 1 16 ? 7.849 46.158 14.342 1.00 38.34 16 ASN B O 1
ATOM 3026 N N . THR B 1 17 ? 9.560 45.078 13.353 1.00 39.89 17 THR B N 1
ATOM 3027 C CA . THR B 1 17 ? 10.320 44.933 14.590 1.00 42.39 17 THR B CA 1
ATOM 3028 C C . THR B 1 17 ? 10.655 46.305 15.176 1.00 41.31 17 THR B C 1
ATOM 3029 O O . THR B 1 17 ? 10.448 46.553 16.363 1.00 39.83 17 THR B O 1
ATOM 3033 N N . THR B 1 18 ? 11.169 47.193 14.330 1.00 39.71 18 THR B N 1
ATOM 3034 C CA . THR B 1 18 ? 11.533 48.537 14.761 1.00 38.92 18 THR B CA 1
ATOM 3035 C C . THR B 1 18 ? 10.326 49.320 15.257 1.00 38.96 18 THR B C 1
ATOM 3036 O O . THR B 1 18 ? 10.434 50.090 16.207 1.00 38.26 18 THR B O 1
ATOM 3040 N N . LYS B 1 19 ? 9.171 49.110 14.625 1.00 40.12 19 LYS B N 1
ATOM 3041 C CA . LYS B 1 19 ? 7.954 49.827 15.004 1.00 40.00 19 LYS B CA 1
ATOM 3042 C C . LYS B 1 19 ? 7.479 49.532 16.419 1.00 40.12 19 LYS B C 1
ATOM 3043 O O . LYS B 1 19 ? 6.680 50.280 16.981 1.00 39.27 19 LYS B O 1
ATOM 3049 N N . ARG B 1 20 ? 7.958 48.443 17.001 1.00 41.21 20 ARG B N 1
ATOM 3050 C CA . ARG B 1 20 ? 7.549 48.099 18.356 1.00 42.25 20 ARG B CA 1
ATOM 3051 C C . ARG B 1 20 ? 8.025 49.144 19.352 1.00 41.62 20 ARG B C 1
ATOM 3052 O O . ARG B 1 20 ? 7.504 49.237 20.462 1.00 40.04 20 ARG B O 1
ATOM 3060 N N . ALA B 1 21 ? 9.006 49.940 18.940 1.00 42.12 21 ALA B N 1
ATOM 3061 C CA . ALA B 1 21 ? 9.554 50.988 19.796 1.00 43.74 21 ALA B CA 1
ATOM 3062 C C . ALA B 1 21 ? 8.922 52.360 19.529 1.00 44.96 21 ALA B C 1
ATOM 3063 O O . ALA B 1 21 ? 9.328 53.361 20.120 1.00 45.25 21 ALA B O 1
ATOM 3065 N N . ILE B 1 22 ? 7.927 52.409 18.647 1.00 45.80 22 ILE B N 1
ATOM 3066 C CA . ILE B 1 22 ? 7.272 53.671 18.322 1.00 47.27 22 ILE B CA 1
ATOM 3067 C C . ILE B 1 22 ? 5.814 53.698 18.771 1.00 49.42 22 ILE B C 1
ATOM 3068 O O . ILE B 1 22 ? 4.986 52.932 18.279 1.00 49.39 22 ILE B O 1
ATOM 3073 N N . SER B 1 23 ? 5.508 54.593 19.707 1.00 52.08 23 SER B N 1
ATOM 3074 C CA . SER B 1 23 ? 4.159 54.732 20.251 1.00 55.22 23 SER B CA 1
ATOM 3075 C C . SER B 1 23 ? 3.156 55.322 19.256 1.00 57.39 23 SER B C 1
ATOM 3076 O O . SER B 1 23 ? 3.527 56.061 18.342 1.00 56.68 23 SER B O 1
ATOM 3079 N N . THR B 1 24 ? 1.883 54.987 19.444 1.00 59.51 24 THR B N 1
ATOM 3080 C CA . THR B 1 24 ? 0.827 55.484 18.573 1.00 62.57 24 THR B CA 1
ATOM 3081 C C . THR B 1 24 ? 0.620 56.972 18.823 1.00 63.99 24 THR B C 1
ATOM 3082 O O . THR B 1 24 ? 0.256 57.723 17.918 1.00 64.00 24 THR B O 1
ATOM 3086 N N . LYS B 1 25 ? 0.859 57.386 20.062 1.00 65.77 25 LYS B N 1
ATOM 3087 C CA . LYS B 1 25 ? 0.720 58.779 20.459 1.00 66.54 25 LYS B CA 1
ATOM 3088 C C . LYS B 1 25 ? 2.066 59.195 21.041 1.00 66.69 25 LYS B C 1
ATOM 3089 O O . LYS B 1 25 ? 2.615 58.501 21.895 1.00 66.50 25 LYS B O 1
ATOM 3095 N N . ASN B 1 26 ? 2.601 60.321 20.578 1.00 66.69 26 ASN B N 1
ATOM 3096 C CA . ASN B 1 26 ? 3.897 60.783 21.053 1.00 66.68 26 ASN B CA 1
ATOM 3097 C C . ASN B 1 26 ? 3.922 62.228 21.529 1.00 66.98 26 ASN B C 1
ATOM 3098 O O . ASN B 1 26 ? 3.807 63.158 20.728 1.00 67.35 26 ASN B O 1
ATOM 3103 N N . ALA B 1 27 ? 4.086 62.408 22.837 1.00 66.08 27 ALA B N 1
ATOM 3104 C CA . ALA B 1 27 ? 4.150 63.739 23.423 1.00 64.90 27 ALA B CA 1
ATOM 3105 C C . ALA B 1 27 ? 5.320 64.464 22.774 1.00 64.18 27 ALA B C 1
ATOM 3106 O O . ALA B 1 27 ? 5.334 65.690 22.686 1.00 64.92 27 ALA B O 1
ATOM 3108 N N . ILE B 1 28 ? 6.306 63.694 22.326 1.00 62.03 28 ILE B N 1
ATOM 3109 C CA . ILE B 1 28 ? 7.469 64.259 21.658 1.00 60.54 28 ILE B CA 1
ATOM 3110 C C . ILE B 1 28 ? 7.296 63.941 20.181 1.00 59.75 28 ILE B C 1
ATOM 3111 O O . ILE B 1 28 ? 7.735 62.897 19.701 1.00 60.02 28 ILE B O 1
ATOM 3116 N N . PRO B 1 29 ? 6.649 64.850 19.442 1.00 58.84 29 PRO B N 1
ATOM 3117 C CA . PRO B 1 29 ? 6.360 64.755 18.009 1.00 57.24 29 PRO B CA 1
ATOM 3118 C C . PRO B 1 29 ? 7.347 63.970 17.143 1.00 55.12 29 PRO B C 1
ATOM 3119 O O . PRO B 1 29 ? 6.986 62.947 16.565 1.00 55.15 29 PRO B O 1
ATOM 3123 N N . ILE B 1 30 ? 8.584 64.446 17.055 1.00 52.48 30 ILE B N 1
ATOM 3124 C CA . ILE B 1 30 ? 9.604 63.801 16.230 1.00 51.18 30 ILE B CA 1
ATOM 3125 C C . ILE B 1 30 ? 9.760 62.290 16.458 1.00 50.69 30 ILE B C 1
ATOM 3126 O O . ILE B 1 30 ? 10.290 61.589 15.599 1.00 49.56 30 ILE B O 1
ATOM 3131 N N . LEU B 1 31 ? 9.306 61.787 17.604 1.00 50.13 31 LEU B N 1
ATOM 3132 C CA . LEU B 1 31 ? 9.433 60.358 17.902 1.00 50.02 31 LEU B CA 1
ATOM 3133 C C . LEU B 1 31 ? 8.388 59.459 17.236 1.00 49.63 31 LEU B C 1
ATOM 3134 O O . LEU B 1 31 ? 8.384 58.244 17.441 1.00 48.29 31 LEU B O 1
ATOM 3139 N N . SER B 1 32 ? 7.501 60.054 16.442 1.00 48.43 32 SER B N 1
ATOM 3140 C CA . SER B 1 32 ? 6.487 59.283 15.734 1.00 47.32 32 SER B CA 1
ATOM 3141 C C . SER B 1 32 ? 7.110 58.844 14.415 1.00 45.85 32 SER B C 1
ATOM 3142 O O . SER B 1 32 ? 6.534 58.058 13.669 1.00 45.59 32 SER B O 1
ATOM 3145 N N . SER B 1 33 ? 8.305 59.355 14.146 1.00 45.72 33 SER B N 1
ATOM 3146 C CA . SER B 1 33 ? 9.020 59.045 12.915 1.00 46.16 33 SER B CA 1
ATOM 3147 C C . SER B 1 33 ? 10.009 57.906 13.092 1.00 45.99 33 SER B C 1
ATOM 3148 O O . SER B 1 33 ? 10.378 57.563 14.215 1.00 47.16 33 SER B O 1
ATOM 3151 N N . ILE B 1 34 ? 10.424 57.311 11.980 1.00 44.65 34 ILE B N 1
ATOM 3152 C CA . ILE B 1 34 ? 11.399 56.231 12.015 1.00 44.29 34 ILE B CA 1
ATOM 3153 C C . ILE B 1 34 ? 12.645 56.744 11.331 1.00 45.56 34 ILE B C 1
ATOM 3154 O O . ILE B 1 34 ? 12.569 57.397 10.295 1.00 46.06 34 ILE B O 1
ATOM 3159 N N . LYS B 1 35 ? 13.800 56.464 11.913 1.00 46.67 35 LYS B N 1
ATOM 3160 C CA . LYS B 1 35 ? 15.035 56.928 11.317 1.00 47.95 35 LYS B CA 1
ATOM 3161 C C . LYS B 1 35 ? 15.562 55.890 10.337 1.00 47.77 35 LYS B C 1
ATOM 3162 O O . LYS B 1 35 ? 15.648 54.707 10.658 1.00 48.46 35 LYS B O 1
ATOM 3168 N N . ILE B 1 36 ? 15.900 56.341 9.137 1.00 48.08 36 ILE B N 1
ATOM 3169 C CA . ILE B 1 36 ? 16.437 55.457 8.114 1.00 47.91 36 ILE B CA 1
ATOM 3170 C C . ILE B 1 36 ? 17.832 55.947 7.773 1.00 49.21 36 ILE B C 1
ATOM 3171 O O . ILE B 1 36 ? 17.998 57.047 7.245 1.00 50.19 36 ILE B O 1
ATOM 3176 N N . GLU B 1 37 ? 18.834 55.140 8.090 1.00 49.89 37 GLU B N 1
ATOM 3177 C CA . GLU B 1 37 ? 20.206 55.512 7.796 1.00 51.79 37 GLU B CA 1
ATOM 3178 C C . GLU B 1 37 ? 20.801 54.454 6.896 1.00 53.02 37 GLU B C 1
ATOM 3179 O O . GLU B 1 37 ? 20.533 53.263 7.063 1.00 51.18 37 GLU B O 1
ATOM 3185 N N . VAL B 1 38 ? 21.598 54.889 5.932 1.00 54.98 38 VAL B N 1
ATOM 3186 C CA . VAL B 1 38 ? 22.222 53.951 5.022 1.00 57.67 38 VAL B CA 1
ATOM 3187 C C . VAL B 1 38 ? 23.661 54.315 4.722 1.00 59.07 38 VAL B C 1
ATOM 3188 O O . VAL B 1 38 ? 23.977 55.455 4.375 1.00 59.36 38 VAL B O 1
ATOM 3192 N N . THR B 1 39 ? 24.532 53.332 4.898 1.00 60.20 39 THR B N 1
ATOM 3193 C CA . THR B 1 39 ? 25.945 53.480 4.614 1.00 61.95 39 THR B CA 1
ATOM 3194 C C . THR B 1 39 ? 26.201 52.362 3.621 1.00 62.44 39 THR B C 1
ATOM 3195 O O . THR B 1 39 ? 25.261 51.687 3.199 1.00 62.59 39 THR B O 1
ATOM 3199 N N . SER B 1 40 ? 27.457 52.149 3.257 1.00 62.97 40 SER B N 1
ATOM 3200 C CA . SER B 1 40 ? 27.798 51.119 2.279 1.00 62.69 40 SER B CA 1
ATOM 3201 C C . SER B 1 40 ? 27.492 49.662 2.645 1.00 61.31 40 SER B C 1
ATOM 3202 O O . SER B 1 40 ? 27.381 48.820 1.757 1.00 61.69 40 SER B O 1
ATOM 3205 N N . THR B 1 41 ? 27.344 49.359 3.931 1.00 60.25 41 THR B N 1
ATOM 3206 C CA . THR B 1 41 ? 27.101 47.975 4.342 1.00 58.93 41 THR B CA 1
ATOM 3207 C C . THR B 1 41 ? 25.653 47.536 4.569 1.00 57.67 41 THR B C 1
ATOM 3208 O O . THR B 1 41 ? 25.365 46.336 4.576 1.00 57.84 41 THR B O 1
ATOM 3212 N N . GLY B 1 42 ? 24.743 48.485 4.762 1.00 56.19 42 GLY B N 1
ATOM 3213 C CA . GLY B 1 42 ? 23.357 48.106 4.977 1.00 53.97 42 GLY B CA 1
ATOM 3214 C C . GLY B 1 42 ? 22.426 49.233 5.382 1.00 52.26 42 GLY B C 1
ATOM 3215 O O . GLY B 1 42 ? 22.814 50.399 5.420 1.00 53.13 42 GLY B O 1
ATOM 3216 N N . VAL B 1 43 ? 21.185 48.878 5.688 1.00 50.28 43 VAL B N 1
ATOM 3217 C CA . VAL B 1 43 ? 20.183 49.854 6.091 1.00 48.26 43 VAL B CA 1
ATOM 3218 C C . VAL B 1 43 ? 19.891 49.702 7.581 1.00 47.13 43 VAL B C 1
ATOM 3219 O O . VAL B 1 43 ? 19.621 48.603 8.065 1.00 46.13 43 VAL B O 1
ATOM 3223 N N . THR B 1 44 ? 19.949 50.812 8.307 1.00 45.08 44 THR B N 1
ATOM 3224 C CA . THR B 1 44 ? 19.696 50.785 9.737 1.00 43.51 44 THR B CA 1
ATOM 3225 C C . THR B 1 44 ? 18.448 51.585 10.071 1.00 42.18 44 THR B C 1
ATOM 3226 O O . THR B 1 44 ? 18.340 52.769 9.747 1.00 41.90 44 THR B O 1
ATOM 3230 N N . LEU B 1 45 ? 17.499 50.921 10.718 1.00 39.01 45 LEU B N 1
ATOM 3231 C CA . LEU B 1 45 ? 16.251 51.554 11.102 1.00 36.91 45 LEU B CA 1
ATOM 3232 C C . LEU B 1 45 ? 16.284 51.884 12.595 1.00 35.62 45 LEU B C 1
ATOM 3233 O O . LEU B 1 45 ? 16.875 51.153 13.384 1.00 35.00 45 LEU B O 1
ATOM 3238 N N . THR B 1 46 ? 15.673 52.997 12.980 1.00 33.97 46 THR B N 1
ATOM 3239 C CA . THR B 1 46 ? 15.640 53.357 14.387 1.00 34.58 46 THR B CA 1
ATOM 3240 C C . THR B 1 46 ? 14.319 53.984 14.796 1.00 34.81 46 THR B C 1
ATOM 3241 O O . THR B 1 46 ? 13.840 54.942 14.178 1.00 35.19 46 THR B O 1
ATOM 3245 N N . GLY B 1 47 ? 13.735 53.426 15.849 1.00 34.59 47 GLY B N 1
ATOM 3246 C CA . GLY B 1 47 ? 12.484 53.928 16.371 1.00 35.92 47 GLY B CA 1
ATOM 3247 C C . GLY B 1 47 ? 12.642 54.101 17.865 1.00 36.57 47 GLY B C 1
ATOM 3248 O O . GLY B 1 47 ? 13.531 53.503 18.467 1.00 35.96 47 GLY B O 1
ATOM 3249 N N . SER B 1 48 ? 11.798 54.925 18.471 1.00 38.46 48 SER B N 1
ATOM 3250 C CA . SER B 1 48 ? 11.884 55.146 19.909 1.00 39.00 48 SER B CA 1
ATOM 3251 C C . SER B 1 48 ? 10.671 55.874 20.457 1.00 39.24 48 SER B C 1
ATOM 3252 O O . SER B 1 48 ? 9.975 56.589 19.730 1.00 37.24 48 SER B O 1
ATOM 3255 N N . ASN B 1 49 ? 10.426 55.685 21.751 1.00 39.05 49 ASN B N 1
ATOM 3256 C CA . ASN B 1 49 ? 9.294 56.311 22.411 1.00 39.09 49 ASN B CA 1
ATOM 3257 C C . ASN B 1 49 ? 9.743 56.943 23.720 1.00 39.04 49 ASN B C 1
ATOM 3258 O O . ASN B 1 49 ? 8.914 57.356 24.533 1.00 39.42 49 ASN B O 1
ATOM 3263 N N . GLY B 1 50 ? 11.053 57.009 23.928 1.00 38.27 50 GLY B N 1
ATOM 3264 C CA . GLY B 1 50 ? 11.565 57.611 25.143 1.00 38.54 50 GLY B CA 1
ATOM 3265 C C . GLY B 1 50 ? 11.775 56.636 26.283 1.00 40.08 50 GLY B C 1
ATOM 3266 O O . GLY B 1 50 ? 12.404 56.979 27.282 1.00 40.96 50 GLY B O 1
ATOM 3267 N N . GLN B 1 51 ? 11.240 55.426 26.149 1.00 39.56 51 GLN B N 1
ATOM 3268 C CA . GLN B 1 51 ? 11.401 54.407 27.178 1.00 38.75 51 GLN B CA 1
ATOM 3269 C C . GLN B 1 51 ? 12.275 53.296 26.617 1.00 38.63 51 GLN B C 1
ATOM 3270 O O . GLN B 1 51 ? 13.111 52.736 27.317 1.00 37.42 51 GLN B O 1
ATOM 3276 N N . ILE B 1 52 ? 12.076 52.981 25.343 1.00 37.57 52 ILE B N 1
ATOM 3277 C CA . ILE B 1 52 ? 12.867 51.950 24.682 1.00 37.74 52 ILE B CA 1
ATOM 3278 C C . ILE B 1 52 ? 13.255 52.460 23.305 1.00 36.49 52 ILE B C 1
ATOM 3279 O O . ILE B 1 52 ? 12.582 53.316 22.747 1.00 36.62 52 ILE B O 1
ATOM 3284 N N . SER B 1 53 ? 14.346 51.937 22.767 1.00 36.18 53 SER B N 1
ATOM 3285 C CA . SER B 1 53 ? 14.809 52.335 21.448 1.00 37.20 53 SER B CA 1
ATOM 3286 C C . SER B 1 53 ? 15.326 51.112 20.707 1.00 37.15 53 SER B C 1
ATOM 3287 O O . SER B 1 53 ? 16.068 50.303 21.266 1.00 37.57 53 SER B O 1
ATOM 3290 N N . ILE B 1 54 ? 14.928 50.974 19.451 1.00 35.96 54 ILE B N 1
ATOM 3291 C CA . ILE B 1 54 ? 15.381 49.850 18.655 1.00 36.21 54 ILE B CA 1
ATOM 3292 C C . ILE B 1 54 ? 16.163 50.319 17.443 1.00 38.53 54 ILE B C 1
ATOM 3293 O O . ILE B 1 54 ? 15.743 51.223 16.710 1.00 40.47 54 ILE B O 1
ATOM 3298 N N . GLU B 1 55 ? 17.315 49.697 17.257 1.00 39.99 55 GLU B N 1
ATOM 3299 C CA . GLU B 1 55 ? 18.201 49.991 16.152 1.00 44.04 55 GLU B CA 1
ATOM 3300 C C . GLU B 1 55 ? 18.342 48.649 15.444 1.00 44.49 55 GLU B C 1
ATOM 3301 O O . GLU B 1 55 ? 18.988 47.733 15.951 1.00 45.26 55 GLU B O 1
ATOM 3307 N N . ASN B 1 56 ? 17.712 48.526 14.284 1.00 44.75 56 ASN B N 1
ATOM 3308 C CA . ASN B 1 56 ? 17.745 47.278 13.543 1.00 45.10 56 ASN B CA 1
ATOM 3309 C C . ASN B 1 56 ? 18.510 47.434 12.234 1.00 45.41 56 ASN B C 1
ATOM 3310 O O . ASN B 1 56 ? 18.178 48.279 11.403 1.00 45.35 56 ASN B O 1
ATOM 3315 N N . THR B 1 57 ? 19.533 46.604 12.058 1.00 47.23 57 THR B N 1
ATOM 3316 C CA . THR B 1 57 ? 20.382 46.665 10.873 1.00 48.53 57 THR B CA 1
ATOM 3317 C C . THR B 1 57 ? 20.143 45.590 9.832 1.00 49.40 57 THR B C 1
ATOM 3318 O O . THR B 1 57 ? 20.219 44.398 10.127 1.00 49.71 57 THR B O 1
ATOM 3322 N N . ILE B 1 58 ? 19.860 46.027 8.609 1.00 50.50 58 ILE B N 1
ATOM 3323 C CA . ILE B 1 58 ? 19.640 45.118 7.491 1.00 52.17 58 ILE B CA 1
ATOM 3324 C C . ILE B 1 58 ? 20.935 45.093 6.696 1.00 52.90 58 ILE B C 1
ATOM 3325 O O . ILE B 1 58 ? 21.310 46.085 6.069 1.00 52.62 58 ILE B O 1
ATOM 3330 N N . PRO B 1 59 ? 21.643 43.958 6.722 1.00 53.63 59 PRO B N 1
ATOM 3331 C CA . PRO B 1 59 ? 22.912 43.793 6.008 1.00 55.20 59 PRO B CA 1
ATOM 3332 C C . PRO B 1 59 ? 22.743 43.546 4.510 1.00 56.27 59 PRO B C 1
ATOM 3333 O O . PRO B 1 59 ? 21.869 42.787 4.092 1.00 56.81 59 PRO B O 1
ATOM 3337 N N . VAL B 1 60 ? 23.583 44.194 3.708 1.00 57.15 60 VAL B N 1
ATOM 3338 C CA . VAL B 1 60 ? 23.531 44.033 2.258 1.00 57.40 60 VAL B CA 1
ATOM 3339 C C . VAL B 1 60 ? 23.795 42.584 1.857 1.00 57.01 60 VAL B C 1
ATOM 3340 O O . VAL B 1 60 ? 24.527 41.866 2.537 1.00 56.53 60 VAL B O 1
ATOM 3344 N N . GLY B 1 66 ? 18.708 40.655 -2.008 1.00 63.14 66 GLY B N 1
ATOM 3345 C CA . GLY B 1 66 ? 17.688 41.141 -1.097 1.00 63.03 66 GLY B CA 1
ATOM 3346 C C . GLY B 1 66 ? 17.853 42.622 -0.825 1.00 63.26 66 GLY B C 1
ATOM 3347 O O . GLY B 1 66 ? 16.889 43.316 -0.500 1.00 63.07 66 GLY B O 1
ATOM 3348 N N . LEU B 1 67 ? 19.083 43.107 -0.959 1.00 62.36 67 LEU B N 1
ATOM 3349 C CA . LEU B 1 67 ? 19.375 44.514 -0.728 1.00 62.45 67 LEU B CA 1
ATOM 3350 C C . LEU B 1 67 ? 20.673 44.952 -1.400 1.00 62.84 67 LEU B C 1
ATOM 3351 O O . LEU B 1 67 ? 21.731 44.352 -1.199 1.00 63.19 67 LEU B O 1
ATOM 3356 N N . LEU B 1 68 ? 20.575 46.001 -2.207 1.00 62.94 68 LEU B N 1
ATOM 3357 C CA . LEU B 1 68 ? 21.730 46.561 -2.894 1.00 62.76 68 LEU B CA 1
ATOM 3358 C C . LEU B 1 68 ? 21.647 48.067 -2.706 1.00 62.22 68 LEU B C 1
ATOM 3359 O O . LEU B 1 68 ? 20.612 48.681 -2.977 1.00 60.93 68 LEU B O 1
ATOM 3364 N N . ILE B 1 69 ? 22.737 48.657 -2.229 1.00 62.36 69 ILE B N 1
ATOM 3365 C CA . ILE B 1 69 ? 22.777 50.090 -1.979 1.00 61.92 69 ILE B CA 1
ATOM 3366 C C . ILE B 1 69 ? 23.566 50.862 -3.031 1.00 61.35 69 ILE B C 1
ATOM 3367 O O . ILE B 1 69 ? 24.645 50.445 -3.454 1.00 60.14 69 ILE B O 1
ATOM 3372 N N . THR B 1 70 ? 23.013 51.997 -3.441 1.00 61.27 70 THR B N 1
ATOM 3373 C CA . THR B 1 70 ? 23.640 52.840 -4.447 1.00 62.11 70 THR B CA 1
ATOM 3374 C C . THR B 1 70 ? 24.352 54.038 -3.827 1.00 61.40 70 THR B C 1
ATOM 3375 O O . THR B 1 70 ? 25.510 54.306 -4.139 1.00 62.21 70 THR B O 1
ATOM 3379 N N . SER B 1 71 ? 23.669 54.757 -2.945 1.00 60.38 71 SER B N 1
ATOM 3380 C CA . SER B 1 71 ? 24.271 55.922 -2.313 1.00 59.82 71 SER B CA 1
ATOM 3381 C C . SER B 1 71 ? 23.824 56.097 -0.867 1.00 59.11 71 SER B C 1
ATOM 3382 O O . SER B 1 71 ? 22.637 55.984 -0.551 1.00 58.18 71 SER B O 1
ATOM 3385 N N . PRO B 1 72 ? 24.774 56.394 0.029 1.00 58.50 72 PRO B N 1
ATOM 3386 C CA . PRO B 1 72 ? 24.530 56.596 1.460 1.00 57.81 72 PRO B CA 1
ATOM 3387 C C . PRO B 1 72 ? 23.619 57.788 1.751 1.00 57.26 72 PRO B C 1
ATOM 3388 O O . PRO B 1 72 ? 23.416 58.654 0.895 1.00 57.54 72 PRO B O 1
ATOM 3392 N N . GLY B 1 73 ? 23.072 57.829 2.963 1.00 56.51 73 GLY B N 1
ATOM 3393 C CA . GLY B 1 73 ? 22.195 58.925 3.333 1.00 54.19 73 GLY B CA 1
ATOM 3394 C C . GLY B 1 73 ? 21.390 58.653 4.588 1.00 51.94 73 GLY B C 1
ATOM 3395 O O . GLY B 1 73 ? 21.442 57.559 5.139 1.00 50.80 73 GLY B O 1
ATOM 3396 N N . ALA B 1 74 ? 20.640 59.653 5.037 1.00 49.68 74 ALA B N 1
ATOM 3397 C CA . ALA B 1 74 ? 19.823 59.516 6.234 1.00 49.46 74 ALA B CA 1
ATOM 3398 C C . ALA B 1 74 ? 18.577 60.396 6.154 1.00 48.90 74 ALA B C 1
ATOM 3399 O O . ALA B 1 74 ? 18.641 61.524 5.667 1.00 48.89 74 ALA B O 1
ATOM 3401 N N . ILE B 1 75 ? 17.446 59.874 6.628 1.00 48.55 75 ILE B N 1
ATOM 3402 C CA . ILE B 1 75 ? 16.190 60.623 6.613 1.00 48.02 75 ILE B CA 1
ATOM 3403 C C . ILE B 1 75 ? 15.172 60.076 7.625 1.00 47.07 75 ILE B C 1
ATOM 3404 O O . ILE B 1 75 ? 15.244 58.911 8.022 1.00 47.24 75 ILE B O 1
ATOM 3409 N N . LEU B 1 76 ? 14.239 60.929 8.048 1.00 45.29 76 LEU B N 1
ATOM 3410 C CA . LEU B 1 76 ? 13.200 60.538 9.000 1.00 45.72 76 LEU B CA 1
ATOM 3411 C C . LEU B 1 76 ? 11.825 60.546 8.322 1.00 45.65 76 LEU B C 1
ATOM 3412 O O . LEU B 1 76 ? 11.479 61.493 7.623 1.00 45.71 76 LEU B O 1
ATOM 3417 N N . LEU B 1 77 ? 11.038 59.497 8.543 1.00 44.47 77 LEU B N 1
ATOM 3418 C CA . LEU B 1 77 ? 9.711 59.401 7.943 1.00 43.39 77 LEU B CA 1
ATOM 3419 C C . LEU B 1 77 ? 8.676 58.941 8.959 1.00 43.65 77 LEU B C 1
ATOM 3420 O O . LEU B 1 77 ? 8.983 58.150 9.854 1.00 41.67 77 LEU B O 1
ATOM 3425 N N . GLU B 1 78 ? 7.449 59.440 8.831 1.00 44.67 78 GLU B N 1
ATOM 3426 C CA . GLU B 1 78 ? 6.392 59.030 9.742 1.00 44.63 78 GLU B CA 1
ATOM 3427 C C . GLU B 1 78 ? 6.325 57.509 9.664 1.00 45.90 78 GLU B C 1
ATOM 3428 O O . GLU B 1 78 ? 6.028 56.944 8.610 1.00 44.38 78 GLU B O 1
ATOM 3434 N N . ALA B 1 79 ? 6.626 56.863 10.788 1.00 45.44 79 ALA B N 1
ATOM 3435 C CA . ALA B 1 79 ? 6.649 55.408 10.904 1.00 45.09 79 ALA B CA 1
ATOM 3436 C C . ALA B 1 79 ? 5.442 54.669 10.319 1.00 45.00 79 ALA B C 1
ATOM 3437 O O . ALA B 1 79 ? 5.513 54.127 9.216 1.00 43.02 79 ALA B O 1
ATOM 3439 N N . SER B 1 80 ? 4.345 54.634 11.069 1.00 46.62 80 SER B N 1
ATOM 3440 C CA . SER B 1 80 ? 3.130 53.944 10.630 1.00 49.01 80 SER B CA 1
ATOM 3441 C C . SER B 1 80 ? 2.805 54.199 9.164 1.00 49.89 80 SER B C 1
ATOM 3442 O O . SER B 1 80 ? 2.626 53.262 8.384 1.00 49.57 80 SER B O 1
ATOM 3445 N N . PHE B 1 81 ? 2.735 55.476 8.803 1.00 50.55 81 PHE B N 1
ATOM 3446 C CA . PHE B 1 81 ? 2.432 55.892 7.441 1.00 50.48 81 PHE B CA 1
ATOM 3447 C C . PHE B 1 81 ? 3.342 55.214 6.417 1.00 49.42 81 PHE B C 1
ATOM 3448 O O . PHE B 1 81 ? 2.865 54.622 5.447 1.00 49.46 81 PHE B O 1
ATOM 3456 N N . PHE B 1 82 ? 4.649 55.303 6.643 1.00 47.67 82 PHE B N 1
ATOM 3457 C CA . PHE B 1 82 ? 5.640 54.705 5.751 1.00 46.06 82 PHE B CA 1
ATOM 3458 C C . PHE B 1 82 ? 5.529 53.187 5.717 1.00 46.20 82 PHE B C 1
ATOM 3459 O O . PHE B 1 82 ? 5.640 52.562 4.659 1.00 46.25 82 PHE B O 1
ATOM 3467 N N . ILE B 1 83 ? 5.326 52.590 6.884 1.00 45.39 83 ILE B N 1
ATOM 3468 C CA . ILE B 1 83 ? 5.214 51.146 6.961 1.00 45.34 83 ILE B CA 1
ATOM 3469 C C . ILE B 1 83 ? 3.987 50.682 6.189 1.00 43.97 83 ILE B C 1
ATOM 3470 O O . ILE B 1 83 ? 4.053 49.695 5.466 1.00 43.66 83 ILE B O 1
ATOM 3475 N N . ASN B 1 84 ? 2.872 51.393 6.329 1.00 44.02 84 ASN B N 1
ATOM 3476 C CA . ASN B 1 84 ? 1.669 51.023 5.592 1.00 45.17 84 ASN B CA 1
ATOM 3477 C C . ASN B 1 84 ? 1.994 51.059 4.097 1.00 45.80 84 ASN B C 1
ATOM 3478 O O . ASN B 1 84 ? 1.758 50.093 3.373 1.00 45.83 84 ASN B O 1
ATOM 3483 N N . ILE B 1 85 ? 2.545 52.184 3.649 1.00 45.62 85 ILE B N 1
ATOM 3484 C CA . ILE B 1 85 ? 2.903 52.358 2.248 1.00 45.96 85 ILE B CA 1
ATOM 3485 C C . ILE B 1 85 ? 3.730 51.207 1.699 1.00 45.07 85 ILE B C 1
ATOM 3486 O O . ILE B 1 85 ? 3.377 50.618 0.681 1.00 45.00 85 ILE B O 1
ATOM 3491 N N . ILE B 1 86 ? 4.832 50.884 2.366 1.00 44.93 86 ILE B N 1
ATOM 3492 C CA . ILE B 1 86 ? 5.699 49.803 1.911 1.00 45.31 86 ILE B CA 1
ATOM 3493 C C . ILE B 1 86 ? 4.943 48.484 1.779 1.00 47.84 86 ILE B C 1
ATOM 3494 O O . ILE B 1 86 ? 5.112 47.753 0.798 1.00 47.14 86 ILE B O 1
ATOM 3499 N N . SER B 1 87 ? 4.097 48.184 2.761 1.00 48.90 87 SER B N 1
ATOM 3500 C CA . SER B 1 87 ? 3.328 46.948 2.740 1.00 50.67 87 SER B CA 1
ATOM 3501 C C . SER B 1 87 ? 2.393 46.852 1.535 1.00 51.57 87 SER B C 1
ATOM 3502 O O . SER B 1 87 ? 2.138 45.763 1.030 1.00 52.08 87 SER B O 1
ATOM 3505 N N . SER B 1 88 ? 1.893 47.995 1.072 1.00 53.13 88 SER B N 1
ATOM 3506 C CA . SER B 1 88 ? 0.969 48.019 -0.059 1.00 53.85 88 SER B CA 1
ATOM 3507 C C . SER B 1 88 ? 1.646 48.105 -1.419 1.00 54.96 88 SER B C 1
ATOM 3508 O O . SER B 1 88 ? 0.966 48.217 -2.432 1.00 54.99 88 SER B O 1
ATOM 3511 N N . LEU B 1 89 ? 2.974 48.057 -1.449 1.00 56.20 89 LEU B N 1
ATOM 3512 C CA . LEU B 1 89 ? 3.689 48.145 -2.716 1.00 57.43 89 LEU B CA 1
ATOM 3513 C C . LEU B 1 89 ? 3.567 46.877 -3.552 1.00 58.92 89 LEU B C 1
ATOM 3514 O O . LEU B 1 89 ? 3.707 45.763 -3.047 1.00 59.52 89 LEU B O 1
ATOM 3519 N N . PRO B 1 90 ? 3.301 47.049 -4.857 1.00 59.65 90 PRO B N 1
ATOM 3520 C CA . PRO B 1 90 ? 3.113 46.070 -5.935 1.00 60.35 90 PRO B CA 1
ATOM 3521 C C . PRO B 1 90 ? 4.050 44.866 -6.022 1.00 60.59 90 PRO B C 1
ATOM 3522 O O . PRO B 1 90 ? 3.711 43.772 -5.579 1.00 60.04 90 PRO B O 1
ATOM 3526 N N . ASP B 1 91 ? 5.218 45.073 -6.619 1.00 61.90 91 ASP B N 1
ATOM 3527 C CA . ASP B 1 91 ? 6.187 44.001 -6.813 1.00 62.23 91 ASP B CA 1
ATOM 3528 C C . ASP B 1 91 ? 7.016 43.681 -5.575 1.00 62.38 91 ASP B C 1
ATOM 3529 O O . ASP B 1 91 ? 7.056 44.454 -4.620 1.00 62.44 91 ASP B O 1
ATOM 3534 N N . ILE B 1 92 ? 7.683 42.532 -5.611 1.00 61.85 92 ILE B N 1
ATOM 3535 C CA . ILE B 1 92 ? 8.523 42.081 -4.512 1.00 61.76 92 ILE B CA 1
ATOM 3536 C C . ILE B 1 92 ? 9.664 43.051 -4.241 1.00 61.63 92 ILE B C 1
ATOM 3537 O O . ILE B 1 92 ? 10.082 43.222 -3.097 1.00 61.82 92 ILE B O 1
ATOM 3542 N N . SER B 1 93 ? 10.173 43.682 -5.294 1.00 60.88 93 SER B N 1
ATOM 3543 C CA . SER B 1 93 ? 11.273 44.625 -5.146 1.00 61.10 93 SER B CA 1
ATOM 3544 C C . SER B 1 93 ? 10.788 46.058 -5.010 1.00 60.27 93 SER B C 1
ATOM 3545 O O . SER B 1 93 ? 9.731 46.424 -5.520 1.00 60.49 93 SER B O 1
ATOM 3548 N N . ILE B 1 94 ? 11.574 46.870 -4.314 1.00 59.04 94 ILE B N 1
ATOM 3549 C CA . ILE B 1 94 ? 11.227 48.262 -4.099 1.00 58.86 94 ILE B CA 1
ATOM 3550 C C . ILE B 1 94 ? 12.463 49.132 -4.237 1.00 59.16 94 ILE B C 1
ATOM 3551 O O . ILE B 1 94 ? 13.532 48.788 -3.736 1.00 60.40 94 ILE B O 1
ATOM 3556 N N . ASN B 1 95 ? 12.321 50.261 -4.917 1.00 58.36 95 ASN B N 1
ATOM 3557 C CA . ASN B 1 95 ? 13.449 51.156 -5.084 1.00 57.97 95 ASN B CA 1
ATOM 3558 C C . ASN B 1 95 ? 13.255 52.420 -4.268 1.00 57.45 95 ASN B C 1
ATOM 3559 O O . ASN B 1 95 ? 12.278 53.149 -4.446 1.00 57.39 95 ASN B O 1
ATOM 3564 N N . VAL B 1 96 ? 14.194 52.669 -3.364 1.00 56.90 96 VAL B N 1
ATOM 3565 C CA . VAL B 1 96 ? 14.145 53.845 -2.511 1.00 56.95 96 VAL B CA 1
ATOM 3566 C C . VAL B 1 96 ? 15.172 54.859 -3.004 1.00 56.84 96 VAL B C 1
ATOM 3567 O O . VAL B 1 96 ? 16.368 54.569 -3.061 1.00 56.28 96 VAL B O 1
ATOM 3571 N N . LYS B 1 97 ? 14.696 56.046 -3.363 1.00 56.96 97 LYS B N 1
ATOM 3572 C CA . LYS B 1 97 ? 15.561 57.103 -3.863 1.00 56.87 97 LYS B CA 1
ATOM 3573 C C . LYS B 1 97 ? 15.139 58.462 -3.311 1.00 56.10 97 LYS B C 1
ATOM 3574 O O . LYS B 1 97 ? 14.022 58.917 -3.547 1.00 55.66 97 LYS B O 1
ATOM 3580 N N . GLU B 1 98 ? 16.042 59.104 -2.578 1.00 55.04 98 GLU B N 1
ATOM 3581 C CA . GLU B 1 98 ? 15.773 60.414 -1.995 1.00 55.34 98 GLU B CA 1
ATOM 3582 C C . GLU B 1 98 ? 16.019 61.532 -3.007 1.00 55.60 98 GLU B C 1
ATOM 3583 O O . GLU B 1 98 ? 16.944 61.452 -3.814 1.00 54.62 98 GLU B O 1
ATOM 3589 N N . ILE B 1 99 ? 15.184 62.567 -2.960 1.00 57.00 99 ILE B N 1
ATOM 3590 C CA . ILE B 1 99 ? 15.326 63.722 -3.847 1.00 58.67 99 ILE B CA 1
ATOM 3591 C C . ILE B 1 99 ? 15.334 64.999 -3.003 1.00 59.69 99 ILE B C 1
ATOM 3592 O O . ILE B 1 99 ? 15.200 64.949 -1.779 1.00 60.62 99 ILE B O 1
ATOM 3597 N N . GLU B 1 100 ? 15.481 66.141 -3.664 1.00 60.76 100 GLU B N 1
ATOM 3598 C CA . GLU B 1 100 ? 15.533 67.432 -2.984 1.00 61.98 100 GLU B CA 1
ATOM 3599 C C . GLU B 1 100 ? 14.435 67.657 -1.944 1.00 61.71 100 GLU B C 1
ATOM 3600 O O . GLU B 1 100 ? 13.301 67.199 -2.104 1.00 60.99 100 GLU B O 1
ATOM 3606 N N . GLN B 1 101 ? 14.795 68.376 -0.881 1.00 61.52 101 GLN B N 1
ATOM 3607 C CA . GLN B 1 101 ? 13.873 68.711 0.201 1.00 61.28 101 GLN B CA 1
ATOM 3608 C C . GLN B 1 101 ? 13.439 67.488 1.005 1.00 61.11 101 GLN B C 1
ATOM 3609 O O . GLN B 1 101 ? 12.282 67.377 1.418 1.00 60.63 101 GLN B O 1
ATOM 3615 N N . HIS B 1 102 ? 14.386 66.579 1.224 1.00 60.67 102 HIS B N 1
ATOM 3616 C CA . HIS B 1 102 ? 14.150 65.351 1.981 1.00 60.80 102 HIS B CA 1
ATOM 3617 C C . HIS B 1 102 ? 12.875 64.612 1.586 1.00 60.26 102 HIS B C 1
ATOM 3618 O O . HIS B 1 102 ? 12.003 64.363 2.421 1.00 59.17 102 HIS B O 1
ATOM 3625 N N . GLN B 1 103 ? 12.773 64.267 0.307 1.00 60.34 103 GLN B N 1
ATOM 3626 C CA . GLN B 1 103 ? 11.621 63.536 -0.204 1.00 59.33 103 GLN B CA 1
ATOM 3627 C C . GLN B 1 103 ? 12.105 62.185 -0.701 1.00 58.17 103 GLN B C 1
ATOM 3628 O O . GLN B 1 103 ? 13.144 62.090 -1.352 1.00 56.79 103 GLN B O 1
ATOM 3634 N N . VAL B 1 104 ? 11.354 61.136 -0.389 1.00 57.88 104 VAL B N 1
ATOM 3635 C CA . VAL B 1 104 ? 11.733 59.801 -0.821 1.00 57.09 104 VAL B CA 1
ATOM 3636 C C . VAL B 1 104 ? 10.795 59.309 -1.914 1.00 56.50 104 VAL B C 1
ATOM 3637 O O . VAL B 1 104 ? 9.573 59.438 -1.806 1.00 56.30 104 VAL B O 1
ATOM 3641 N N . VAL B 1 105 ? 11.379 58.753 -2.968 1.00 55.63 105 VAL B N 1
ATOM 3642 C CA . VAL B 1 105 ? 10.605 58.229 -4.083 1.00 55.39 105 VAL B CA 1
ATOM 3643 C C . VAL B 1 105 ? 10.691 56.714 -4.083 1.00 54.58 105 VAL B C 1
ATOM 3644 O O . VAL B 1 105 ? 11.718 56.136 -4.431 1.00 54.32 105 VAL B O 1
ATOM 3648 N N . LEU B 1 106 ? 9.602 56.075 -3.678 1.00 55.28 106 LEU B N 1
ATOM 3649 C CA . LEU B 1 106 ? 9.546 54.621 -3.632 1.00 55.15 106 LEU B CA 1
ATOM 3650 C C . LEU B 1 106 ? 8.955 54.138 -4.943 1.00 55.28 106 LEU B C 1
ATOM 3651 O O . LEU B 1 106 ? 7.945 54.670 -5.405 1.00 55.51 106 LEU B O 1
ATOM 3656 N N . THR B 1 107 ? 9.583 53.137 -5.547 1.00 54.41 107 THR B N 1
ATOM 3657 C CA . THR B 1 107 ? 9.091 52.611 -6.809 1.00 54.12 107 THR B CA 1
ATOM 3658 C C . THR B 1 107 ? 9.081 51.091 -6.843 1.00 53.38 107 THR B C 1
ATOM 3659 O O . THR B 1 107 ? 10.121 50.449 -6.707 1.00 54.50 107 THR B O 1
ATOM 3663 N N . SER B 1 108 ? 7.894 50.526 -7.022 1.00 52.38 108 SER B N 1
ATOM 3664 C CA . SER B 1 108 ? 7.724 49.080 -7.101 1.00 52.18 108 SER B CA 1
ATOM 3665 C C . SER B 1 108 ? 6.637 48.806 -8.130 1.00 51.43 108 SER B C 1
ATOM 3666 O O . SER B 1 108 ? 5.595 49.457 -8.128 1.00 48.80 108 SER B O 1
ATOM 3669 N N . GLY B 1 109 ? 6.881 47.844 -9.008 1.00 53.07 109 GLY B N 1
ATOM 3670 C CA . GLY B 1 109 ? 5.903 47.539 -10.034 1.00 54.11 109 GLY B CA 1
ATOM 3671 C C . GLY B 1 109 ? 5.699 48.759 -10.912 1.00 54.20 109 GLY B C 1
ATOM 3672 O O . GLY B 1 109 ? 6.671 49.365 -11.371 1.00 54.01 109 GLY B O 1
ATOM 3673 N N . LYS B 1 110 ? 4.443 49.130 -11.132 1.00 54.41 110 LYS B N 1
ATOM 3674 C CA . LYS B 1 110 ? 4.107 50.284 -11.965 1.00 55.87 110 LYS B CA 1
ATOM 3675 C C . LYS B 1 110 ? 3.684 51.440 -11.072 1.00 56.32 110 LYS B C 1
ATOM 3676 O O . LYS B 1 110 ? 3.161 52.452 -11.545 1.00 57.28 110 LYS B O 1
ATOM 3682 N N . SER B 1 111 ? 3.913 51.282 -9.775 1.00 56.07 111 SER B N 1
ATOM 3683 C CA . SER B 1 111 ? 3.532 52.295 -8.805 1.00 55.76 111 SER B CA 1
ATOM 3684 C C . SER B 1 111 ? 4.717 53.121 -8.310 1.00 54.92 111 SER B C 1
ATOM 3685 O O . SER B 1 111 ? 5.780 52.585 -8.001 1.00 54.27 111 SER B O 1
ATOM 3688 N N . GLU B 1 112 ? 4.525 54.434 -8.251 1.00 54.07 112 GLU B N 1
ATOM 3689 C CA . GLU B 1 112 ? 5.561 55.335 -7.769 1.00 53.63 112 GLU B CA 1
ATOM 3690 C C . GLU B 1 112 ? 4.921 56.266 -6.753 1.00 53.17 112 GLU B C 1
ATOM 3691 O O . GLU B 1 112 ? 3.930 56.933 -7.048 1.00 52.30 112 GLU B O 1
ATOM 3697 N N . ILE B 1 113 ? 5.482 56.296 -5.550 1.00 53.00 113 ILE B N 1
ATOM 3698 C CA . ILE B 1 113 ? 4.960 57.147 -4.491 1.00 52.24 113 ILE B CA 1
ATOM 3699 C C . ILE B 1 113 ? 6.071 57.957 -3.831 1.00 51.68 113 ILE B C 1
ATOM 3700 O O . ILE B 1 113 ? 7.134 57.434 -3.494 1.00 51.45 113 ILE B O 1
ATOM 3705 N N . THR B 1 114 ? 5.819 59.247 -3.659 1.00 51.11 114 THR B N 1
ATOM 3706 C CA . THR B 1 114 ? 6.797 60.124 -3.045 1.00 51.00 114 THR B CA 1
ATOM 3707 C C . THR B 1 114 ? 6.300 60.615 -1.697 1.00 50.57 114 THR B C 1
ATOM 3708 O O . THR B 1 114 ? 5.169 61.083 -1.576 1.00 49.50 114 THR B O 1
ATOM 3712 N N . LEU B 1 115 ? 7.154 60.491 -0.685 1.00 50.98 115 LEU B N 1
ATOM 3713 C CA . LEU B 1 115 ? 6.816 60.917 0.665 1.00 50.66 115 LEU B CA 1
ATOM 3714 C C . LEU B 1 115 ? 7.769 62.015 1.120 1.00 51.28 115 LEU B C 1
ATOM 3715 O O . LEU B 1 115 ? 8.952 62.009 0.771 1.00 49.29 115 LEU B O 1
ATOM 3720 N N . LYS B 1 116 ? 7.244 62.957 1.895 1.00 52.73 116 LYS B N 1
ATOM 3721 C CA . LYS B 1 116 ? 8.051 64.054 2.410 1.00 54.27 116 LYS B CA 1
ATOM 3722 C C . LYS B 1 116 ? 8.542 63.691 3.800 1.00 53.98 116 LYS B C 1
ATOM 3723 O O . LYS B 1 116 ? 7.749 63.392 4.690 1.00 54.12 116 LYS B O 1
ATOM 3729 N N . GLY B 1 117 ? 9.855 63.706 3.976 1.00 54.60 117 GLY B N 1
ATOM 3730 C CA . GLY B 1 117 ? 10.425 63.388 5.267 1.00 54.33 117 GLY B CA 1
ATOM 3731 C C . GLY B 1 117 ? 11.040 64.629 5.877 1.00 54.97 117 GLY B C 1
ATOM 3732 O O . GLY B 1 117 ? 10.791 65.740 5.414 1.00 54.81 117 GLY B O 1
ATOM 3733 N N . LYS B 1 118 ? 11.838 64.438 6.922 1.00 55.56 118 LYS B N 1
ATOM 3734 C CA . LYS B 1 118 ? 12.509 65.539 7.602 1.00 55.23 118 LYS B CA 1
ATOM 3735 C C . LYS B 1 118 ? 13.952 65.099 7.819 1.00 56.00 118 LYS B C 1
ATOM 3736 O O . LYS B 1 118 ? 14.272 63.922 7.650 1.00 55.39 118 LYS B O 1
ATOM 3742 N N . ASP B 1 119 ? 14.825 66.032 8.185 1.00 56.32 119 ASP B N 1
ATOM 3743 C CA . ASP B 1 119 ? 16.230 65.696 8.401 1.00 56.51 119 ASP B CA 1
ATOM 3744 C C . ASP B 1 119 ? 16.474 65.011 9.747 1.00 55.35 119 ASP B C 1
ATOM 3745 O O . ASP B 1 119 ? 15.818 65.324 10.744 1.00 54.66 119 ASP B O 1
ATOM 3750 N N . VAL B 1 120 ? 17.427 64.081 9.763 1.00 54.11 120 VAL B N 1
ATOM 3751 C CA . VAL B 1 120 ? 17.774 63.325 10.970 1.00 54.03 120 VAL B CA 1
ATOM 3752 C C . VAL B 1 120 ? 18.221 64.193 12.141 1.00 54.07 120 VAL B C 1
ATOM 3753 O O . VAL B 1 120 ? 18.012 63.836 13.301 1.00 53.10 120 VAL B O 1
ATOM 3757 N N . ASP B 1 121 ? 18.845 65.324 11.826 1.00 55.22 121 ASP B N 1
ATOM 3758 C CA . ASP B 1 121 ? 19.345 66.256 12.835 1.00 56.42 121 ASP B CA 1
ATOM 3759 C C . ASP B 1 121 ? 18.400 66.484 14.007 1.00 55.80 121 ASP B C 1
ATOM 3760 O O . ASP B 1 121 ? 18.845 66.692 15.133 1.00 56.56 121 ASP B O 1
ATOM 3765 N N . GLN B 1 122 ? 17.100 66.448 13.746 1.00 55.66 122 GLN B N 1
ATOM 3766 C CA . GLN B 1 122 ? 16.114 66.673 14.796 1.00 56.42 122 GLN B CA 1
ATOM 3767 C C . GLN B 1 122 ? 15.694 65.425 15.576 1.00 56.09 122 GLN B C 1
ATOM 3768 O O . GLN B 1 122 ? 14.749 65.476 16.364 1.00 56.45 122 GLN B O 1
ATOM 3774 N N . TYR B 1 123 ? 16.391 64.312 15.367 1.00 55.19 123 TYR B N 1
ATOM 3775 C CA . TYR B 1 123 ? 16.060 63.078 16.076 1.00 55.11 123 TYR B CA 1
ATOM 3776 C C . TYR B 1 123 ? 17.054 62.836 17.204 1.00 55.80 123 TYR B C 1
ATOM 3777 O O . TYR B 1 123 ? 18.261 62.789 16.975 1.00 55.40 123 TYR B O 1
ATOM 3786 N N . PRO B 1 124 ? 16.555 62.667 18.440 1.00 57.15 124 PRO B N 1
ATOM 3787 C CA . PRO B 1 124 ? 17.415 62.428 19.604 1.00 58.22 124 PRO B CA 1
ATOM 3788 C C . PRO B 1 124 ? 18.477 61.378 19.297 1.00 59.78 124 PRO B C 1
ATOM 3789 O O . PRO B 1 124 ? 18.187 60.361 18.669 1.00 59.19 124 PRO B O 1
ATOM 3793 N N . ARG B 1 125 ? 19.708 61.626 19.729 1.00 62.05 125 ARG B N 1
ATOM 3794 C CA . ARG B 1 125 ? 20.787 60.676 19.488 1.00 64.56 125 ARG B CA 1
ATOM 3795 C C . ARG B 1 125 ? 20.861 59.676 20.639 1.00 65.07 125 ARG B C 1
ATOM 3796 O O . ARG B 1 125 ? 20.584 60.018 21.788 1.00 64.27 125 ARG B O 1
ATOM 3804 N N . LEU B 1 126 ? 21.227 58.437 20.324 1.00 66.30 126 LEU B N 1
ATOM 3805 C CA . LEU B 1 126 ? 21.324 57.389 21.335 1.00 68.06 126 LEU B CA 1
ATOM 3806 C C . LEU B 1 126 ? 22.462 57.622 22.315 1.00 69.20 126 LEU B C 1
ATOM 3807 O O . LEU B 1 126 ? 23.443 58.299 22.003 1.00 68.94 126 LEU B O 1
ATOM 3812 N N . GLN B 1 127 ? 22.313 57.059 23.508 1.00 70.80 127 GLN B N 1
ATOM 3813 C CA . GLN B 1 127 ? 23.327 57.163 24.546 1.00 71.97 127 GLN B CA 1
ATOM 3814 C C . GLN B 1 127 ? 24.383 56.112 24.247 1.00 72.28 127 GLN B C 1
ATOM 3815 O O . GLN B 1 127 ? 24.104 55.119 23.574 1.00 72.00 127 GLN B O 1
ATOM 3821 N N . GLU B 1 128 ? 25.597 56.328 24.736 1.00 72.41 128 GLU B N 1
ATOM 3822 C CA . GLU B 1 128 ? 26.670 55.369 24.511 1.00 72.49 128 GLU B CA 1
ATOM 3823 C C . GLU B 1 128 ? 26.832 54.477 25.744 1.00 71.97 128 GLU B C 1
ATOM 3824 O O . GLU B 1 128 ? 27.592 54.806 26.650 1.00 72.87 128 GLU B O 1
ATOM 3830 N N . VAL B 1 129 ? 26.110 53.358 25.780 1.00 71.07 129 VAL B N 1
ATOM 3831 C CA . VAL B 1 129 ? 26.182 52.422 26.907 1.00 70.53 129 VAL B CA 1
ATOM 3832 C C . VAL B 1 129 ? 27.554 51.726 26.948 1.00 71.03 129 VAL B C 1
ATOM 3833 O O . VAL B 1 129 ? 28.089 51.351 25.905 1.00 69.88 129 VAL B O 1
ATOM 3837 N N . SER B 1 130 ? 28.121 51.558 28.149 1.00 71.73 130 SER B N 1
ATOM 3838 C CA . SER B 1 130 ? 29.448 50.935 28.331 1.00 72.52 130 SER B CA 1
ATOM 3839 C C . SER B 1 130 ? 29.792 49.811 27.362 1.00 72.57 130 SER B C 1
ATOM 3840 O O . SER B 1 130 ? 29.106 48.791 27.282 1.00 72.16 130 SER B O 1
ATOM 3843 N N . THR B 1 131 ? 30.911 50.022 26.672 1.00 73.05 131 THR B N 1
ATOM 3844 C CA . THR B 1 131 ? 31.442 49.135 25.632 1.00 73.81 131 THR B CA 1
ATOM 3845 C C . THR B 1 131 ? 32.172 47.872 26.130 1.00 73.98 131 THR B C 1
ATOM 3846 O O . THR B 1 131 ? 32.770 47.147 25.327 1.00 74.53 131 THR B O 1
ATOM 3850 N N . GLU B 1 132 ? 32.091 47.584 27.429 1.00 73.24 132 GLU B N 1
ATOM 3851 C CA . GLU B 1 132 ? 32.798 46.438 27.976 1.00 72.96 132 GLU B CA 1
ATOM 3852 C C . GLU B 1 132 ? 32.187 45.058 27.818 1.00 71.89 132 GLU B C 1
ATOM 3853 O O . GLU B 1 132 ? 31.013 44.881 27.481 1.00 73.17 132 GLU B O 1
ATOM 3859 N N . ASN B 1 133 ? 33.040 44.078 28.089 1.00 69.42 133 ASN B N 1
ATOM 3860 C CA . ASN B 1 133 ? 32.694 42.671 27.983 1.00 67.53 133 ASN B CA 1
ATOM 3861 C C . ASN B 1 133 ? 31.355 42.445 28.704 1.00 64.85 133 ASN B C 1
ATOM 3862 O O . ASN B 1 133 ? 31.278 42.317 29.938 1.00 66.32 133 ASN B O 1
ATOM 3867 N N . PRO B 1 134 ? 30.265 42.418 27.922 1.00 61.80 134 PRO B N 1
ATOM 3868 C CA . PRO B 1 134 ? 28.874 42.228 28.334 1.00 58.50 134 PRO B CA 1
ATOM 3869 C C . PRO B 1 134 ? 28.584 40.858 28.923 1.00 54.78 134 PRO B C 1
ATOM 3870 O O . PRO B 1 134 ? 29.435 39.973 28.979 1.00 53.81 134 PRO B O 1
ATOM 3874 N N . LEU B 1 135 ? 27.333 40.690 29.316 1.00 51.38 135 LEU B N 1
ATOM 3875 C CA . LEU B 1 135 ? 26.859 39.433 29.854 1.00 48.31 135 LEU B CA 1
ATOM 3876 C C . LEU B 1 135 ? 26.347 38.700 28.631 1.00 46.19 135 LEU B C 1
ATOM 3877 O O . LEU B 1 135 ? 25.626 39.287 27.830 1.00 45.52 135 LEU B O 1
ATOM 3882 N N . ILE B 1 136 ? 26.730 37.443 28.460 1.00 43.69 136 ILE B N 1
ATOM 3883 C CA . ILE B 1 136 ? 26.236 36.695 27.319 1.00 41.92 136 ILE B CA 1
ATOM 3884 C C . ILE B 1 136 ? 25.103 35.831 27.846 1.00 41.25 136 ILE B C 1
ATOM 3885 O O . ILE B 1 136 ? 25.290 35.055 28.786 1.00 39.82 136 ILE B O 1
ATOM 3890 N N . LEU B 1 137 ? 23.918 35.991 27.271 1.00 39.84 137 LEU B N 1
ATOM 3891 C CA . LEU B 1 137 ? 22.773 35.210 27.705 1.00 38.76 137 LEU B CA 1
ATOM 3892 C C . LEU B 1 137 ? 22.097 34.560 26.517 1.00 39.11 137 LEU B C 1
ATOM 3893 O O . LEU B 1 137 ? 21.999 35.154 25.443 1.00 37.97 137 LEU B O 1
ATOM 3898 N N . LYS B 1 138 ? 21.622 33.339 26.727 1.00 37.92 138 LYS B N 1
ATOM 3899 C CA . LYS B 1 138 ? 20.911 32.588 25.702 1.00 37.91 138 LYS B CA 1
ATOM 3900 C C . LYS B 1 138 ? 19.520 33.213 25.590 1.00 37.25 138 LYS B C 1
ATOM 3901 O O . LYS B 1 138 ? 18.848 33.440 26.600 1.00 36.18 138 LYS B O 1
ATOM 3907 N N . THR B 1 139 ? 19.095 33.502 24.366 1.00 34.96 139 THR B N 1
ATOM 3908 C CA . THR B 1 139 ? 17.796 34.121 24.136 1.00 35.12 139 THR B CA 1
ATOM 3909 C C . THR B 1 139 ? 16.591 33.360 24.703 1.00 33.72 139 THR B C 1
ATOM 3910 O O . THR B 1 139 ? 15.679 33.976 25.260 1.00 31.87 139 THR B O 1
ATOM 3914 N N . LYS B 1 140 ? 16.574 32.039 24.578 1.00 31.48 140 LYS B N 1
ATOM 3915 C CA . LYS B 1 140 ? 15.436 31.286 25.095 1.00 33.40 140 LYS B CA 1
ATOM 3916 C C . LYS B 1 140 ? 15.391 31.295 26.623 1.00 33.02 140 LYS B C 1
ATOM 3917 O O . LYS B 1 140 ? 14.320 31.193 27.216 1.00 33.14 140 LYS B O 1
ATOM 3923 N N . LEU B 1 141 ? 16.550 31.416 27.262 1.00 33.82 141 LEU B N 1
ATOM 3924 C CA . LEU B 1 141 ? 16.601 31.457 28.725 1.00 33.80 141 LEU B CA 1
ATOM 3925 C C . LEU B 1 141 ? 16.060 32.799 29.211 1.00 32.07 141 LEU B C 1
ATOM 3926 O O . LEU B 1 141 ? 15.284 32.868 30.164 1.00 31.22 141 LEU B O 1
ATOM 3931 N N . LEU B 1 142 ? 16.480 33.865 28.541 1.00 29.76 142 LEU B N 1
ATOM 3932 C CA . LEU B 1 142 ? 16.043 35.211 28.889 1.00 30.47 142 LEU B CA 1
ATOM 3933 C C . LEU B 1 142 ? 14.534 35.349 28.657 1.00 27.86 142 LEU B C 1
ATOM 3934 O O . LEU B 1 142 ? 13.827 35.947 29.465 1.00 26.17 142 LEU B O 1
ATOM 3939 N N . LYS B 1 143 ? 14.038 34.779 27.561 1.00 26.24 143 LYS B N 1
ATOM 3940 C CA . LYS B 1 143 ? 12.608 34.849 27.266 1.00 25.90 143 LYS B CA 1
ATOM 3941 C C . LYS B 1 143 ? 11.823 34.023 28.273 1.00 24.81 143 LYS B C 1
ATOM 3942 O O . LYS B 1 143 ? 10.674 34.335 28.578 1.00 25.08 143 LYS B O 1
ATOM 3948 N N . SER B 1 144 ? 12.458 32.976 28.794 1.00 24.86 144 SER B N 1
ATOM 3949 C CA . SER B 1 144 ? 11.851 32.116 29.815 1.00 26.47 144 SER B CA 1
ATOM 3950 C C . SER B 1 144 ? 11.731 32.892 31.132 1.00 26.96 144 SER B C 1
ATOM 3951 O O . SER B 1 144 ? 10.685 32.879 31.793 1.00 26.89 144 SER B O 1
ATOM 3954 N N . ILE B 1 145 ? 12.817 33.570 31.504 1.00 26.91 145 ILE B N 1
ATOM 3955 C CA . ILE B 1 145 ? 12.866 34.376 32.725 1.00 26.18 145 ILE B CA 1
ATOM 3956 C C . ILE B 1 145 ? 11.789 35.458 32.688 1.00 25.54 145 ILE B C 1
ATOM 3957 O O . ILE B 1 145 ? 11.090 35.710 33.677 1.00 25.49 145 ILE B O 1
ATOM 3962 N N . ILE B 1 146 ? 11.670 36.098 31.531 1.00 25.17 146 ILE B N 1
ATOM 3963 C CA . ILE B 1 146 ? 10.700 37.166 31.310 1.00 23.98 146 ILE B CA 1
ATOM 3964 C C . ILE B 1 146 ? 9.252 36.672 31.420 1.00 24.59 146 ILE B C 1
ATOM 3965 O O . ILE B 1 146 ? 8.416 37.309 32.069 1.00 21.91 146 ILE B O 1
ATOM 3970 N N . ALA B 1 147 ? 8.950 35.533 30.793 1.00 23.54 147 ALA B N 1
ATOM 3971 C CA . ALA B 1 147 ? 7.591 34.992 30.851 1.00 24.63 147 ALA B CA 1
ATOM 3972 C C . ALA B 1 147 ? 7.230 34.585 32.274 1.00 23.32 147 ALA B C 1
ATOM 3973 O O . ALA B 1 147 ? 6.066 34.583 32.652 1.00 23.42 147 ALA B O 1
ATOM 3975 N N . GLU B 1 148 ? 8.238 34.254 33.074 1.00 26.40 148 GLU B N 1
ATOM 3976 C CA . GLU B 1 148 ? 8.004 33.830 34.451 1.00 27.33 148 GLU B CA 1
ATOM 3977 C C . GLU B 1 148 ? 7.984 34.952 35.490 1.00 29.16 148 GLU B C 1
ATOM 3978 O O . GLU B 1 148 ? 7.515 34.745 36.612 1.00 29.37 148 GLU B O 1
ATOM 3984 N N . THR B 1 149 ? 8.464 36.136 35.131 1.00 27.29 149 THR B N 1
ATOM 3985 C CA . THR B 1 149 ? 8.508 37.224 36.110 1.00 30.66 149 THR B CA 1
ATOM 3986 C C . THR B 1 149 ? 7.775 38.534 35.775 1.00 30.31 149 THR B C 1
ATOM 3987 O O . THR B 1 149 ? 7.087 39.101 36.626 1.00 30.35 149 THR B O 1
ATOM 3991 N N . ALA B 1 150 ? 7.928 39.015 34.549 1.00 30.90 150 ALA B N 1
ATOM 3992 C CA . ALA B 1 150 ? 7.304 40.273 34.135 1.00 30.92 150 ALA B CA 1
ATOM 3993 C C . ALA B 1 150 ? 5.853 40.479 34.588 1.00 32.26 150 ALA B C 1
ATOM 3994 O O . ALA B 1 150 ? 5.474 41.582 34.988 1.00 33.83 150 ALA B O 1
ATOM 3996 N N . PHE B 1 151 ? 5.045 39.421 34.534 1.00 31.37 151 PHE B N 1
ATOM 3997 C CA . PHE B 1 151 ? 3.641 39.498 34.925 1.00 30.23 151 PHE B CA 1
ATOM 3998 C C . PHE B 1 151 ? 3.439 39.742 36.424 1.00 31.02 151 PHE B C 1
ATOM 3999 O O . PHE B 1 151 ? 2.426 40.313 36.840 1.00 30.23 151 PHE B O 1
ATOM 4007 N N . ALA B 1 152 ? 4.388 39.300 37.243 1.00 28.58 152 ALA B N 1
ATOM 4008 C CA . ALA B 1 152 ? 4.241 39.488 38.681 1.00 28.99 152 ALA B CA 1
ATOM 4009 C C . ALA B 1 152 ? 4.528 40.922 39.127 1.00 29.20 152 ALA B C 1
ATOM 4010 O O . ALA B 1 152 ? 4.156 41.310 40.231 1.00 30.32 152 ALA B O 1
ATOM 4012 N N . ALA B 1 153 ? 5.185 41.705 38.274 1.00 30.02 153 ALA B N 1
ATOM 4013 C CA . ALA B 1 153 ? 5.502 43.096 38.614 1.00 28.85 153 ALA B CA 1
ATOM 4014 C C . ALA B 1 153 ? 4.207 43.895 38.733 1.00 29.58 153 ALA B C 1
ATOM 4015 O O . ALA B 1 153 ? 3.259 43.646 37.998 1.00 30.18 153 ALA B O 1
ATOM 4017 N N . SER B 1 154 ? 4.151 44.838 39.669 1.00 30.64 154 SER B N 1
ATOM 4018 C CA . SER B 1 154 ? 2.947 45.656 39.845 1.00 33.74 154 SER B CA 1
ATOM 4019 C C . SER B 1 154 ? 2.651 46.492 38.592 1.00 35.16 154 SER B C 1
ATOM 4020 O O . SER B 1 154 ? 3.566 46.846 37.846 1.00 34.47 154 SER B O 1
ATOM 4023 N N . LEU B 1 155 ? 1.376 46.808 38.375 1.00 38.93 155 LEU B N 1
ATOM 4024 C CA . LEU B 1 155 ? 0.953 47.605 37.223 1.00 42.30 155 LEU B CA 1
ATOM 4025 C C . LEU B 1 155 ? 0.637 49.054 37.600 1.00 45.50 155 LEU B C 1
ATOM 4026 O O . LEU B 1 155 ? 0.408 49.895 36.728 1.00 45.84 155 LEU B O 1
ATOM 4031 N N . GLN B 1 156 ? 0.623 49.343 38.897 1.00 47.34 156 GLN B N 1
ATOM 4032 C CA . GLN B 1 156 ? 0.334 50.690 39.371 1.00 49.82 156 GLN B CA 1
ATOM 4033 C C . GLN B 1 156 ? 1.613 51.476 39.619 1.00 50.29 156 GLN B C 1
ATOM 4034 O O . GLN B 1 156 ? 2.469 51.058 40.393 1.00 51.10 156 GLN B O 1
ATOM 4040 N N . GLU B 1 157 ? 1.725 52.619 38.949 1.00 50.64 157 GLU B N 1
ATOM 4041 C CA . GLU B 1 157 ? 2.895 53.482 39.047 1.00 51.78 157 GLU B CA 1
ATOM 4042 C C . GLU B 1 157 ? 3.074 54.076 40.437 1.00 51.56 157 GLU B C 1
ATOM 4043 O O . GLU B 1 157 ? 4.058 54.770 40.703 1.00 51.93 157 GLU B O 1
ATOM 4049 N N . SER B 1 158 ? 2.118 53.802 41.320 1.00 51.48 158 SER B N 1
ATOM 4050 C CA . SER B 1 158 ? 2.167 54.297 42.693 1.00 51.43 158 SER B CA 1
ATOM 4051 C C . SER B 1 158 ? 3.588 54.143 43.236 1.00 50.29 158 SER B C 1
ATOM 4052 O O . SER B 1 158 ? 4.146 55.073 43.819 1.00 50.28 158 SER B O 1
ATOM 4055 N N . ARG B 1 159 ? 4.164 52.960 43.035 1.00 48.48 159 ARG B N 1
ATOM 4056 C CA . ARG B 1 159 ? 5.529 52.665 43.468 1.00 45.93 159 ARG B CA 1
ATOM 4057 C C . ARG B 1 159 ? 6.281 52.145 42.245 1.00 44.91 159 ARG B C 1
ATOM 4058 O O . ARG B 1 159 ? 6.397 50.937 42.038 1.00 43.82 159 ARG B O 1
ATOM 4066 N N . PRO B 1 160 ? 6.809 53.064 41.424 1.00 42.94 160 PRO B N 1
ATOM 4067 C CA . PRO B 1 160 ? 7.560 52.809 40.192 1.00 40.33 160 PRO B CA 1
ATOM 4068 C C . PRO B 1 160 ? 8.519 51.623 40.223 1.00 37.84 160 PRO B C 1
ATOM 4069 O O . PRO B 1 160 ? 8.491 50.775 39.331 1.00 35.50 160 PRO B O 1
ATOM 4073 N N . ILE B 1 161 ? 9.370 51.573 41.242 1.00 35.59 161 ILE B N 1
ATOM 4074 C CA . ILE B 1 161 ? 10.351 50.502 41.360 1.00 34.76 161 ILE B CA 1
ATOM 4075 C C . ILE B 1 161 ? 9.718 49.118 41.157 1.00 31.74 161 ILE B C 1
ATOM 4076 O O . ILE B 1 161 ? 10.293 48.271 40.481 1.00 30.33 161 ILE B O 1
ATOM 4081 N N . LEU B 1 162 ? 8.525 48.908 41.704 1.00 30.59 162 LEU B N 1
ATOM 4082 C CA . LEU B 1 162 ? 7.837 47.617 41.590 1.00 31.10 162 LEU B CA 1
ATOM 4083 C C . LEU B 1 162 ? 7.234 47.278 40.220 1.00 30.29 162 LEU B C 1
ATOM 4084 O O . LEU B 1 162 ? 6.727 46.169 40.034 1.00 29.32 162 LEU B O 1
ATOM 4089 N N . THR B 1 163 ? 7.280 48.212 39.272 1.00 27.74 163 THR B N 1
ATOM 4090 C CA . THR B 1 163 ? 6.727 47.968 37.935 1.00 27.12 163 THR B CA 1
ATOM 4091 C C . THR B 1 163 ? 7.747 47.314 37.017 1.00 26.64 163 THR B C 1
ATOM 4092 O O . THR B 1 163 ? 7.511 47.154 35.817 1.00 25.53 163 THR B O 1
ATOM 4096 N N . GLY B 1 164 ? 8.896 46.953 37.578 1.00 26.03 164 GLY B N 1
ATOM 4097 C CA . GLY B 1 164 ? 9.921 46.309 36.781 1.00 24.78 164 GLY B CA 1
ATOM 4098 C C . GLY B 1 164 ? 10.333 44.980 37.384 1.00 24.56 164 GLY B C 1
ATOM 4099 O O . GLY B 1 164 ? 9.840 44.568 38.435 1.00 24.27 164 GLY B O 1
ATOM 4100 N N . VAL B 1 165 ? 11.234 44.292 36.705 1.00 23.34 165 VAL B N 1
ATOM 4101 C CA . VAL B 1 165 ? 11.726 43.023 37.196 1.00 23.34 165 VAL B CA 1
ATOM 4102 C C . VAL B 1 165 ? 13.108 43.320 37.749 1.00 23.84 165 VAL B C 1
ATOM 4103 O O . VAL B 1 165 ? 13.934 43.923 37.076 1.00 21.61 165 VAL B O 1
ATOM 4107 N N . HIS B 1 166 ? 13.334 42.917 38.988 1.00 25.48 166 HIS B N 1
ATOM 4108 C CA . HIS B 1 166 ? 14.606 43.133 39.656 1.00 27.46 166 HIS B CA 1
ATOM 4109 C C . HIS B 1 166 ? 15.560 42.020 39.259 1.00 26.91 166 HIS B C 1
ATOM 4110 O O . HIS B 1 166 ? 15.304 40.845 39.519 1.00 26.13 166 HIS B O 1
ATOM 4117 N N . ILE B 1 167 ? 16.651 42.386 38.600 1.00 25.40 167 ILE B N 1
ATOM 4118 C CA . ILE B 1 167 ? 17.631 41.399 38.197 1.00 25.47 167 ILE B CA 1
ATOM 4119 C C . ILE B 1 167 ? 18.985 41.703 38.831 1.00 28.24 167 ILE B C 1
ATOM 4120 O O . ILE B 1 167 ? 19.511 42.817 38.715 1.00 27.01 167 ILE B O 1
ATOM 4125 N N . VAL B 1 168 ? 19.531 40.698 39.505 1.00 30.45 168 VAL B N 1
ATOM 4126 C CA . VAL B 1 168 ? 20.798 40.819 40.214 1.00 31.99 168 VAL B CA 1
ATOM 4127 C C . VAL B 1 168 ? 21.754 39.655 40.002 1.00 32.99 168 VAL B C 1
ATOM 4128 O O . VAL B 1 168 ? 21.354 38.490 40.010 1.00 31.59 168 VAL B O 1
ATOM 4132 N N . LEU B 1 169 ? 23.029 39.980 39.819 1.00 33.27 169 LEU B N 1
ATOM 4133 C CA . LEU B 1 169 ? 24.046 38.956 39.671 1.00 35.32 169 LEU B CA 1
ATOM 4134 C C . LEU B 1 169 ? 24.964 39.078 40.897 1.00 37.27 169 LEU B C 1
ATOM 4135 O O . LEU B 1 169 ? 25.496 40.155 41.179 1.00 35.93 169 LEU B O 1
ATOM 4140 N N . SER B 1 170 ? 25.127 37.978 41.627 1.00 38.01 170 SER B N 1
ATOM 4141 C CA . SER B 1 170 ? 25.968 37.962 42.823 1.00 39.99 170 SER B CA 1
ATOM 4142 C C . SER B 1 170 ? 27.111 36.982 42.665 1.00 40.23 170 SER B C 1
ATOM 4143 O O . SER B 1 170 ? 26.999 35.994 41.935 1.00 40.19 170 SER B O 1
ATOM 4146 N N . ASN B 1 171 ? 28.206 37.258 43.366 1.00 40.73 171 ASN B N 1
ATOM 4147 C CA . ASN B 1 171 ? 29.382 36.411 43.330 1.00 39.88 171 ASN B CA 1
ATOM 4148 C C . ASN B 1 171 ? 29.769 36.116 41.891 1.00 38.63 171 ASN B C 1
ATOM 4149 O O . ASN B 1 171 ? 30.307 35.054 41.587 1.00 37.81 171 ASN B O 1
ATOM 4154 N N . HIS B 1 172 ? 29.477 37.061 41.006 1.00 38.41 172 HIS B N 1
ATOM 4155 C CA . HIS B 1 172 ? 29.803 36.921 39.593 1.00 39.95 172 HIS B CA 1
ATOM 4156 C C . HIS B 1 172 ? 29.224 35.675 38.917 1.00 38.24 172 HIS B C 1
ATOM 4157 O O . HIS B 1 172 ? 29.635 35.327 37.811 1.00 36.55 172 HIS B O 1
ATOM 4164 N N . LYS B 1 173 ? 28.264 35.008 39.549 1.00 38.27 173 LYS B N 1
ATOM 4165 C CA . LYS B 1 173 ? 27.713 33.805 38.930 1.00 38.84 173 LYS B CA 1
ATOM 4166 C C . LYS B 1 173 ? 26.283 33.441 39.353 1.00 37.51 173 LYS B C 1
ATOM 4167 O O . LYS B 1 173 ? 25.633 32.609 38.714 1.00 37.40 173 LYS B O 1
ATOM 4173 N N . ASP B 1 174 ? 25.795 34.057 40.422 1.00 35.82 174 ASP B N 1
ATOM 4174 C CA . ASP B 1 174 ? 24.453 33.759 40.912 1.00 35.89 174 ASP B CA 1
ATOM 4175 C C . ASP B 1 174 ? 23.418 34.756 40.415 1.00 33.49 174 ASP B C 1
ATOM 4176 O O . ASP B 1 174 ? 23.275 35.849 40.958 1.00 31.93 174 ASP B O 1
ATOM 4181 N N . PHE B 1 175 ? 22.695 34.348 39.379 1.00 31.57 175 PHE B N 1
ATOM 4182 C CA . PHE B 1 175 ? 21.671 35.176 38.745 1.00 31.11 175 PHE B CA 1
ATOM 4183 C C . PHE B 1 175 ? 20.306 35.063 39.412 1.00 29.96 175 PHE B C 1
ATOM 4184 O O . PHE B 1 175 ? 19.810 33.960 39.663 1.00 30.10 175 PHE B O 1
ATOM 4192 N N . LYS B 1 176 ? 19.700 36.208 39.695 1.00 28.88 176 LYS B N 1
ATOM 4193 C CA . LYS B 1 176 ? 18.378 36.239 40.295 1.00 27.39 176 LYS B CA 1
ATOM 4194 C C . LYS B 1 176 ? 17.474 37.233 39.580 1.00 30.00 176 LYS B C 1
ATOM 4195 O O . LYS B 1 176 ? 17.883 38.370 39.300 1.00 26.16 176 LYS B O 1
ATOM 4201 N N . ALA B 1 177 ? 16.251 36.799 39.275 1.00 26.75 177 ALA B N 1
ATOM 4202 C CA . ALA B 1 177 ? 15.268 37.674 38.651 1.00 26.96 177 ALA B CA 1
ATOM 4203 C C . ALA B 1 177 ? 14.040 37.598 39.544 1.00 25.46 177 ALA B C 1
ATOM 4204 O O . ALA B 1 177 ? 13.524 36.512 39.816 1.00 26.70 177 ALA B O 1
ATOM 4206 N N . VAL B 1 178 ? 13.577 38.743 40.020 1.00 24.31 178 VAL B N 1
ATOM 4207 C CA . VAL B 1 178 ? 12.409 38.759 40.880 1.00 24.14 178 VAL B CA 1
ATOM 4208 C C . VAL B 1 178 ? 11.480 39.896 40.506 1.00 23.72 178 VAL B C 1
ATOM 4209 O O . VAL B 1 178 ? 11.925 40.947 40.059 1.00 24.84 178 VAL B O 1
ATOM 4213 N N . ALA B 1 179 ? 10.184 39.670 40.683 1.00 23.28 179 ALA B N 1
ATOM 4214 C CA . ALA B 1 179 ? 9.176 40.681 40.412 1.00 25.55 179 ALA B CA 1
ATOM 4215 C C . ALA B 1 179 ? 8.099 40.477 41.461 1.00 25.38 179 ALA B C 1
ATOM 4216 O O . ALA B 1 179 ? 7.871 39.351 41.910 1.00 23.81 179 ALA B O 1
ATOM 4218 N N . THR B 1 180 ? 7.440 41.556 41.859 1.00 25.52 180 THR B N 1
ATOM 4219 C CA . THR B 1 180 ? 6.404 41.457 42.876 1.00 29.25 180 THR B CA 1
ATOM 4220 C C . THR B 1 180 ? 5.456 42.639 42.820 1.00 31.20 180 THR B C 1
ATOM 4221 O O . THR B 1 180 ? 5.762 43.655 42.211 1.00 32.52 180 THR B O 1
ATOM 4225 N N . ASP B 1 181 ? 4.292 42.498 43.441 1.00 35.00 181 ASP B N 1
ATOM 4226 C CA . ASP B 1 181 ? 3.307 43.572 43.467 1.00 37.90 181 ASP B CA 1
ATOM 4227 C C . ASP B 1 181 ? 2.708 43.673 44.864 1.00 39.06 181 ASP B C 1
ATOM 4228 O O . ASP B 1 181 ? 1.602 44.180 45.038 1.00 40.20 181 ASP B O 1
ATOM 4233 N N . SER B 1 182 ? 3.448 43.175 45.851 1.00 41.74 182 SER B N 1
ATOM 4234 C CA . SER B 1 182 ? 3.026 43.184 47.255 1.00 45.00 182 SER B CA 1
ATOM 4235 C C . SER B 1 182 ? 1.935 42.167 47.580 1.00 44.79 182 SER B C 1
ATOM 4236 O O . SER B 1 182 ? 1.550 42.024 48.737 1.00 47.15 182 SER B O 1
ATOM 4239 N N . HIS B 1 183 ? 1.439 41.467 46.566 1.00 44.85 183 HIS B N 1
ATOM 4240 C CA . HIS B 1 183 ? 0.399 40.461 46.767 1.00 45.21 183 HIS B CA 1
ATOM 4241 C C . HIS B 1 183 ? 0.902 39.087 46.327 1.00 42.00 183 HIS B C 1
ATOM 4242 O O . HIS B 1 183 ? 0.586 38.069 46.942 1.00 41.97 183 HIS B O 1
ATOM 4249 N N . ARG B 1 184 ? 1.673 39.066 45.244 1.00 38.44 184 ARG B N 1
ATOM 4250 C CA . ARG B 1 184 ? 2.262 37.833 44.746 1.00 33.85 184 ARG B CA 1
ATOM 4251 C C . ARG B 1 184 ? 3.680 38.118 44.279 1.00 31.02 184 ARG B C 1
ATOM 4252 O O . ARG B 1 184 ? 4.042 39.261 43.990 1.00 30.07 184 ARG B O 1
ATOM 4260 N N . MET B 1 185 ? 4.482 37.071 44.200 1.00 28.12 185 MET B N 1
ATOM 4261 C CA . MET B 1 185 ? 5.881 37.225 43.849 1.00 26.12 185 MET B CA 1
ATOM 4262 C C . MET B 1 185 ? 6.380 36.076 42.985 1.00 22.91 185 MET B C 1
ATOM 4263 O O . MET B 1 185 ? 5.890 34.957 43.074 1.00 22.75 185 MET B O 1
ATOM 4268 N N . SER B 1 186 ? 7.363 36.368 42.149 1.00 21.25 186 SER B N 1
ATOM 4269 C CA . SER B 1 186 ? 7.941 35.368 41.286 1.00 23.14 186 SER B CA 1
ATOM 4270 C C . SER B 1 186 ? 9.440 35.526 41.292 1.00 23.85 186 SER B C 1
ATOM 4271 O O . SER B 1 186 ? 9.962 36.626 41.076 1.00 25.79 186 SER B O 1
ATOM 4274 N N . GLN B 1 187 ? 10.138 34.424 41.521 1.00 22.05 187 GLN B N 1
ATOM 4275 C CA . GLN B 1 187 ? 11.590 34.458 41.552 1.00 22.81 187 GLN B CA 1
ATOM 4276 C C . GLN B 1 187 ? 12.215 33.301 40.792 1.00 20.63 187 GLN B C 1
ATOM 4277 O O . GLN B 1 187 ? 11.877 32.144 41.027 1.00 23.43 187 GLN B O 1
ATOM 4283 N N . ARG B 1 188 ? 13.140 33.621 39.901 1.00 21.59 188 ARG B N 1
ATOM 4284 C CA . ARG B 1 188 ? 13.859 32.613 39.137 1.00 25.06 188 ARG B CA 1
ATOM 4285 C C . ARG B 1 188 ? 15.347 32.711 39.484 1.00 26.51 188 ARG B C 1
ATOM 4286 O O . ARG B 1 188 ? 15.952 33.779 39.374 1.00 25.53 188 ARG B O 1
ATOM 4294 N N . LEU B 1 189 ? 15.937 31.600 39.916 1.00 27.27 189 LEU B N 1
ATOM 4295 C CA . LEU B 1 189 ? 17.355 31.597 40.249 1.00 29.40 189 LEU B CA 1
ATOM 4296 C C . LEU B 1 189 ? 18.083 30.718 39.255 1.00 30.64 189 LEU B C 1
ATOM 4297 O O . LEU B 1 189 ? 17.612 29.632 38.914 1.00 30.63 189 LEU B O 1
ATOM 4302 N N . ILE B 1 190 ? 19.230 31.195 38.787 1.00 31.78 190 ILE B N 1
ATOM 4303 C CA . ILE B 1 190 ? 20.041 30.446 37.846 1.00 33.67 190 ILE B CA 1
ATOM 4304 C C . ILE B 1 190 ? 21.527 30.667 38.101 1.00 34.39 190 ILE B C 1
ATOM 4305 O O . ILE B 1 190 ? 21.946 31.758 38.479 1.00 32.08 190 ILE B O 1
ATOM 4310 N N . THR B 1 191 ? 22.319 29.618 37.910 1.00 35.33 191 THR B N 1
ATOM 4311 C CA . THR B 1 191 ? 23.764 29.718 38.084 1.00 36.65 191 THR B CA 1
ATOM 4312 C C . THR B 1 191 ? 24.374 29.769 36.685 1.00 37.31 191 THR B C 1
ATOM 4313 O O . THR B 1 191 ? 24.304 28.799 35.940 1.00 40.17 191 THR B O 1
ATOM 4317 N N . LEU B 1 192 ? 24.947 30.912 36.324 1.00 39.08 192 LEU B N 1
ATOM 4318 C CA . LEU B 1 192 ? 25.557 31.079 35.010 1.00 41.23 192 LEU B CA 1
ATOM 4319 C C . LEU B 1 192 ? 26.665 30.043 34.810 1.00 42.86 192 LEU B C 1
ATOM 4320 O O . LEU B 1 192 ? 27.279 29.594 35.775 1.00 41.50 192 LEU B O 1
ATOM 4325 N N . ASP B 1 193 ? 26.918 29.669 33.558 1.00 45.39 193 ASP B N 1
ATOM 4326 C CA . ASP B 1 193 ? 27.962 28.697 33.245 1.00 47.05 193 ASP B CA 1
ATOM 4327 C C . ASP B 1 193 ? 29.308 29.405 33.197 1.00 47.49 193 ASP B C 1
ATOM 4328 O O . ASP B 1 193 ? 30.362 28.770 33.227 1.00 48.08 193 ASP B O 1
ATOM 4333 N N . ASN B 1 194 ? 29.265 30.729 33.111 1.00 46.57 194 ASN B N 1
ATOM 4334 C CA . ASN B 1 194 ? 30.484 31.519 33.063 1.00 47.55 194 ASN B CA 1
ATOM 4335 C C . ASN B 1 194 ? 30.375 32.755 33.931 1.00 47.23 194 ASN B C 1
ATOM 4336 O O . ASN B 1 194 ? 29.363 33.460 33.911 1.00 47.60 194 ASN B O 1
ATOM 4341 N N . THR B 1 195 ? 31.431 33.011 34.695 1.00 47.25 195 THR B N 1
ATOM 4342 C CA . THR B 1 195 ? 31.478 34.165 35.577 1.00 45.98 195 THR B CA 1
ATOM 4343 C C . THR B 1 195 ? 31.364 35.443 34.762 1.00 45.20 195 THR B C 1
ATOM 4344 O O . THR B 1 195 ? 31.639 35.451 33.559 1.00 44.15 195 THR B O 1
ATOM 4348 N N . SER B 1 196 ? 30.962 36.521 35.422 1.00 44.13 196 SER B N 1
ATOM 4349 C CA . SER B 1 196 ? 30.814 37.805 34.755 1.00 43.08 196 SER B CA 1
ATOM 4350 C C . SER B 1 196 ? 30.695 38.924 35.789 1.00 42.84 196 SER B C 1
ATOM 4351 O O . SER B 1 196 ? 30.545 38.661 36.977 1.00 44.38 196 SER B O 1
ATOM 4354 N N . ALA B 1 197 ? 30.756 40.171 35.333 1.00 42.53 197 ALA B N 1
ATOM 4355 C CA . ALA B 1 197 ? 30.667 41.328 36.219 1.00 42.53 197 ALA B CA 1
ATOM 4356 C C . ALA B 1 197 ? 29.319 41.427 36.928 1.00 41.97 197 ALA B C 1
ATOM 4357 O O . ALA B 1 197 ? 28.276 41.172 36.327 1.00 41.62 197 ALA B O 1
ATOM 4359 N N . ASP B 1 198 ? 29.342 41.811 38.203 1.00 41.60 198 ASP B N 1
ATOM 4360 C CA . ASP B 1 198 ? 28.113 41.947 38.974 1.00 40.41 198 ASP B CA 1
ATOM 4361 C C . ASP B 1 198 ? 27.326 43.175 38.551 1.00 40.58 198 ASP B C 1
ATOM 4362 O O . ASP B 1 198 ? 27.899 44.183 38.129 1.00 40.22 198 ASP B O 1
ATOM 4367 N N . PHE B 1 199 ? 26.005 43.074 38.670 1.00 37.74 199 PHE B N 1
ATOM 4368 C CA . PHE B 1 199 ? 25.108 44.163 38.331 1.00 36.55 199 PHE B CA 1
ATOM 4369 C C . PHE B 1 199 ? 23.837 44.027 39.163 1.00 36.30 199 PHE B C 1
ATOM 4370 O O . PHE B 1 199 ? 23.580 42.983 39.758 1.00 34.69 199 PHE B O 1
ATOM 4378 N N . MET B 1 200 ? 23.051 45.094 39.207 1.00 37.70 200 MET B N 1
ATOM 4379 C CA . MET B 1 200 ? 21.802 45.090 39.946 1.00 38.29 200 MET B CA 1
ATOM 4380 C C . MET B 1 200 ? 20.928 46.191 39.382 1.00 37.64 200 MET B C 1
ATOM 4381 O O . MET B 1 200 ? 21.163 47.373 39.637 1.00 37.86 200 MET B O 1
ATOM 4386 N N . VAL B 1 201 ? 19.913 45.795 38.626 1.00 34.38 201 VAL B N 1
ATOM 4387 C CA . VAL B 1 201 ? 19.021 46.742 37.985 1.00 32.49 201 VAL B CA 1
ATOM 4388 C C . VAL B 1 201 ? 17.548 46.345 38.085 1.00 32.10 201 VAL B C 1
ATOM 4389 O O . VAL B 1 201 ? 17.211 45.233 38.497 1.00 31.31 201 VAL B O 1
ATOM 4393 N N . VAL B 1 202 ? 16.682 47.281 37.713 1.00 28.72 202 VAL B N 1
ATOM 4394 C CA . VAL B 1 202 ? 15.246 47.070 37.702 1.00 29.18 202 VAL B CA 1
ATOM 4395 C C . VAL B 1 202 ? 14.803 47.561 36.318 1.00 29.57 202 VAL B C 1
ATOM 4396 O O . VAL B 1 202 ? 14.946 48.738 35.993 1.00 25.01 202 VAL B O 1
ATOM 4400 N N . LEU B 1 203 ? 14.290 46.646 35.503 1.00 29.51 203 LEU B N 1
ATOM 4401 C CA . LEU B 1 203 ? 13.866 46.969 34.139 1.00 30.06 203 LEU B CA 1
ATOM 4402 C C . LEU B 1 203 ? 12.353 46.943 33.967 1.00 29.07 203 LEU B C 1
ATOM 4403 O O . LEU B 1 203 ? 11.692 45.985 34.355 1.00 28.72 203 LEU B O 1
ATOM 4408 N N . PRO B 1 204 ? 11.784 48.009 33.384 1.00 28.77 204 PRO B N 1
ATOM 4409 C CA . PRO B 1 204 ? 10.336 48.059 33.180 1.00 28.53 204 PRO B CA 1
ATOM 4410 C C . PRO B 1 204 ? 9.825 46.747 32.597 1.00 27.42 204 PRO B C 1
ATOM 4411 O O . PRO B 1 204 ? 10.414 46.201 31.667 1.00 26.98 204 PRO B O 1
ATOM 4415 N N . SER B 1 205 ? 8.740 46.236 33.159 1.00 29.04 205 SER B N 1
ATOM 4416 C CA . SER B 1 205 ? 8.150 45.005 32.668 1.00 30.22 205 SER B CA 1
ATOM 4417 C C . SER B 1 205 ? 7.781 45.171 31.198 1.00 31.01 205 SER B C 1
ATOM 4418 O O . SER B 1 205 ? 8.043 44.288 30.380 1.00 30.24 205 SER B O 1
ATOM 4421 N N . LYS B 1 206 ? 7.178 46.308 30.869 1.00 30.69 206 LYS B N 1
ATOM 4422 C CA . LYS B 1 206 ? 6.771 46.575 29.493 1.00 33.40 206 LYS B CA 1
ATOM 4423 C C . LYS B 1 206 ? 7.945 46.435 28.527 1.00 34.42 206 LYS B C 1
ATOM 4424 O O . LYS B 1 206 ? 7.796 45.888 27.432 1.00 32.60 206 LYS B O 1
ATOM 4430 N N . SER B 1 207 ? 9.117 46.907 28.938 1.00 32.84 207 SER B N 1
ATOM 4431 C CA . SER B 1 207 ? 10.297 46.812 28.091 1.00 32.11 207 SER B CA 1
ATOM 4432 C C . SER B 1 207 ? 10.686 45.354 27.874 1.00 31.98 207 SER B C 1
ATOM 4433 O O . SER B 1 207 ? 11.090 44.971 26.778 1.00 32.24 207 SER B O 1
ATOM 4436 N N . LEU B 1 208 ? 10.582 44.542 28.926 1.00 31.51 208 LEU B N 1
ATOM 4437 C CA . LEU B 1 208 ? 10.933 43.128 28.821 1.00 30.79 208 LEU B CA 1
ATOM 4438 C C . LEU B 1 208 ? 9.987 42.389 27.881 1.00 29.60 208 LEU B C 1
ATOM 4439 O O . LEU B 1 208 ? 10.409 41.517 27.131 1.00 28.28 208 LEU B O 1
ATOM 4444 N N . ARG B 1 209 ? 8.710 42.743 27.918 1.00 31.33 209 ARG B N 1
ATOM 4445 C CA . ARG B 1 209 ? 7.744 42.104 27.034 1.00 34.83 209 ARG B CA 1
ATOM 4446 C C . ARG B 1 209 ? 8.124 42.400 25.578 1.00 35.12 209 ARG B C 1
ATOM 4447 O O . ARG B 1 209 ? 8.131 41.500 24.742 1.00 35.58 209 ARG B O 1
ATOM 4455 N N . GLU B 1 210 ? 8.465 43.652 25.281 1.00 34.29 210 GLU B N 1
ATOM 4456 C CA . GLU B 1 210 ? 8.860 44.022 23.924 1.00 34.51 210 GLU B CA 1
ATOM 4457 C C . GLU B 1 210 ? 10.094 43.252 23.471 1.00 33.86 210 GLU B C 1
ATOM 4458 O O . GLU B 1 210 ? 10.173 42.815 22.322 1.00 34.21 210 GLU B O 1
ATOM 4464 N N . PHE B 1 211 ? 11.064 43.088 24.368 1.00 32.88 211 PHE B N 1
ATOM 4465 C CA . PHE B 1 211 ? 12.286 42.351 24.037 1.00 31.78 211 PHE B CA 1
ATOM 4466 C C . PHE B 1 211 ? 11.960 40.964 23.472 1.00 32.85 211 PHE B C 1
ATOM 4467 O O . PHE B 1 211 ? 12.557 40.531 22.485 1.00 29.87 211 PHE B O 1
ATOM 4475 N N . SER B 1 212 ? 11.024 40.265 24.110 1.00 33.74 212 SER B N 1
ATOM 4476 C CA . SER B 1 212 ? 10.656 38.924 23.666 1.00 35.55 212 SER B CA 1
ATOM 4477 C C . SER B 1 212 ? 10.023 38.960 22.291 1.00 36.18 212 SER B C 1
ATOM 4478 O O . SER B 1 212 ? 10.220 38.050 21.490 1.00 37.83 212 SER B O 1
ATOM 4481 N N . ALA B 1 213 ? 9.267 40.021 22.023 1.00 34.87 213 ALA B N 1
ATOM 4482 C CA . ALA B 1 213 ? 8.607 40.181 20.737 1.00 35.44 213 ALA B CA 1
ATOM 4483 C C . ALA B 1 213 ? 9.593 40.589 19.647 1.00 34.95 213 ALA B C 1
ATOM 4484 O O . ALA B 1 213 ? 9.399 40.259 18.480 1.00 36.98 213 ALA B O 1
ATOM 4486 N N . VAL B 1 214 ? 10.654 41.295 20.036 1.00 34.73 214 VAL B N 1
ATOM 4487 C CA . VAL B 1 214 ? 11.678 41.772 19.105 1.00 34.93 214 VAL B CA 1
ATOM 4488 C C . VAL B 1 214 ? 12.741 40.735 18.744 1.00 36.54 214 VAL B C 1
ATOM 4489 O O . VAL B 1 214 ? 13.134 40.621 17.583 1.00 38.80 214 VAL B O 1
ATOM 4493 N N . PHE B 1 215 ? 13.231 39.995 19.733 1.00 37.06 215 PHE B N 1
ATOM 4494 C CA . PHE B 1 215 ? 14.245 38.982 19.469 1.00 38.50 215 PHE B CA 1
ATOM 4495 C C . PHE B 1 215 ? 13.628 37.627 19.155 1.00 39.83 215 PHE B C 1
ATOM 4496 O O . PHE B 1 215 ? 13.288 36.853 20.048 1.00 39.94 215 PHE B O 1
ATOM 4504 N N . THR B 1 216 ? 13.485 37.357 17.865 1.00 41.25 216 THR B N 1
ATOM 4505 C CA . THR B 1 216 ? 12.904 36.110 17.387 1.00 42.64 216 THR B CA 1
ATOM 4506 C C . THR B 1 216 ? 13.769 34.916 17.778 1.00 42.98 216 THR B C 1
ATOM 4507 O O . THR B 1 216 ? 14.983 35.041 17.932 1.00 41.73 216 THR B O 1
ATOM 4511 N N . ASP B 1 217 ? 13.132 33.760 17.934 1.00 43.93 217 ASP B N 1
ATOM 4512 C CA . ASP B 1 217 ? 13.818 32.543 18.344 1.00 44.96 217 ASP B CA 1
ATOM 4513 C C . ASP B 1 217 ? 14.968 32.084 17.451 1.00 45.59 217 ASP B C 1
ATOM 4514 O O . ASP B 1 217 ? 15.660 31.122 17.781 1.00 46.13 217 ASP B O 1
ATOM 4519 N N . ASP B 1 218 ? 15.179 32.758 16.325 1.00 46.32 218 ASP B N 1
ATOM 4520 C CA . ASP B 1 218 ? 16.281 32.386 15.443 1.00 46.21 218 ASP B CA 1
ATOM 4521 C C . ASP B 1 218 ? 17.564 33.012 15.959 1.00 45.17 218 ASP B C 1
ATOM 4522 O O . ASP B 1 218 ? 18.658 32.644 15.532 1.00 46.27 218 ASP B O 1
ATOM 4527 N N . ILE B 1 219 ? 17.426 33.968 16.874 1.00 43.43 219 ILE B N 1
ATOM 4528 C CA . ILE B 1 219 ? 18.581 34.634 17.471 1.00 41.75 219 ILE B CA 1
ATOM 4529 C C . ILE B 1 219 ? 18.979 33.812 18.696 1.00 40.88 219 ILE B C 1
ATOM 4530 O O . ILE B 1 219 ? 18.261 33.770 19.693 1.00 39.59 219 ILE B O 1
ATOM 4535 N N . GLU B 1 220 ? 20.129 33.160 18.609 1.00 39.88 220 GLU B N 1
ATOM 4536 C CA . GLU B 1 220 ? 20.612 32.294 19.674 1.00 40.97 220 GLU B CA 1
ATOM 4537 C C . GLU B 1 220 ? 20.984 32.999 20.983 1.00 40.58 220 GLU B C 1
ATOM 4538 O O . GLU B 1 220 ? 20.517 32.611 22.050 1.00 40.73 220 GLU B O 1
ATOM 4544 N N . THR B 1 221 ? 21.809 34.035 20.915 1.00 39.42 221 THR B N 1
ATOM 4545 C CA . THR B 1 221 ? 22.215 34.734 22.130 1.00 39.76 221 THR B CA 1
ATOM 4546 C C . THR B 1 221 ? 22.265 36.248 21.975 1.00 40.20 221 THR B C 1
ATOM 4547 O O . THR B 1 221 ? 22.346 36.766 20.864 1.00 39.15 221 THR B O 1
ATOM 4551 N N . VAL B 1 222 ? 22.215 36.956 23.101 1.00 38.38 222 VAL B N 1
ATOM 4552 C CA . VAL B 1 222 ? 22.300 38.408 23.084 1.00 39.48 222 VAL B CA 1
ATOM 4553 C C . VAL B 1 222 ? 23.369 38.879 24.065 1.00 39.62 222 VAL B C 1
ATOM 4554 O O . VAL B 1 222 ? 23.675 38.193 25.044 1.00 40.57 222 VAL B O 1
ATOM 4558 N N . GLU B 1 223 ? 23.963 40.030 23.780 1.00 39.54 223 GLU B N 1
ATOM 4559 C CA . GLU B 1 223 ? 24.973 40.597 24.661 1.00 40.05 223 GLU B CA 1
ATOM 4560 C C . GLU B 1 223 ? 24.272 41.659 25.490 1.00 39.14 223 GLU B C 1
ATOM 4561 O O . GLU B 1 223 ? 23.550 42.495 24.948 1.00 39.26 223 GLU B O 1
ATOM 4567 N N . VAL B 1 224 ? 24.479 41.624 26.801 1.00 38.22 224 VAL B N 1
ATOM 4568 C CA . VAL B 1 224 ? 23.849 42.595 27.684 1.00 36.98 224 VAL B CA 1
ATOM 4569 C C . VAL B 1 224 ? 24.872 43.588 28.240 1.00 36.71 224 VAL B C 1
ATOM 4570 O O . VAL B 1 224 ? 25.891 43.177 28.797 1.00 37.77 224 VAL B O 1
ATOM 4574 N N . PHE B 1 225 ? 24.599 44.885 28.079 1.00 34.42 225 PHE B N 1
ATOM 4575 C CA . PHE B 1 225 ? 25.470 45.948 28.588 1.00 35.57 225 PHE B CA 1
ATOM 4576 C C . PHE B 1 225 ? 24.687 46.812 29.570 1.00 34.53 225 PHE B C 1
ATOM 4577 O O . PHE B 1 225 ? 23.494 47.056 29.373 1.00 34.88 225 PHE B O 1
ATOM 4585 N N . PHE B 1 226 ? 25.362 47.291 30.613 1.00 35.23 226 PHE B N 1
ATOM 4586 C CA . PHE B 1 226 ? 24.705 48.095 31.640 1.00 34.65 226 PHE B CA 1
ATOM 4587 C C . PHE B 1 226 ? 25.249 49.506 31.854 1.00 35.29 226 PHE B C 1
ATOM 4588 O O . PHE B 1 226 ? 26.411 49.789 31.610 1.00 35.40 226 PHE B O 1
ATOM 4596 N N . SER B 1 227 ? 24.368 50.379 32.329 1.00 34.29 227 SER B N 1
ATOM 4597 C CA . SER B 1 227 ? 24.703 51.756 32.658 1.00 34.85 227 SER B CA 1
ATOM 4598 C C . SER B 1 227 ? 23.692 52.078 33.758 1.00 34.28 227 SER B C 1
ATOM 4599 O O . SER B 1 227 ? 22.720 51.346 33.939 1.00 33.88 227 SER B O 1
ATOM 4602 N N . PRO B 1 228 ? 23.919 53.148 34.526 1.00 32.96 228 PRO B N 1
ATOM 4603 C CA . PRO B 1 228 ? 23.000 53.522 35.606 1.00 32.61 228 PRO B CA 1
ATOM 4604 C C . PRO B 1 228 ? 21.541 53.747 35.192 1.00 34.81 228 PRO B C 1
ATOM 4605 O O . PRO B 1 228 ? 20.609 53.355 35.905 1.00 32.35 228 PRO B O 1
ATOM 4609 N N . SER B 1 229 ? 21.334 54.373 34.040 1.00 33.77 229 SER B N 1
ATOM 4610 C CA . SER B 1 229 ? 19.977 54.663 33.608 1.00 36.50 229 SER B CA 1
ATOM 4611 C C . SER B 1 229 ? 19.483 53.895 32.388 1.00 35.53 229 SER B C 1
ATOM 4612 O O . SER B 1 229 ? 18.345 54.081 31.973 1.00 35.82 229 SER B O 1
ATOM 4615 N N . GLN B 1 230 ? 20.309 53.024 31.824 1.00 34.70 230 GLN B N 1
ATOM 4616 C CA . GLN B 1 230 ? 19.890 52.321 30.619 1.00 36.26 230 GLN B CA 1
ATOM 4617 C C . GLN B 1 230 ? 20.575 50.973 30.418 1.00 35.13 230 GLN B C 1
ATOM 4618 O O . GLN B 1 230 ? 21.727 50.791 30.808 1.00 34.18 230 GLN B O 1
ATOM 4624 N N . ILE B 1 231 ? 19.859 50.027 29.812 1.00 33.96 231 ILE B N 1
ATOM 4625 C CA . ILE B 1 231 ? 20.426 48.712 29.534 1.00 34.14 231 ILE B CA 1
ATOM 4626 C C . ILE B 1 231 ? 20.276 48.379 28.043 1.00 34.65 231 ILE B C 1
ATOM 4627 O O . ILE B 1 231 ? 19.270 48.720 27.405 1.00 35.50 231 ILE B O 1
ATOM 4632 N N . LEU B 1 232 ? 21.292 47.727 27.492 1.00 34.44 232 LEU B N 1
ATOM 4633 C CA . LEU B 1 232 ? 21.318 47.376 26.082 1.00 35.08 232 LEU B CA 1
ATOM 4634 C C . LEU B 1 232 ? 21.401 45.878 25.814 1.00 35.93 232 LEU B C 1
ATOM 4635 O O . LEU B 1 232 ? 22.299 45.194 26.321 1.00 34.09 232 LEU B O 1
ATOM 4640 N N . PHE B 1 233 ? 20.463 45.374 25.014 1.00 34.72 233 PHE B N 1
ATOM 4641 C CA . PHE B 1 233 ? 20.450 43.964 24.634 1.00 34.56 233 PHE B CA 1
ATOM 4642 C C . PHE B 1 233 ? 20.869 43.962 23.170 1.00 36.21 233 PHE B C 1
ATOM 4643 O O . PHE B 1 233 ? 20.187 44.548 22.328 1.00 36.78 233 PHE B O 1
ATOM 4651 N N . ARG B 1 234 ? 21.977 43.299 22.857 1.00 36.90 234 ARG B N 1
ATOM 4652 C CA . ARG B 1 234 ? 22.470 43.308 21.486 1.00 39.51 234 ARG B CA 1
ATOM 4653 C C . ARG B 1 234 ? 22.809 41.972 20.814 1.00 38.88 234 ARG B C 1
ATOM 4654 O O . ARG B 1 234 ? 23.523 41.146 21.376 1.00 38.95 234 ARG B O 1
ATOM 4662 N N . SER B 1 235 ? 22.285 41.784 19.604 1.00 39.63 235 SER B N 1
ATOM 4663 C CA . SER B 1 235 ? 22.562 40.595 18.797 1.00 40.78 235 SER B CA 1
ATOM 4664 C C . SER B 1 235 ? 23.337 41.126 17.589 1.00 42.47 235 SER B C 1
ATOM 4665 O O . SER B 1 235 ? 23.690 42.306 17.555 1.00 43.02 235 SER B O 1
ATOM 4668 N N . GLU B 1 236 ? 23.590 40.280 16.597 1.00 45.19 236 GLU B N 1
ATOM 4669 C CA . GLU B 1 236 ? 24.349 40.711 15.419 1.00 47.21 236 GLU B CA 1
ATOM 4670 C C . GLU B 1 236 ? 23.872 41.986 14.736 1.00 46.91 236 GLU B C 1
ATOM 4671 O O . GLU B 1 236 ? 24.675 42.863 14.426 1.00 45.60 236 GLU B O 1
ATOM 4677 N N . HIS B 1 237 ? 22.569 42.092 14.496 1.00 46.64 237 HIS B N 1
ATOM 4678 C CA . HIS B 1 237 ? 22.046 43.254 13.795 1.00 46.58 237 HIS B CA 1
ATOM 4679 C C . HIS B 1 237 ? 20.998 44.049 14.553 1.00 45.28 237 HIS B C 1
ATOM 4680 O O . HIS B 1 237 ? 20.499 45.056 14.050 1.00 44.94 237 HIS B O 1
ATOM 4687 N N . ILE B 1 238 ? 20.663 43.609 15.760 1.00 42.82 238 ILE B N 1
ATOM 4688 C CA . ILE B 1 238 ? 19.662 44.318 16.536 1.00 40.43 238 ILE B CA 1
ATOM 4689 C C . ILE B 1 238 ? 20.187 44.851 17.859 1.00 39.92 238 ILE B C 1
ATOM 4690 O O . ILE B 1 238 ? 20.874 44.148 18.600 1.00 40.68 238 ILE B O 1
ATOM 4695 N N . SER B 1 239 ? 19.858 46.109 18.137 1.00 38.56 239 SER B N 1
ATOM 4696 C CA . SER B 1 239 ? 20.242 46.770 19.375 1.00 36.25 239 SER B CA 1
ATOM 4697 C C . SER B 1 239 ? 18.963 47.226 20.056 1.00 36.66 239 SER B C 1
ATOM 4698 O O . SER B 1 239 ? 18.232 48.071 19.529 1.00 37.73 239 SER B O 1
ATOM 4701 N N . PHE B 1 240 ? 18.692 46.650 21.223 1.00 36.30 240 PHE B N 1
ATOM 4702 C CA . PHE B 1 240 ? 17.499 46.970 22.000 1.00 35.73 240 PHE B CA 1
ATOM 4703 C C . PHE B 1 240 ? 17.896 47.751 23.262 1.00 34.95 240 PHE B C 1
ATOM 4704 O O . PHE B 1 240 ? 18.564 47.206 24.138 1.00 33.02 240 PHE B O 1
ATOM 4712 N N . TYR B 1 241 ? 17.492 49.021 23.342 1.00 34.70 241 TYR B N 1
ATOM 4713 C CA . TYR B 1 241 ? 17.791 49.872 24.501 1.00 34.27 241 TYR B CA 1
ATOM 4714 C C . TYR B 1 241 ? 16.552 50.115 25.354 1.00 33.27 241 TYR B C 1
ATOM 4715 O O . TYR B 1 241 ? 15.443 50.217 24.838 1.00 33.89 241 TYR B O 1
ATOM 4724 N N . THR B 1 242 ? 16.743 50.221 26.663 1.00 32.64 242 THR B N 1
ATOM 4725 C CA . THR B 1 242 ? 15.633 50.517 27.549 1.00 32.71 242 THR B CA 1
ATOM 4726 C C . THR B 1 242 ? 16.099 51.266 28.783 1.00 33.00 242 THR B C 1
ATOM 4727 O O . THR B 1 242 ? 17.163 50.989 29.328 1.00 29.53 242 THR B O 1
ATOM 4731 N N . ARG B 1 243 ? 15.303 52.236 29.216 1.00 34.24 243 ARG B N 1
ATOM 4732 C CA . ARG B 1 243 ? 15.661 52.979 30.411 1.00 38.07 243 ARG B CA 1
ATOM 4733 C C . ARG B 1 243 ? 15.441 52.054 31.591 1.00 37.77 243 ARG B C 1
ATOM 4734 O O . ARG B 1 243 ? 14.661 51.102 31.505 1.00 35.94 243 ARG B O 1
ATOM 4742 N N . LEU B 1 244 ? 16.130 52.327 32.690 1.00 35.81 244 LEU B N 1
ATOM 4743 C CA . LEU B 1 244 ? 15.988 51.514 33.882 1.00 34.96 244 LEU B CA 1
ATOM 4744 C C . LEU B 1 244 ? 15.172 52.275 34.913 1.00 36.21 244 LEU B C 1
ATOM 4745 O O . LEU B 1 244 ? 15.043 53.502 34.840 1.00 36.65 244 LEU B O 1
ATOM 4750 N N . LEU B 1 245 ? 14.588 51.545 35.853 1.00 35.89 245 LEU B N 1
ATOM 4751 C CA . LEU B 1 245 ? 13.822 52.182 36.904 1.00 37.39 245 LEU B CA 1
ATOM 4752 C C . LEU B 1 245 ? 14.845 52.469 37.994 1.00 38.68 245 LEU B C 1
ATOM 4753 O O . LEU B 1 245 ? 15.519 51.561 38.471 1.00 37.90 245 LEU B O 1
ATOM 4758 N N . GLU B 1 246 ? 14.980 53.739 38.355 1.00 42.02 246 GLU B N 1
ATOM 4759 C CA . GLU B 1 246 ? 15.937 54.153 39.379 1.00 45.38 246 GLU B CA 1
ATOM 4760 C C . GLU B 1 246 ? 15.363 54.015 40.776 1.00 43.11 246 GLU B C 1
ATOM 4761 O O . GLU B 1 246 ? 14.164 54.167 40.976 1.00 44.00 246 GLU B O 1
ATOM 4767 N N . GLY B 1 247 ? 16.228 53.745 41.746 1.00 42.98 247 GLY B N 1
ATOM 4768 C CA . GLY B 1 247 ? 15.762 53.622 43.113 1.00 39.99 247 GLY B CA 1
ATOM 4769 C C . GLY B 1 247 ? 16.232 52.355 43.785 1.00 38.83 247 GLY B C 1
ATOM 4770 O O . GLY B 1 247 ? 17.175 51.706 43.328 1.00 38.83 247 GLY B O 1
ATOM 4771 N N . ASN B 1 248 ? 15.572 51.999 44.878 1.00 37.79 248 ASN B N 1
ATOM 4772 C CA . ASN B 1 248 ? 15.941 50.797 45.604 1.00 38.98 248 ASN B CA 1
ATOM 4773 C C . ASN B 1 248 ? 14.793 49.798 45.582 1.00 35.26 248 ASN B C 1
ATOM 4774 O O . ASN B 1 248 ? 13.671 50.110 45.983 1.00 33.85 248 ASN B O 1
ATOM 4779 N N . TYR B 1 249 ? 15.079 48.600 45.092 1.00 34.28 249 TYR B N 1
ATOM 4780 C CA . TYR B 1 249 ? 14.068 47.559 45.035 1.00 32.94 249 TYR B CA 1
ATOM 4781 C C . TYR B 1 249 ? 14.072 46.880 46.398 1.00 33.92 249 TYR B C 1
ATOM 4782 O O . TYR B 1 249 ? 15.116 46.459 46.893 1.00 33.15 249 TYR B O 1
ATOM 4791 N N . PRO B 1 250 ? 12.898 46.751 47.009 1.00 34.76 250 PRO B N 1
ATOM 4792 C CA . PRO B 1 250 ? 12.768 46.122 48.320 1.00 36.75 250 PRO B CA 1
ATOM 4793 C C . PRO B 1 250 ? 13.396 44.739 48.434 1.00 38.66 250 PRO B C 1
ATOM 4794 O O . PRO B 1 250 ? 13.615 44.031 47.439 1.00 38.43 250 PRO B O 1
ATOM 4798 N N . ASP B 1 251 ? 13.699 44.375 49.673 1.00 38.01 251 ASP B N 1
ATOM 4799 C CA . ASP B 1 251 ? 14.278 43.080 49.989 1.00 38.48 251 ASP B CA 1
ATOM 4800 C C . ASP B 1 251 ? 13.177 42.069 49.670 1.00 36.63 251 ASP B C 1
ATOM 4801 O O . ASP B 1 251 ? 12.018 42.311 49.981 1.00 38.36 251 ASP B O 1
ATOM 4806 N N . THR B 1 252 ? 13.515 40.955 49.038 1.00 34.00 252 THR B N 1
ATOM 4807 C CA . THR B 1 252 ? 12.494 39.965 48.727 1.00 33.47 252 THR B CA 1
ATOM 4808 C C . THR B 1 252 ? 12.872 38.595 49.270 1.00 34.42 252 THR B C 1
ATOM 4809 O O . THR B 1 252 ? 12.012 37.719 49.431 1.00 33.39 252 THR B O 1
ATOM 4813 N N . ASP B 1 253 ? 14.161 38.410 49.547 1.00 35.07 253 ASP B N 1
ATOM 4814 C CA . ASP B 1 253 ? 14.645 37.145 50.084 1.00 38.76 253 ASP B CA 1
ATOM 4815 C C . ASP B 1 253 ? 14.002 36.923 51.453 1.00 40.09 253 ASP B C 1
ATOM 4816 O O . ASP B 1 253 ? 13.708 35.794 51.851 1.00 37.51 253 ASP B O 1
ATOM 4821 N N . ARG B 1 254 ? 13.794 38.024 52.163 1.00 41.80 254 ARG B N 1
ATOM 4822 C CA . ARG B 1 254 ? 13.183 37.999 53.479 1.00 45.77 254 ARG B CA 1
ATOM 4823 C C . ARG B 1 254 ? 11.815 37.333 53.392 1.00 47.00 254 ARG B C 1
ATOM 4824 O O . ARG B 1 254 ? 11.384 36.661 54.328 1.00 48.07 254 ARG B O 1
ATOM 4832 N N . LEU B 1 255 ? 11.140 37.516 52.260 1.00 47.25 255 LEU B N 1
ATOM 4833 C CA . LEU B 1 255 ? 9.804 36.957 52.052 1.00 47.47 255 LEU B CA 1
ATOM 4834 C C . LEU B 1 255 ? 9.741 35.488 51.651 1.00 47.95 255 LEU B C 1
ATOM 4835 O O . LEU B 1 255 ? 8.658 34.902 51.600 1.00 48.16 255 LEU B O 1
ATOM 4840 N N . LEU B 1 256 ? 10.886 34.885 51.364 1.00 48.54 256 LEU B N 1
ATOM 4841 C CA . LEU B 1 256 ? 10.899 33.482 50.974 1.00 50.35 256 LEU B CA 1
ATOM 4842 C C . LEU B 1 256 ? 10.475 32.571 52.122 1.00 52.71 256 LEU B C 1
ATOM 4843 O O . LEU B 1 256 ? 11.159 32.480 53.144 1.00 52.30 256 LEU B O 1
ATOM 4848 N N . MET B 1 257 ? 9.337 31.907 51.948 1.00 55.26 257 MET B N 1
ATOM 4849 C CA . MET B 1 257 ? 8.814 30.998 52.958 1.00 57.37 257 MET B CA 1
ATOM 4850 C C . MET B 1 257 ? 9.760 29.811 53.058 1.00 58.83 257 MET B C 1
ATOM 4851 O O . MET B 1 257 ? 10.005 29.117 52.069 1.00 59.31 257 MET B O 1
ATOM 4856 N N . THR B 1 258 ? 10.289 29.575 54.252 1.00 58.52 258 THR B N 1
ATOM 4857 C CA . THR B 1 258 ? 11.221 28.475 54.456 1.00 59.01 258 THR B CA 1
ATOM 4858 C C . THR B 1 258 ? 10.546 27.142 54.746 1.00 58.43 258 THR B C 1
ATOM 4859 O O . THR B 1 258 ? 10.840 26.136 54.102 1.00 59.35 258 THR B O 1
ATOM 4863 N N . GLU B 1 259 ? 9.645 27.130 55.719 1.00 56.65 259 GLU B N 1
ATOM 4864 C CA . GLU B 1 259 ? 8.970 25.895 56.081 1.00 55.31 259 GLU B CA 1
ATOM 4865 C C . GLU B 1 259 ? 7.478 25.880 55.782 1.00 51.95 259 GLU B C 1
ATOM 4866 O O . GLU B 1 259 ? 6.855 26.922 55.579 1.00 50.70 259 GLU B O 1
ATOM 4872 N N . PHE B 1 260 ? 6.909 24.681 55.768 1.00 47.80 260 PHE B N 1
ATOM 4873 C CA . PHE B 1 260 ? 5.498 24.514 55.460 1.00 45.16 260 PHE B CA 1
ATOM 4874 C C . PHE B 1 260 ? 4.871 23.442 56.338 1.00 42.93 260 PHE B C 1
ATOM 4875 O O . PHE B 1 260 ? 5.571 22.623 56.936 1.00 42.54 260 PHE B O 1
ATOM 4883 N N . GLU B 1 261 ? 3.546 23.447 56.402 1.00 39.51 261 GLU B N 1
ATOM 4884 C CA . GLU B 1 261 ? 2.808 22.465 57.180 1.00 38.81 261 GLU B CA 1
ATOM 4885 C C . GLU B 1 261 ? 2.050 21.528 56.233 1.00 36.52 261 GLU B C 1
ATOM 4886 O O . GLU B 1 261 ? 1.750 20.385 56.583 1.00 33.79 261 GLU B O 1
ATOM 4892 N N . THR B 1 262 ? 1.754 22.025 55.032 1.00 33.24 262 THR B N 1
ATOM 4893 C CA . THR B 1 262 ? 0.991 21.271 54.039 1.00 29.33 262 THR B CA 1
ATOM 4894 C C . THR B 1 262 ? 1.564 21.379 52.628 1.00 27.94 262 THR B C 1
ATOM 4895 O O . THR B 1 262 ? 2.088 22.414 52.243 1.00 28.90 262 THR B O 1
ATOM 4899 N N . GLU B 1 263 ? 1.456 20.296 51.865 1.00 28.00 263 GLU B N 1
ATOM 4900 C CA . GLU B 1 263 ? 1.908 20.266 50.478 1.00 27.45 263 GLU B CA 1
ATOM 4901 C C . GLU B 1 263 ? 0.870 19.528 49.637 1.00 27.23 263 GLU B C 1
ATOM 4902 O O . GLU B 1 263 ? 0.335 18.495 50.054 1.00 25.46 263 GLU B O 1
ATOM 4908 N N . VAL B 1 264 ? 0.554 20.083 48.473 1.00 25.30 264 VAL B N 1
ATOM 4909 C CA . VAL B 1 264 ? -0.376 19.436 47.557 1.00 24.62 264 VAL B CA 1
ATOM 4910 C C . VAL B 1 264 ? 0.239 19.612 46.182 1.00 24.53 264 VAL B C 1
ATOM 4911 O O . VAL B 1 264 ? 0.717 20.705 45.840 1.00 24.22 264 VAL B O 1
ATOM 4915 N N . VAL B 1 265 ? 0.261 18.527 45.416 1.00 21.40 265 VAL B N 1
ATOM 4916 C CA . VAL B 1 265 ? 0.791 18.542 44.061 1.00 20.05 265 VAL B CA 1
ATOM 4917 C C . VAL B 1 265 ? -0.424 18.393 43.140 1.00 20.74 265 VAL B C 1
ATOM 4918 O O . VAL B 1 265 ? -1.273 17.530 43.370 1.00 18.20 265 VAL B O 1
ATOM 4922 N N . PHE B 1 266 ? -0.517 19.253 42.127 1.00 21.27 266 PHE B N 1
ATOM 4923 C CA . PHE B 1 266 ? -1.638 19.232 41.187 1.00 21.10 266 PHE B CA 1
ATOM 4924 C C . PHE B 1 266 ? -1.129 19.188 39.770 1.00 22.44 266 PHE B C 1
ATOM 4925 O O . PHE B 1 266 ? 0.040 19.463 39.500 1.00 23.56 266 PHE B O 1
ATOM 4933 N N . ASN B 1 267 ? -2.045 18.874 38.857 1.00 22.45 267 ASN B N 1
ATOM 4934 C CA . ASN B 1 267 ? -1.738 18.922 37.441 1.00 20.74 267 ASN B CA 1
ATOM 4935 C C . ASN B 1 267 ? -1.942 20.427 37.187 1.00 20.09 267 ASN B C 1
ATOM 4936 O O . ASN B 1 267 ? -3.001 20.974 37.482 1.00 20.19 267 ASN B O 1
ATOM 4941 N N . THR B 1 268 ? -0.915 21.095 36.681 1.00 22.94 268 THR B N 1
ATOM 4942 C CA . THR B 1 268 ? -0.961 22.535 36.458 1.00 21.70 268 THR B CA 1
ATOM 4943 C C . THR B 1 268 ? -2.166 23.042 35.661 1.00 22.46 268 THR B C 1
ATOM 4944 O O . THR B 1 268 ? -2.876 23.943 36.112 1.00 21.46 268 THR B O 1
ATOM 4948 N N . GLN B 1 269 ? -2.385 22.460 34.485 1.00 23.42 269 GLN B N 1
ATOM 4949 C CA . GLN B 1 269 ? -3.482 22.841 33.605 1.00 25.03 269 GLN B CA 1
ATOM 4950 C C . GLN B 1 269 ? -4.852 22.630 34.226 1.00 23.12 269 GLN B C 1
ATOM 4951 O O . GLN B 1 269 ? -5.694 23.521 34.184 1.00 22.17 269 GLN B O 1
ATOM 4957 N N . SER B 1 270 ? -5.083 21.464 34.819 1.00 21.83 270 SER B N 1
ATOM 4958 C CA . SER B 1 270 ? -6.385 21.191 35.421 1.00 23.41 270 SER B CA 1
ATOM 4959 C C . SER B 1 270 ? -6.715 22.140 36.570 1.00 21.71 270 SER B C 1
ATOM 4960 O O . SER B 1 270 ? -7.858 22.557 36.723 1.00 22.17 270 SER B O 1
ATOM 4963 N N . LEU B 1 271 ? -5.724 22.483 37.387 1.00 21.95 271 LEU B N 1
ATOM 4964 C CA . LEU B 1 271 ? -5.989 23.395 38.499 1.00 20.65 271 LEU B CA 1
ATOM 4965 C C . LEU B 1 271 ? -6.263 24.801 37.961 1.00 19.31 271 LEU B C 1
ATOM 4966 O O . LEU B 1 271 ? -7.105 25.516 38.498 1.00 21.01 271 LEU B O 1
ATOM 4971 N N . ARG B 1 272 ? -5.535 25.193 36.917 1.00 20.59 272 ARG B N 1
ATOM 4972 C CA . ARG B 1 272 ? -5.715 26.518 36.322 1.00 20.29 272 ARG B CA 1
ATOM 4973 C C . ARG B 1 272 ? -7.156 26.674 35.829 1.00 19.69 272 ARG B C 1
ATOM 4974 O O . ARG B 1 272 ? -7.797 27.689 36.068 1.00 19.99 272 ARG B O 1
ATOM 4982 N N . HIS B 1 273 ? -7.661 25.657 35.140 1.00 19.77 273 HIS B N 1
ATOM 4983 C CA . HIS B 1 273 ? -9.030 25.695 34.638 1.00 21.96 273 HIS B CA 1
ATOM 4984 C C . HIS B 1 273 ? -10.026 25.765 35.791 1.00 21.43 273 HIS B C 1
ATOM 4985 O O . HIS B 1 273 ? -11.024 26.486 35.717 1.00 23.05 273 HIS B O 1
ATOM 4992 N N . ALA B 1 274 ? -9.770 25.029 36.865 1.00 17.29 274 ALA B N 1
ATOM 4993 C CA . ALA B 1 274 ? -10.684 25.086 37.995 1.00 16.10 274 ALA B CA 1
ATOM 4994 C C . ALA B 1 274 ? -10.668 26.509 38.572 1.00 18.46 274 ALA B C 1
ATOM 4995 O O . ALA B 1 274 ? -11.707 27.054 38.966 1.00 18.66 274 ALA B O 1
ATOM 4997 N N . MET B 1 275 ? -9.488 27.115 38.623 1.00 17.24 275 MET B N 1
ATOM 4998 C CA . MET B 1 275 ? -9.389 28.459 39.166 1.00 19.48 275 MET B CA 1
ATOM 4999 C C . MET B 1 275 ? -10.046 29.494 38.255 1.00 19.06 275 MET B C 1
ATOM 5000 O O . MET B 1 275 ? -10.605 30.469 38.736 1.00 19.19 275 MET B O 1
ATOM 5005 N N . GLU B 1 276 ? -9.988 29.275 36.944 1.00 21.16 276 GLU B N 1
ATOM 5006 C CA . GLU B 1 276 ? -10.607 30.205 36.012 1.00 23.74 276 GLU B CA 1
ATOM 5007 C C . GLU B 1 276 ? -12.118 30.121 36.180 1.00 25.16 276 GLU B C 1
ATOM 5008 O O . GLU B 1 276 ? -12.834 31.101 35.984 1.00 26.71 276 GLU B O 1
ATOM 5014 N N . ARG B 1 277 ? -12.589 28.941 36.570 1.00 23.02 277 ARG B N 1
ATOM 5015 C CA . ARG B 1 277 ? -14.002 28.693 36.816 1.00 22.48 277 ARG B CA 1
ATOM 5016 C C . ARG B 1 277 ? -14.389 29.496 38.050 1.00 22.51 277 ARG B C 1
ATOM 5017 O O . ARG B 1 277 ? -15.424 30.179 38.082 1.00 21.35 277 ARG B O 1
ATOM 5025 N N . ALA B 1 278 ? -13.552 29.416 39.078 1.00 19.64 278 ALA B N 1
ATOM 5026 C CA . ALA B 1 278 ? -13.813 30.147 40.315 1.00 20.92 278 ALA B CA 1
ATOM 5027 C C . ALA B 1 278 ? -13.814 31.669 40.077 1.00 19.39 278 ALA B C 1
ATOM 5028 O O . ALA B 1 278 ? -14.667 32.378 40.604 1.00 22.35 278 ALA B O 1
ATOM 5030 N N . PHE B 1 279 ? -12.870 32.147 39.273 1.00 20.64 279 PHE B N 1
ATOM 5031 C CA . PHE B 1 279 ? -12.731 33.576 38.962 1.00 23.00 279 PHE B CA 1
ATOM 5032 C C . PHE B 1 279 ? -13.987 34.159 38.293 1.00 24.21 279 PHE B C 1
ATOM 5033 O O . PHE B 1 279 ? -14.422 35.275 38.617 1.00 22.77 279 PHE B O 1
ATOM 5041 N N . LEU B 1 280 ? -14.568 33.408 37.364 1.00 22.46 280 LEU B N 1
ATOM 5042 C CA . LEU B 1 280 ? -15.782 33.863 36.690 1.00 23.88 280 LEU B CA 1
ATOM 5043 C C . LEU B 1 280 ? -16.842 34.263 37.700 1.00 22.57 280 LEU B C 1
ATOM 5044 O O . LEU B 1 280 ? -17.594 35.208 37.471 1.00 24.06 280 LEU B O 1
ATOM 5049 N N . ILE B 1 281 ? -16.909 33.550 38.818 1.00 21.49 281 ILE B N 1
ATOM 5050 C CA . ILE B 1 281 ? -17.892 33.866 39.850 1.00 21.83 281 ILE B CA 1
ATOM 5051 C C . ILE B 1 281 ? -17.364 34.858 40.885 1.00 23.42 281 ILE B C 1
ATOM 5052 O O . ILE B 1 281 ? -18.075 35.776 41.277 1.00 26.21 281 ILE B O 1
ATOM 5057 N N . SER B 1 282 ? -16.117 34.695 41.317 1.00 22.17 282 SER B N 1
ATOM 5058 C CA . SER B 1 282 ? -15.557 35.604 42.315 1.00 24.10 282 SER B CA 1
ATOM 5059 C C . SER B 1 282 ? -15.368 37.022 41.788 1.00 26.70 282 SER B C 1
ATOM 5060 O O . SER B 1 282 ? -15.465 37.980 42.546 1.00 28.27 282 SER B O 1
ATOM 5063 N N . ASN B 1 283 ? -15.096 37.144 40.493 1.00 29.74 283 ASN B N 1
ATOM 5064 C CA . ASN B 1 283 ? -14.878 38.443 39.867 1.00 33.31 283 ASN B CA 1
ATOM 5065 C C . ASN B 1 283 ? -16.161 39.280 39.847 1.00 36.07 283 ASN B C 1
ATOM 5066 O O . ASN B 1 283 ? -16.162 40.424 39.386 1.00 36.24 283 ASN B O 1
ATOM 5071 N N . ALA B 1 284 ? -17.246 38.700 40.351 1.00 38.07 284 ALA B N 1
ATOM 5072 C CA . ALA B 1 284 ? -18.533 39.380 40.407 1.00 42.26 284 ALA B CA 1
ATOM 5073 C C . ALA B 1 284 ? -18.474 40.516 41.420 1.00 44.02 284 ALA B C 1
ATOM 5074 O O . ALA B 1 284 ? -19.159 41.522 41.275 1.00 44.89 284 ALA B O 1
ATOM 5076 N N . THR B 1 285 ? -17.656 40.348 42.450 1.00 46.27 285 THR B N 1
ATOM 5077 C CA . THR B 1 285 ? -17.512 41.371 43.475 1.00 47.29 285 THR B CA 1
ATOM 5078 C C . THR B 1 285 ? -16.063 41.840 43.507 1.00 48.11 285 THR B C 1
ATOM 5079 O O . THR B 1 285 ? -15.185 41.206 42.919 1.00 47.85 285 THR B O 1
ATOM 5083 N N . GLN B 1 286 ? -15.816 42.954 44.190 1.00 48.57 286 GLN B N 1
ATOM 5084 C CA . GLN B 1 286 ? -14.468 43.494 44.298 1.00 48.61 286 GLN B CA 1
ATOM 5085 C C . GLN B 1 286 ? -13.787 42.732 45.436 1.00 47.18 286 GLN B C 1
ATOM 5086 O O . GLN B 1 286 ? -14.368 42.542 46.502 1.00 47.80 286 GLN B O 1
ATOM 5092 N N . ASN B 1 287 ? -12.567 42.273 45.197 1.00 45.54 287 ASN B N 1
ATOM 5093 C CA . ASN B 1 287 ? -11.838 41.518 46.208 1.00 43.66 287 ASN B CA 1
ATOM 5094 C C . ASN B 1 287 ? -12.471 40.138 46.414 1.00 40.08 287 ASN B C 1
ATOM 5095 O O . ASN B 1 287 ? -12.331 39.533 47.476 1.00 39.72 287 ASN B O 1
ATOM 5100 N N . GLY B 1 288 ? -13.184 39.651 45.405 1.00 35.36 288 GLY B N 1
ATOM 5101 C CA . GLY B 1 288 ? -13.802 38.339 45.510 1.00 33.04 288 GLY B CA 1
ATOM 5102 C C . GLY B 1 288 ? -12.735 37.266 45.669 1.00 29.42 288 GLY B C 1
ATOM 5103 O O . GLY B 1 288 ? -11.672 37.344 45.060 1.00 28.07 288 GLY B O 1
ATOM 5104 N N . THR B 1 289 ? -13.001 36.256 46.484 1.00 28.73 289 THR B N 1
ATOM 5105 C CA . THR B 1 289 ? -12.002 35.219 46.687 1.00 28.18 289 THR B CA 1
ATOM 5106 C C . THR B 1 289 ? -12.554 33.816 46.536 1.00 27.04 289 THR B C 1
ATOM 5107 O O . THR B 1 289 ? -13.762 33.601 46.514 1.00 27.09 289 THR B O 1
ATOM 5111 N N . VAL B 1 290 ? -11.642 32.860 46.431 1.00 27.95 290 VAL B N 1
ATOM 5112 C CA . VAL B 1 290 ? -12.008 31.461 46.355 1.00 25.56 290 VAL B CA 1
ATOM 5113 C C . VAL B 1 290 ? -11.442 30.807 47.617 1.00 27.27 290 VAL B C 1
ATOM 5114 O O . VAL B 1 290 ? -10.335 31.139 48.063 1.00 28.31 290 VAL B O 1
ATOM 5118 N N . LYS B 1 291 ? -12.218 29.906 48.209 1.00 27.36 291 LYS B N 1
ATOM 5119 C CA . LYS B 1 291 ? -11.796 29.194 49.406 1.00 26.97 291 LYS B CA 1
ATOM 5120 C C . LYS B 1 291 ? -11.407 27.759 49.051 1.00 27.56 291 LYS B C 1
ATOM 5121 O O . LYS B 1 291 ? -12.207 27.007 48.499 1.00 27.20 291 LYS B O 1
ATOM 5127 N N . LEU B 1 292 ? -10.173 27.388 49.369 1.00 26.29 292 LEU B N 1
ATOM 5128 C CA . LEU B 1 292 ? -9.678 26.048 49.088 1.00 26.97 292 LEU B CA 1
ATOM 5129 C C . LEU B 1 292 ? -9.714 25.231 50.373 1.00 27.44 292 LEU B C 1
ATOM 5130 O O . LEU B 1 292 ? -9.114 25.618 51.372 1.00 26.44 292 LEU B O 1
ATOM 5135 N N . GLU B 1 293 ? -10.441 24.116 50.352 1.00 28.88 293 GLU B N 1
ATOM 5136 C CA . GLU B 1 293 ? -10.540 23.235 51.515 1.00 27.66 293 GLU B CA 1
ATOM 5137 C C . GLU B 1 293 ? -9.692 21.989 51.272 1.00 27.88 293 GLU B C 1
ATOM 5138 O O . GLU B 1 293 ? -9.984 21.173 50.387 1.00 26.33 293 GLU B O 1
ATOM 5144 N N . ILE B 1 294 ? -8.630 21.859 52.058 1.00 25.26 294 ILE B N 1
ATOM 5145 C CA . ILE B 1 294 ? -7.721 20.731 51.944 1.00 24.69 294 ILE B CA 1
ATOM 5146 C C . ILE B 1 294 ? -7.859 19.754 53.113 1.00 25.84 294 ILE B C 1
ATOM 5147 O O . ILE B 1 294 ? -7.604 20.119 54.263 1.00 24.98 294 ILE B O 1
ATOM 5152 N N . THR B 1 295 ? -8.295 18.529 52.821 1.00 25.17 295 THR B N 1
ATOM 5153 C CA . THR B 1 295 ? -8.393 17.471 53.832 1.00 25.35 295 THR B CA 1
ATOM 5154 C C . THR B 1 295 ? -7.746 16.260 53.172 1.00 25.81 295 THR B C 1
ATOM 5155 O O . THR B 1 295 ? -7.387 16.320 51.990 1.00 22.21 295 THR B O 1
ATOM 5159 N N . GLN B 1 296 ? -7.594 15.166 53.914 1.00 25.12 296 GLN B N 1
ATOM 5160 C CA . GLN B 1 296 ? -6.965 13.976 53.351 1.00 25.25 296 GLN B CA 1
ATOM 5161 C C . GLN B 1 296 ? -7.845 13.327 52.286 1.00 24.43 296 GLN B C 1
ATOM 5162 O O . GLN B 1 296 ? -8.959 12.882 52.557 1.00 23.28 296 GLN B O 1
ATOM 5168 N N . ASN B 1 297 ? -7.320 13.292 51.068 1.00 25.41 297 ASN B N 1
ATOM 5169 C CA . ASN B 1 297 ? -8.006 12.712 49.921 1.00 26.69 297 ASN B CA 1
ATOM 5170 C C . ASN B 1 297 ? -9.281 13.456 49.489 1.00 28.41 297 ASN B C 1
ATOM 5171 O O . ASN B 1 297 ? -10.132 12.891 48.791 1.00 27.34 297 ASN B O 1
ATOM 5176 N N . HIS B 1 298 ? -9.403 14.717 49.901 1.00 27.18 298 HIS B N 1
ATOM 5177 C CA . HIS B 1 298 ? -10.544 15.555 49.532 1.00 28.66 298 HIS B CA 1
ATOM 5178 C C . HIS B 1 298 ? -10.084 17.015 49.477 1.00 28.79 298 HIS B C 1
ATOM 5179 O O . HIS B 1 298 ? -9.689 17.584 50.494 1.00 25.24 298 HIS B O 1
ATOM 5186 N N . ILE B 1 299 ? -10.130 17.591 48.276 1.00 27.66 299 ILE B N 1
ATOM 5187 C CA . ILE B 1 299 ? -9.715 18.965 48.006 1.00 27.57 299 ILE B CA 1
ATOM 5188 C C . ILE B 1 299 ? -10.847 19.644 47.229 1.00 28.22 299 ILE B C 1
ATOM 5189 O O . ILE B 1 299 ? -11.240 19.159 46.176 1.00 26.65 299 ILE B O 1
ATOM 5194 N N . SER B 1 300 ? -11.377 20.750 47.735 1.00 27.40 300 SER B N 1
ATOM 5195 C CA . SER B 1 300 ? -12.444 21.430 47.012 1.00 28.18 300 SER B CA 1
ATOM 5196 C C . SER B 1 300 ? -12.276 22.943 46.993 1.00 28.31 300 SER B C 1
ATOM 5197 O O . SER B 1 300 ? -11.645 23.526 47.888 1.00 28.47 300 SER B O 1
ATOM 5200 N N . ALA B 1 301 ? -12.825 23.566 45.950 1.00 27.98 301 ALA B N 1
ATOM 5201 C CA . ALA B 1 301 ? -12.787 25.018 45.783 1.00 26.87 301 ALA B CA 1
ATOM 5202 C C . ALA B 1 301 ? -14.217 25.531 45.915 1.00 27.33 301 ALA B C 1
ATOM 5203 O O . ALA B 1 301 ? -15.167 24.927 45.405 1.00 24.93 301 ALA B O 1
ATOM 5205 N N . HIS B 1 302 ? -14.364 26.643 46.622 1.00 26.12 302 HIS B N 1
ATOM 5206 C CA . HIS B 1 302 ? -15.662 27.228 46.864 1.00 25.68 302 HIS B CA 1
ATOM 5207 C C . HIS B 1 302 ? -15.636 28.731 46.657 1.00 27.33 302 HIS B C 1
ATOM 5208 O O . HIS B 1 302 ? -14.688 29.407 47.056 1.00 24.67 302 HIS B O 1
ATOM 5215 N N . VAL B 1 303 ? -16.688 29.234 46.020 1.00 27.27 303 VAL B N 1
ATOM 5216 C CA . VAL B 1 303 ? -16.864 30.661 45.779 1.00 27.50 303 VAL B CA 1
ATOM 5217 C C . VAL B 1 303 ? -18.333 30.955 46.043 1.00 29.96 303 VAL B C 1
ATOM 5218 O O . VAL B 1 303 ? -19.206 30.158 45.681 1.00 27.50 303 VAL B O 1
ATOM 5222 N N . ASN B 1 304 ? -18.604 32.088 46.681 1.00 31.15 304 ASN B N 1
ATOM 5223 C CA . ASN B 1 304 ? -19.968 32.490 46.960 1.00 32.21 304 ASN B CA 1
ATOM 5224 C C . ASN B 1 304 ? -20.137 33.982 46.685 1.00 35.16 304 ASN B C 1
ATOM 5225 O O . ASN B 1 304 ? -19.608 34.823 47.421 1.00 33.51 304 ASN B O 1
ATOM 5230 N N . SER B 1 305 ? -20.855 34.302 45.608 1.00 35.01 305 SER B N 1
ATOM 5231 C CA . SER B 1 305 ? -21.115 35.692 45.243 1.00 36.69 305 SER B CA 1
ATOM 5232 C C . SER B 1 305 ? -22.607 35.946 45.367 1.00 37.45 305 SER B C 1
ATOM 5233 O O . SER B 1 305 ? -23.373 35.688 44.438 1.00 36.53 305 SER B O 1
ATOM 5236 N N . PRO B 1 306 ? -23.039 36.452 46.530 1.00 38.52 306 PRO B N 1
ATOM 5237 C CA . PRO B 1 306 ? -24.444 36.749 46.810 1.00 39.86 306 PRO B CA 1
ATOM 5238 C C . PRO B 1 306 ? -25.167 37.441 45.660 1.00 39.22 306 PRO B C 1
ATOM 5239 O O . PRO B 1 306 ? -24.648 38.369 45.051 1.00 39.55 306 PRO B O 1
ATOM 5243 N N . GLU B 1 307 ? -26.363 36.951 45.362 1.00 39.56 307 GLU B N 1
ATOM 5244 C CA . GLU B 1 307 ? -27.207 37.482 44.298 1.00 40.52 307 GLU B CA 1
ATOM 5245 C C . GLU B 1 307 ? -26.607 37.313 42.908 1.00 36.82 307 GLU B C 1
ATOM 5246 O O . GLU B 1 307 ? -27.163 37.808 41.937 1.00 37.38 307 GLU B O 1
ATOM 5252 N N . VAL B 1 308 ? -25.474 36.621 42.810 1.00 33.42 308 VAL B N 1
ATOM 5253 C CA . VAL B 1 308 ? -24.847 36.374 41.513 1.00 29.23 308 VAL B CA 1
ATOM 5254 C C . VAL B 1 308 ? -24.696 34.864 41.284 1.00 29.95 308 VAL B C 1
ATOM 5255 O O . VAL B 1 308 ? -25.260 34.308 40.342 1.00 29.64 308 VAL B O 1
ATOM 5259 N N . GLY B 1 309 ? -23.934 34.198 42.147 1.00 29.39 309 GLY B N 1
ATOM 5260 C CA . GLY B 1 309 ? -23.751 32.770 41.987 1.00 29.13 309 GLY B CA 1
ATOM 5261 C C . GLY B 1 309 ? -22.792 32.143 42.983 1.00 28.77 309 GLY B C 1
ATOM 5262 O O . GLY B 1 309 ? -22.276 32.812 43.876 1.00 25.44 309 GLY B O 1
ATOM 5263 N N . LYS B 1 310 ? -22.564 30.846 42.840 1.00 26.71 310 LYS B N 1
ATOM 5264 C CA . LYS B 1 310 ? -21.645 30.153 43.726 1.00 30.91 310 LYS B CA 1
ATOM 5265 C C . LYS B 1 310 ? -20.982 28.997 42.984 1.00 29.83 310 LYS B C 1
ATOM 5266 O O . LYS B 1 310 ? -21.530 28.475 42.010 1.00 29.76 310 LYS B O 1
ATOM 5272 N N . VAL B 1 311 ? -19.789 28.626 43.434 1.00 27.81 311 VAL B N 1
ATOM 5273 C CA . VAL B 1 311 ? -19.050 27.522 42.842 1.00 27.04 311 VAL B CA 1
ATOM 5274 C C . VAL B 1 311 ? -18.641 26.534 43.940 1.00 27.99 311 VAL B C 1
ATOM 5275 O O . VAL B 1 311 ? -18.190 26.927 45.015 1.00 26.37 311 VAL B O 1
ATOM 5279 N N . ASN B 1 312 ? -18.830 25.253 43.665 1.00 26.98 312 ASN B N 1
ATOM 5280 C CA . ASN B 1 312 ? -18.439 24.199 44.583 1.00 28.28 312 ASN B CA 1
ATOM 5281 C C . ASN B 1 312 ? -17.828 23.160 43.669 1.00 28.15 312 ASN B C 1
ATOM 5282 O O . ASN B 1 312 ? -18.538 22.515 42.900 1.00 25.33 312 ASN B O 1
ATOM 5287 N N . GLU B 1 313 ? -16.512 23.006 43.732 1.00 25.01 313 GLU B N 1
ATOM 5288 C CA . GLU B 1 313 ? -15.858 22.058 42.858 1.00 26.89 313 GLU B CA 1
ATOM 5289 C C . GLU B 1 313 ? -14.827 21.164 43.531 1.00 28.16 313 GLU B C 1
ATOM 5290 O O . GLU B 1 313 ? -13.945 21.659 44.237 1.00 26.43 313 GLU B O 1
ATOM 5296 N N . ASP B 1 314 ? -14.942 19.854 43.300 1.00 28.07 314 ASP B N 1
ATOM 5297 C CA . ASP B 1 314 ? -13.987 18.885 43.845 1.00 28.21 314 ASP B CA 1
ATOM 5298 C C . ASP B 1 314 ? -12.793 18.814 42.896 1.00 26.05 314 ASP B C 1
ATOM 5299 O O . ASP B 1 314 ? -12.954 18.723 41.671 1.00 24.15 314 ASP B O 1
ATOM 5304 N N . LEU B 1 315 ? -11.591 18.850 43.461 1.00 24.03 315 LEU B N 1
ATOM 5305 C CA . LEU B 1 315 ? -10.374 18.833 42.655 1.00 23.79 315 LEU B CA 1
ATOM 5306 C C . LEU B 1 315 ? -9.561 17.545 42.726 1.00 24.26 315 LEU B C 1
ATOM 5307 O O . LEU B 1 315 ? -9.435 16.934 43.789 1.00 25.37 315 LEU B O 1
ATOM 5312 N N . ASP B 1 316 ? -9.012 17.139 41.589 1.00 22.69 316 ASP B N 1
ATOM 5313 C CA . ASP B 1 316 ? -8.154 15.965 41.536 1.00 24.60 316 ASP B CA 1
ATOM 5314 C C . ASP B 1 316 ? -6.747 16.475 41.832 1.00 23.71 316 ASP B C 1
ATOM 5315 O O . ASP B 1 316 ? -6.397 17.609 41.462 1.00 20.65 316 ASP B O 1
ATOM 5320 N N . ILE B 1 317 ? -5.949 15.649 42.506 1.00 20.35 317 ILE B N 1
ATOM 5321 C CA . ILE B 1 317 ? -4.571 16.007 42.833 1.00 20.04 317 ILE B CA 1
ATOM 5322 C C . ILE B 1 317 ? -3.675 14.812 42.543 1.00 22.16 317 ILE B C 1
ATOM 5323 O O . ILE B 1 317 ? -4.145 13.689 42.375 1.00 20.84 317 ILE B O 1
ATOM 5328 N N . VAL B 1 318 ? -2.380 15.069 42.467 1.00 23.42 318 VAL B N 1
ATOM 5329 C CA . VAL B 1 318 ? -1.412 14.017 42.225 1.00 25.78 318 VAL B CA 1
ATOM 5330 C C . VAL B 1 318 ? -1.054 13.392 43.573 1.00 26.27 318 VAL B C 1
ATOM 5331 O O . VAL B 1 318 ? -1.026 12.175 43.712 1.00 26.94 318 VAL B O 1
ATOM 5335 N N . SER B 1 319 ? -0.801 14.238 44.567 1.00 23.95 319 SER B N 1
ATOM 5336 C CA . SER B 1 319 ? -0.426 13.752 45.901 1.00 25.58 319 SER B CA 1
ATOM 5337 C C . SER B 1 319 ? -0.559 14.875 46.910 1.00 24.70 319 SER B C 1
ATOM 5338 O O . SER B 1 319 ? -0.802 16.024 46.539 1.00 22.52 319 SER B O 1
ATOM 5341 N N . GLN B 1 320 ? -0.394 14.547 48.187 1.00 25.42 320 GLN B N 1
ATOM 5342 C CA . GLN B 1 320 ? -0.464 15.552 49.239 1.00 25.45 320 GLN B CA 1
ATOM 5343 C C . GLN B 1 320 ? 0.268 15.035 50.477 1.00 28.22 320 GLN B C 1
ATOM 5344 O O . GLN B 1 320 ? 0.529 13.841 50.595 1.00 25.02 320 GLN B O 1
ATOM 5350 N N . SER B 1 321 ? 0.609 15.947 51.381 1.00 27.07 321 SER B N 1
ATOM 5351 C CA . SER B 1 321 ? 1.288 15.596 52.621 1.00 29.18 321 SER B CA 1
ATOM 5352 C C . SER B 1 321 ? 0.966 16.676 53.639 1.00 30.18 321 SER B C 1
ATOM 5353 O O . SER B 1 321 ? 0.432 17.733 53.292 1.00 29.81 321 SER B O 1
ATOM 5356 N N . GLY B 1 322 ? 1.275 16.405 54.901 1.00 30.39 322 GLY B N 1
ATOM 5357 C CA . GLY B 1 322 ? 1.029 17.389 55.932 1.00 27.41 322 GLY B CA 1
ATOM 5358 C C . GLY B 1 322 ? -0.389 17.496 56.437 1.00 28.46 322 GLY B C 1
ATOM 5359 O O . GLY B 1 322 ? -1.217 16.602 56.252 1.00 28.10 322 GLY B O 1
ATOM 5360 N N . SER B 1 323 ? -0.673 18.634 57.054 1.00 26.95 323 SER B N 1
ATOM 5361 C CA . SER B 1 323 ? -1.964 18.886 57.670 1.00 29.54 323 SER B CA 1
ATOM 5362 C C . SER B 1 323 ? -3.100 19.393 56.782 1.00 29.74 323 SER B C 1
ATOM 5363 O O . SER B 1 323 ? -2.881 19.829 55.644 1.00 30.34 323 SER B O 1
ATOM 5366 N N . ASP B 1 324 ? -4.320 19.294 57.310 1.00 27.01 324 ASP B N 1
ATOM 5367 C CA . ASP B 1 324 ? -5.499 19.783 56.618 1.00 28.98 324 ASP B CA 1
ATOM 5368 C C . ASP B 1 324 ? -5.417 21.293 56.741 1.00 28.87 324 ASP B C 1
ATOM 5369 O O . ASP B 1 324 ? -4.762 21.817 57.641 1.00 28.39 324 ASP B O 1
ATOM 5374 N N . LEU B 1 325 ? -6.102 21.996 55.856 1.00 28.89 325 LEU B N 1
ATOM 5375 C CA . LEU B 1 325 ? -6.038 23.445 55.872 1.00 29.39 325 LEU B CA 1
ATOM 5376 C C . LEU B 1 325 ? -7.128 24.049 55.007 1.00 28.49 325 LEU B C 1
ATOM 5377 O O . LEU B 1 325 ? -7.509 23.483 53.985 1.00 26.35 325 LEU B O 1
ATOM 5382 N N . THR B 1 326 ? -7.650 25.187 55.440 1.00 28.23 326 THR B N 1
ATOM 5383 C CA . THR B 1 326 ? -8.642 25.900 54.653 1.00 28.70 326 THR B CA 1
ATOM 5384 C C . THR B 1 326 ? -8.002 27.266 54.456 1.00 28.33 326 THR B C 1
ATOM 5385 O O . THR B 1 326 ? -7.600 27.910 55.421 1.00 28.61 326 THR B O 1
ATOM 5389 N N . ILE B 1 327 ? -7.872 27.689 53.204 1.00 26.98 327 ILE B N 1
ATOM 5390 C CA . ILE B 1 327 ? -7.249 28.973 52.900 1.00 26.08 327 ILE B CA 1
ATOM 5391 C C . ILE B 1 327 ? -7.951 29.684 51.734 1.00 26.89 327 ILE B C 1
ATOM 5392 O O . ILE B 1 327 ? -8.345 29.048 50.748 1.00 26.08 327 ILE B O 1
ATOM 5397 N N . SER B 1 328 ? -8.127 30.998 51.869 1.00 26.53 328 SER B N 1
ATOM 5398 C CA . SER B 1 328 ? -8.782 31.811 50.844 1.00 25.29 328 SER B CA 1
ATOM 5399 C C . SER B 1 328 ? -7.815 32.775 50.189 1.00 26.02 328 SER B C 1
ATOM 5400 O O . SER B 1 328 ? -6.873 33.242 50.821 1.00 25.93 328 SER B O 1
ATOM 5403 N N . PHE B 1 329 ? -8.060 33.073 48.915 1.00 25.52 329 PHE B N 1
ATOM 5404 C CA . PHE B 1 329 ? -7.215 33.982 48.161 1.00 23.92 329 PHE B CA 1
ATOM 5405 C C . PHE B 1 329 ? -7.906 34.406 46.861 1.00 26.25 329 PHE B C 1
ATOM 5406 O O . PHE B 1 329 ? -8.928 33.829 46.462 1.00 24.30 329 PHE B O 1
ATOM 5414 N N . ASN B 1 330 ? -7.346 35.415 46.205 1.00 26.75 330 ASN B N 1
ATOM 5415 C CA . ASN B 1 330 ? -7.907 35.900 44.950 1.00 27.90 330 ASN B CA 1
ATOM 5416 C C . ASN B 1 330 ? -7.466 34.941 43.851 1.00 25.80 330 ASN B C 1
ATOM 5417 O O . ASN B 1 330 ? -6.286 34.829 43.553 1.00 24.41 330 ASN B O 1
ATOM 5422 N N . PRO B 1 331 ? -8.417 34.248 43.217 1.00 25.80 331 PRO B N 1
ATOM 5423 C CA . PRO B 1 331 ? -8.034 33.308 42.160 1.00 26.83 331 PRO B CA 1
ATOM 5424 C C . PRO B 1 331 ? -7.171 33.828 41.011 1.00 22.79 331 PRO B C 1
ATOM 5425 O O . PRO B 1 331 ? -6.433 33.058 40.409 1.00 23.18 331 PRO B O 1
ATOM 5429 N N . THR B 1 332 ? -7.236 35.121 40.698 1.00 22.53 332 THR B N 1
ATOM 5430 C CA . THR B 1 332 ? -6.441 35.631 39.575 1.00 22.65 332 THR B CA 1
ATOM 5431 C C . THR B 1 332 ? -4.938 35.444 39.734 1.00 20.97 332 THR B C 1
ATOM 5432 O O . THR B 1 332 ? -4.240 35.182 38.760 1.00 20.16 332 THR B O 1
ATOM 5436 N N . TYR B 1 333 ? -4.441 35.564 40.963 1.00 22.06 333 TYR B N 1
ATOM 5437 C CA . TYR B 1 333 ? -3.008 35.414 41.226 1.00 22.47 333 TYR B CA 1
ATOM 5438 C C . TYR B 1 333 ? -2.553 33.989 40.965 1.00 20.99 333 TYR B C 1
ATOM 5439 O O . TYR B 1 333 ? -1.476 33.750 40.399 1.00 19.38 333 TYR B O 1
ATOM 5448 N N . LEU B 1 334 ? -3.381 33.036 41.368 1.00 19.20 334 LEU B N 1
ATOM 5449 C CA . LEU B 1 334 ? -3.029 31.641 41.164 1.00 20.71 334 LEU B CA 1
ATOM 5450 C C . LEU B 1 334 ? -3.123 31.334 39.668 1.00 19.54 334 LEU B C 1
ATOM 5451 O O . LEU B 1 334 ? -2.270 30.657 39.113 1.00 19.39 334 LEU B O 1
ATOM 5456 N N . ILE B 1 335 ? -4.150 31.860 39.004 1.00 20.64 335 ILE B N 1
ATOM 5457 C CA . ILE B 1 335 ? -4.292 31.628 37.562 1.00 19.96 335 ILE B CA 1
ATOM 5458 C C . ILE B 1 335 ? -3.032 32.054 36.837 1.00 19.80 335 ILE B C 1
ATOM 5459 O O . ILE B 1 335 ? -2.450 31.299 36.062 1.00 18.35 335 ILE B O 1
ATOM 5464 N N . GLU B 1 336 ? -2.595 33.275 37.104 1.00 22.58 336 GLU B N 1
ATOM 5465 C CA . GLU B 1 336 ? -1.409 33.786 36.447 1.00 21.71 336 GLU B CA 1
ATOM 5466 C C . GLU B 1 336 ? -0.163 33.023 36.839 1.00 20.77 336 GLU B C 1
ATOM 5467 O O . GLU B 1 336 ? 0.714 32.805 36.010 1.00 20.83 336 GLU B O 1
ATOM 5473 N N . SER B 1 337 ? -0.069 32.593 38.092 1.00 22.40 337 SER B N 1
ATOM 5474 C CA . SER B 1 337 ? 1.113 31.838 38.495 1.00 20.69 337 SER B CA 1
ATOM 5475 C C . SER B 1 337 ? 1.181 30.514 37.746 1.00 20.88 337 SER B C 1
ATOM 5476 O O . SER B 1 337 ? 2.261 30.064 37.368 1.00 22.23 337 SER B O 1
ATOM 5479 N N . LEU B 1 338 ? 0.027 29.888 37.527 1.00 20.48 338 LEU B N 1
ATOM 5480 C CA . LEU B 1 338 ? -0.007 28.597 36.841 1.00 20.79 338 LEU B CA 1
ATOM 5481 C C . LEU B 1 338 ? 0.277 28.729 35.347 1.00 20.67 338 LEU B C 1
ATOM 5482 O O . LEU B 1 338 ? 0.878 27.847 34.748 1.00 21.22 338 LEU B O 1
ATOM 5487 N N . LYS B 1 339 ? -0.148 29.833 34.745 1.00 22.78 339 LYS B N 1
ATOM 5488 C CA . LYS B 1 339 ? 0.115 30.052 33.327 1.00 23.89 339 LYS B CA 1
ATOM 5489 C C . LYS B 1 339 ? 1.622 30.124 33.122 1.00 24.72 339 LYS B C 1
ATOM 5490 O O . LYS B 1 339 ? 2.134 29.662 32.111 1.00 26.38 339 LYS B O 1
ATOM 5496 N N . ALA B 1 340 ? 2.331 30.676 34.106 1.00 23.82 340 ALA B N 1
ATOM 5497 C CA . ALA B 1 340 ? 3.789 30.828 34.037 1.00 21.70 340 ALA B CA 1
ATOM 5498 C C . ALA B 1 340 ? 4.581 29.542 34.271 1.00 22.72 340 ALA B C 1
ATOM 5499 O O . ALA B 1 340 ? 5.785 29.489 34.009 1.00 23.64 340 ALA B O 1
ATOM 5501 N N . ILE B 1 341 ? 3.906 28.513 34.768 1.00 20.84 341 ILE B N 1
ATOM 5502 C CA . ILE B 1 341 ? 4.535 27.224 35.055 1.00 22.87 341 ILE B CA 1
ATOM 5503 C C . ILE B 1 341 ? 4.344 26.262 33.881 1.00 24.40 341 ILE B C 1
ATOM 5504 O O . ILE B 1 341 ? 3.233 25.813 33.620 1.00 26.71 341 ILE B O 1
ATOM 5509 N N . LYS B 1 342 ? 5.423 25.942 33.176 1.00 24.56 342 LYS B N 1
ATOM 5510 C CA . LYS B 1 342 ? 5.331 25.047 32.017 1.00 27.68 342 LYS B CA 1
ATOM 5511 C C . LYS B 1 342 ? 5.303 23.574 32.405 1.00 28.38 342 LYS B C 1
ATOM 5512 O O . LYS B 1 342 ? 4.867 22.733 31.625 1.00 29.68 342 LYS B O 1
ATOM 5518 N N . SER B 1 343 ? 5.782 23.275 33.606 1.00 28.46 343 SER B N 1
ATOM 5519 C CA . SER B 1 343 ? 5.808 21.909 34.135 1.00 27.66 343 SER B CA 1
ATOM 5520 C C . SER B 1 343 ? 4.394 21.323 34.160 1.00 24.95 343 SER B C 1
ATOM 5521 O O . SER B 1 343 ? 3.423 22.022 34.457 1.00 24.66 343 SER B O 1
ATOM 5524 N N . GLU B 1 344 ? 4.280 20.031 33.882 1.00 22.81 344 GLU B N 1
ATOM 5525 C CA . GLU B 1 344 ? 2.971 19.399 33.874 1.00 23.55 344 GLU B CA 1
ATOM 5526 C C . GLU B 1 344 ? 2.288 19.431 35.236 1.00 19.76 344 GLU B C 1
ATOM 5527 O O . GLU B 1 344 ? 1.060 19.500 35.321 1.00 15.69 344 GLU B O 1
ATOM 5533 N N . THR B 1 345 ? 3.081 19.384 36.303 1.00 18.18 345 THR B N 1
ATOM 5534 C CA . THR B 1 345 ? 2.546 19.417 37.661 1.00 18.12 345 THR B CA 1
ATOM 5535 C C . THR B 1 345 ? 3.107 20.608 38.415 1.00 18.40 345 THR B C 1
ATOM 5536 O O . THR B 1 345 ? 4.082 21.218 37.993 1.00 19.08 345 THR B O 1
ATOM 5540 N N . VAL B 1 346 ? 2.472 20.936 39.532 1.00 17.47 346 VAL B N 1
ATOM 5541 C CA . VAL B 1 346 ? 2.903 22.054 40.340 1.00 18.71 346 VAL B CA 1
ATOM 5542 C C . VAL B 1 346 ? 2.774 21.647 41.796 1.00 19.63 346 VAL B C 1
ATOM 5543 O O . VAL B 1 346 ? 1.747 21.081 42.219 1.00 20.33 346 VAL B O 1
ATOM 5547 N N . LYS B 1 347 ? 3.832 21.915 42.551 1.00 19.40 347 LYS B N 1
ATOM 5548 C CA . LYS B 1 347 ? 3.862 21.603 43.975 1.00 19.13 347 LYS B CA 1
ATOM 5549 C C . LYS B 1 347 ? 3.492 22.859 44.728 1.00 18.33 347 LYS B C 1
ATOM 5550 O O . LYS B 1 347 ? 4.107 23.908 44.557 1.00 18.72 347 LYS B O 1
ATOM 5556 N N . ILE B 1 348 ? 2.485 22.767 45.573 1.00 21.19 348 ILE B N 1
ATOM 5557 C CA . ILE B 1 348 ? 2.100 23.937 46.315 1.00 21.52 348 ILE B CA 1
ATOM 5558 C C . ILE B 1 348 ? 2.334 23.711 47.800 1.00 23.98 348 ILE B C 1
ATOM 5559 O O . ILE B 1 348 ? 1.869 22.717 48.362 1.00 21.26 348 ILE B O 1
ATOM 5564 N N . HIS B 1 349 ? 3.081 24.634 48.414 1.00 22.66 349 HIS B N 1
ATOM 5565 C CA . HIS B 1 349 ? 3.410 24.577 49.836 1.00 25.87 349 HIS B CA 1
ATOM 5566 C C . HIS B 1 349 ? 2.674 25.650 50.645 1.00 26.11 349 HIS B C 1
ATOM 5567 O O . HIS B 1 349 ? 2.759 26.844 50.330 1.00 25.55 349 HIS B O 1
ATOM 5574 N N . PHE B 1 350 ? 1.961 25.223 51.686 1.00 24.11 350 PHE B N 1
ATOM 5575 C CA . PHE B 1 350 ? 1.221 26.137 52.554 1.00 26.05 350 PHE B CA 1
ATOM 5576 C C . PHE B 1 350 ? 1.771 26.117 53.991 1.00 28.18 350 PHE B C 1
ATOM 5577 O O . PHE B 1 350 ? 2.272 25.092 54.454 1.00 26.45 350 PHE B O 1
ATOM 5585 N N . LEU B 1 351 ? 1.665 27.237 54.698 1.00 29.25 351 LEU B N 1
ATOM 5586 C CA . LEU B 1 351 ? 2.118 27.288 56.091 1.00 32.06 351 LEU B CA 1
ATOM 5587 C C . LEU B 1 351 ? 0.906 27.402 57.005 1.00 31.39 351 LEU B C 1
ATOM 5588 O O . LEU B 1 351 ? 0.794 26.688 58.006 1.00 34.36 351 LEU B O 1
ATOM 5593 N N . SER B 1 352 ? -0.010 28.296 56.652 1.00 29.81 352 SER B N 1
ATOM 5594 C CA . SER B 1 352 ? -1.221 28.503 57.434 1.00 28.26 352 SER B CA 1
ATOM 5595 C C . SER B 1 352 ? -2.187 29.330 56.600 1.00 27.89 352 SER B C 1
ATOM 5596 O O . SER B 1 352 ? -1.827 29.806 55.523 1.00 27.50 352 SER B O 1
ATOM 5599 N N . PRO B 1 353 ? -3.427 29.506 57.085 1.00 28.58 353 PRO B N 1
ATOM 5600 C CA . PRO B 1 353 ? -4.476 30.273 56.402 1.00 28.76 353 PRO B CA 1
ATOM 5601 C C . PRO B 1 353 ? -4.135 31.745 56.171 1.00 28.73 353 PRO B C 1
ATOM 5602 O O . PRO B 1 353 ? -4.661 32.366 55.247 1.00 28.42 353 PRO B O 1
ATOM 5606 N N . VAL B 1 354 ? -3.251 32.303 56.995 1.00 28.01 354 VAL B N 1
ATOM 5607 C CA . VAL B 1 354 ? -2.908 33.713 56.850 1.00 28.49 354 VAL B CA 1
ATOM 5608 C C . VAL B 1 354 ? -1.498 34.013 56.385 1.00 29.16 354 VAL B C 1
ATOM 5609 O O . VAL B 1 354 ? -1.114 35.176 56.294 1.00 32.28 354 VAL B O 1
ATOM 5613 N N . ARG B 1 355 ? -0.724 32.976 56.085 1.00 27.39 355 ARG B N 1
ATOM 5614 C CA . ARG B 1 355 ? 0.635 33.177 55.593 1.00 27.57 355 ARG B CA 1
ATOM 5615 C C . ARG B 1 355 ? 0.664 32.833 54.099 1.00 28.12 355 ARG B C 1
ATOM 5616 O O . ARG B 1 355 ? -0.148 32.048 53.616 1.00 28.14 355 ARG B O 1
ATOM 5624 N N . PRO B 1 356 ? 1.604 33.420 53.355 1.00 27.44 356 PRO B N 1
ATOM 5625 C CA . PRO B 1 356 ? 1.759 33.195 51.915 1.00 28.09 356 PRO B CA 1
ATOM 5626 C C . PRO B 1 356 ? 2.060 31.738 51.574 1.00 27.11 356 PRO B C 1
ATOM 5627 O O . PRO B 1 356 ? 2.756 31.056 52.327 1.00 28.56 356 PRO B O 1
ATOM 5631 N N . PHE B 1 357 ? 1.529 31.257 50.452 1.00 24.50 357 PHE B N 1
ATOM 5632 C CA . PHE B 1 357 ? 1.816 29.892 50.025 1.00 20.80 357 PHE B CA 1
ATOM 5633 C C . PHE B 1 357 ? 2.706 29.981 48.799 1.00 22.00 357 PHE B C 1
ATOM 5634 O O . PHE B 1 357 ? 2.659 30.966 48.061 1.00 19.85 357 PHE B O 1
ATOM 5642 N N . THR B 1 358 ? 3.540 28.967 48.600 1.00 21.54 358 THR B N 1
ATOM 5643 C CA . THR B 1 358 ? 4.487 28.978 47.502 1.00 23.78 358 THR B CA 1
ATOM 5644 C C . THR B 1 358 ? 4.267 27.884 46.464 1.00 23.81 358 THR B C 1
ATOM 5645 O O . THR B 1 358 ? 3.850 26.766 46.791 1.00 22.17 358 THR B O 1
ATOM 5649 N N . LEU B 1 359 ? 4.570 28.214 45.214 1.00 21.10 359 LEU B N 1
ATOM 5650 C CA . LEU B 1 359 ? 4.402 27.277 44.118 1.00 22.25 359 LEU B CA 1
ATOM 5651 C C . LEU B 1 359 ? 5.721 27.047 43.408 1.00 21.88 359 LEU B C 1
ATOM 5652 O O . LEU B 1 359 ? 6.462 27.993 43.125 1.00 19.65 359 LEU B O 1
ATOM 5657 N N . THR B 1 360 ? 5.994 25.784 43.104 1.00 19.91 360 THR B N 1
ATOM 5658 C CA . THR B 1 360 ? 7.195 25.393 42.375 1.00 20.67 360 THR B CA 1
ATOM 5659 C C . THR B 1 360 ? 6.750 24.324 41.383 1.00 19.68 360 THR B C 1
ATOM 5660 O O . THR B 1 360 ? 5.769 23.622 41.613 1.00 17.83 360 THR B O 1
ATOM 5664 N N . PRO B 1 361 ? 7.446 24.213 40.252 1.00 22.75 361 PRO B N 1
ATOM 5665 C CA . PRO B 1 361 ? 7.080 23.212 39.248 1.00 24.16 361 PRO B CA 1
ATOM 5666 C C . PRO B 1 361 ? 7.370 21.800 39.761 1.00 26.06 361 PRO B C 1
ATOM 5667 O O . PRO B 1 361 ? 8.437 21.542 40.338 1.00 22.27 361 PRO B O 1
ATOM 5671 N N . GLY B 1 362 ? 6.403 20.903 39.573 1.00 23.14 362 GLY B N 1
ATOM 5672 C CA . GLY B 1 362 ? 6.569 19.536 40.033 1.00 26.98 362 GLY B CA 1
ATOM 5673 C C . GLY B 1 362 ? 7.747 18.898 39.332 1.00 28.76 362 GLY B C 1
ATOM 5674 O O . GLY B 1 362 ? 8.324 17.922 39.813 1.00 32.18 362 GLY B O 1
ATOM 5675 N N . ASP B 1 363 ? 8.083 19.483 38.188 1.00 29.31 363 ASP B N 1
ATOM 5676 C CA . ASP B 1 363 ? 9.181 19.081 37.311 1.00 33.52 363 ASP B CA 1
ATOM 5677 C C . ASP B 1 363 ? 10.548 19.130 37.959 1.00 31.98 363 ASP B C 1
ATOM 5678 O O . ASP B 1 363 ? 11.430 18.320 37.640 1.00 28.58 363 ASP B O 1
ATOM 5683 N N . GLU B 1 364 ? 10.730 20.134 38.812 1.00 31.54 364 GLU B N 1
ATOM 5684 C CA . GLU B 1 364 ? 12.008 20.368 39.469 1.00 32.74 364 GLU B CA 1
ATOM 5685 C C . GLU B 1 364 ? 13.076 20.623 38.399 1.00 32.56 364 GLU B C 1
ATOM 5686 O O . GLU B 1 364 ? 14.267 20.457 38.645 1.00 31.44 364 GLU B O 1
ATOM 5692 N N . GLU B 1 365 ? 12.639 21.023 37.204 1.00 31.18 365 GLU B N 1
ATOM 5693 C CA . GLU B 1 365 ? 13.572 21.314 36.119 1.00 30.99 365 GLU B CA 1
ATOM 5694 C C . GLU B 1 365 ? 14.278 22.659 36.342 1.00 31.66 365 GLU B C 1
ATOM 5695 O O . GLU B 1 365 ? 15.312 22.925 35.746 1.00 32.40 365 GLU B O 1
ATOM 5701 N N . GLU B 1 366 ? 13.720 23.521 37.181 1.00 31.01 366 GLU B N 1
ATOM 5702 C CA . GLU B 1 366 ? 14.377 24.797 37.443 1.00 31.68 366 GLU B CA 1
ATOM 5703 C C . GLU B 1 366 ? 14.092 25.359 38.825 1.00 28.86 366 GLU B C 1
ATOM 5704 O O . GLU B 1 366 ? 13.222 24.872 39.547 1.00 28.59 366 GLU B O 1
ATOM 5710 N N . SER B 1 367 ? 14.863 26.368 39.208 1.00 27.36 367 SER B N 1
ATOM 5711 C CA . SER B 1 367 ? 14.684 27.006 40.503 1.00 29.42 367 SER B CA 1
ATOM 5712 C C . SER B 1 367 ? 13.736 28.164 40.222 1.00 27.55 367 SER B C 1
ATOM 5713 O O . SER B 1 367 ? 14.155 29.279 39.907 1.00 27.06 367 SER B O 1
ATOM 5716 N N . PHE B 1 368 ? 12.450 27.864 40.326 1.00 26.33 368 PHE B N 1
ATOM 5717 C CA . PHE B 1 368 ? 11.387 28.811 40.047 1.00 24.91 368 PHE B CA 1
ATOM 5718 C C . PHE B 1 368 ? 10.387 28.783 41.198 1.00 23.49 368 PHE B C 1
ATOM 5719 O O . PHE B 1 368 ? 9.665 27.807 41.382 1.00 23.37 368 PHE B O 1
ATOM 5727 N N . ILE B 1 369 ? 10.334 29.868 41.961 1.00 22.47 369 ILE B N 1
ATOM 5728 C CA . ILE B 1 369 ? 9.440 29.944 43.109 1.00 20.73 369 ILE B CA 1
ATOM 5729 C C . ILE B 1 369 ? 8.450 31.102 43.023 1.00 20.36 369 ILE B C 1
ATOM 5730 O O . ILE B 1 369 ? 8.828 32.220 42.691 1.00 19.71 369 ILE B O 1
ATOM 5735 N N . GLN B 1 370 ? 7.185 30.841 43.332 1.00 18.27 370 GLN B N 1
ATOM 5736 C CA . GLN B 1 370 ? 6.197 31.905 43.334 1.00 20.70 370 GLN B CA 1
ATOM 5737 C C . GLN B 1 370 ? 5.500 31.897 44.681 1.00 21.19 370 GLN B C 1
ATOM 5738 O O . GLN B 1 370 ? 5.357 30.846 45.305 1.00 20.54 370 GLN B O 1
ATOM 5744 N N . LEU B 1 371 ? 5.094 33.076 45.133 1.00 21.34 371 LEU B N 1
ATOM 5745 C CA . LEU B 1 371 ? 4.400 33.229 46.408 1.00 23.68 371 LEU B CA 1
ATOM 5746 C C . LEU B 1 371 ? 3.140 34.045 46.200 1.00 18.95 371 LEU B C 1
ATOM 5747 O O . LEU B 1 371 ? 3.142 35.016 45.462 1.00 19.88 371 LEU B O 1
ATOM 5752 N N . ILE B 1 372 ? 2.079 33.667 46.891 1.00 19.31 372 ILE B N 1
ATOM 5753 C CA . ILE B 1 372 ? 0.821 34.378 46.795 1.00 19.14 372 ILE B CA 1
ATOM 5754 C C . ILE B 1 372 ? 0.344 34.617 48.216 1.00 22.39 372 ILE B C 1
ATOM 5755 O O . ILE B 1 372 ? 0.373 33.709 49.047 1.00 20.87 372 ILE B O 1
ATOM 5760 N N . THR B 1 373 ? -0.079 35.845 48.502 1.00 22.67 373 THR B N 1
ATOM 5761 C CA . THR B 1 373 ? -0.565 36.172 49.831 1.00 23.64 373 THR B CA 1
ATOM 5762 C C . THR B 1 373 ? -2.057 35.928 49.897 1.00 25.81 373 THR B C 1
ATOM 5763 O O . THR B 1 373 ? -2.827 36.432 49.070 1.00 26.21 373 THR B O 1
ATOM 5767 N N . PRO B 1 374 ? -2.489 35.143 50.884 1.00 26.94 374 PRO B N 1
ATOM 5768 C CA . PRO B 1 374 ? -3.902 34.813 51.079 1.00 29.66 374 PRO B CA 1
ATOM 5769 C C . PRO B 1 374 ? -4.694 35.955 51.705 1.00 31.93 374 PRO B C 1
ATOM 5770 O O . PRO B 1 374 ? -4.130 36.966 52.121 1.00 31.93 374 PRO B O 1
ATOM 5774 N N . VAL B 1 375 ? -6.007 35.785 51.752 1.00 34.14 375 VAL B N 1
ATOM 5775 C CA . VAL B 1 375 ? -6.898 36.762 52.354 1.00 37.60 375 VAL B CA 1
ATOM 5776 C C . VAL B 1 375 ? -7.500 36.087 53.576 1.00 40.73 375 VAL B C 1
ATOM 5777 O O . VAL B 1 375 ? -7.983 34.957 53.493 1.00 40.69 375 VAL B O 1
ATOM 5781 N N . ARG B 1 376 ? -7.464 36.765 54.714 1.00 44.09 376 ARG B N 1
ATOM 5782 C CA . ARG B 1 376 ? -8.026 36.191 55.924 1.00 48.00 376 ARG B CA 1
ATOM 5783 C C . ARG B 1 376 ? -9.544 36.302 55.867 1.00 49.59 376 ARG B C 1
ATOM 5784 O O . ARG B 1 376 ? -10.084 37.317 55.425 1.00 49.22 376 ARG B O 1
ATOM 5792 N N . THR B 1 377 ? -10.231 35.253 56.306 1.00 51.91 377 THR B N 1
ATOM 5793 C CA . THR B 1 377 ? -11.689 35.247 56.301 1.00 53.66 377 THR B CA 1
ATOM 5794 C C . THR B 1 377 ? -12.268 35.097 57.702 1.00 53.41 377 THR B C 1
ATOM 5795 O O . THR B 1 377 ? -12.984 35.976 58.181 1.00 53.16 377 THR B O 1
#

Secondary structure (DSSP, 8-state):
--EEEEEHHHHHHHHHHHGGG--SS-SSGGGGEEEEEEETTEEEEEEE-SSEEEEEEEE--EEEEE-EEEEEEHHHHHHHHHH-SSSEEEEEEETTTEEEEEETTEEEEEE-B-GGGSPPP-----SSPEEEEHHHHHHHHHHHGGGS---TTSGGGGEEEEEEETTTEEEEEEE-SSEEEEEEEE-SS----EEEEEEHHHHHHHHHHS-TT--EEEEEE-SSEEEEE-SSEEEEEEPPPS-----GGGS----SEEEEEEHHHHHHHHHHHHHHHTTSTT--EEEEEETTEEEEEEEETTTEEEEEEPP-SEEEE--EEEEE-HHHHHHHHHT--SSEEEEEE--TTS-EEEEETT--SEEEEEE-----/-EEEEEHHHHHHHHHHHHTTS-SS-SSGGGGEEEEEEETTEEEEEEE-SSEEEEEEEE--EEEEE-EEEEEEHHHHHHHHHT-SSSEEEEEEETTTEEEEEETTEEEEEE-B-GGGS-PPP----S--EEEEHHHHHHHHHHHGGGS---TTSGGGGEEEEEEETTTEEEEEEE-SSEEEEEEEE-SS----EEEEEEHHHHHHHHHHS-TT--EEEEEE-SSEEEEE-SSEEEEEE---S-PPP-GGG-----SEEEEEEHHHHHHHHHHHHHHHTTSTT--EEEEEETTEEEEEEEETTTEEEEEE---SEEEE--EEEEE-HHHHHHHHHT--SSEEEEEE--TTS-EEEEETT-SSEEEEEE--B--

Nearest PDB structures (foldseek):
  2avt-assembly1_B  TM=9.992E-01  e=1.444E-68  Streptococcus pyogenes
  2awa-assembly2_C  TM=9.862E-01  e=1.516E-59  Streptococcus pneumoniae TIGR4
  6e8d-assembly2_D  TM=9.524E-01  e=2.601E-42  Bacillus subtilis
  7evp-assembly1_B  TM=9.408E-01  e=3.577E-42  Staphylococcus aureus
  6e8d-assembly1_C  TM=9.525E-01  e=1.326E-40  Bacillus subtilis